Protein AF-A0A9D4HW02-F1 (afdb_monomer_lite)

InterPro domains:
  IPR055470 Domain of unknown function DUF7042 [PF23069] (453-543)

Radius of gyration: 37.13 Å; chains: 1; bounding box: 97×99×91 Å

Structure (mmCIF, N/CA/C/O backbone):
data_AF-A0A9D4HW02-F1
#
_entry.id   AF-A0A9D4HW02-F1
#
loop_
_atom_site.group_PDB
_atom_site.id
_atom_site.type_symbol
_atom_site.label_atom_id
_atom_site.label_alt_id
_atom_site.label_comp_id
_atom_site.label_asym_id
_atom_site.label_entity_id
_atom_site.label_seq_id
_atom_site.pdbx_PDB_ins_code
_atom_site.Cartn_x
_atom_site.Cartn_y
_atom_site.Cartn_z
_atom_site.occupancy
_atom_site.B_iso_or_equiv
_atom_site.auth_seq_id
_atom_site.auth_comp_id
_atom_site.auth_asym_id
_atom_site.auth_atom_id
_atom_site.pdbx_PDB_model_num
ATOM 1 N N . MET A 1 1 ? -33.813 -70.238 40.178 1.00 41.34 1 MET A N 1
ATOM 2 C CA . MET A 1 1 ? -33.198 -69.210 41.043 1.00 41.34 1 MET A CA 1
ATOM 3 C C . MET A 1 1 ? -32.127 -68.493 40.240 1.00 41.34 1 MET A C 1
ATOM 5 O O . MET A 1 1 ? -31.142 -69.131 39.903 1.00 41.34 1 MET A O 1
ATOM 9 N N . ALA A 1 2 ? -32.342 -67.224 39.900 1.00 32.94 2 ALA A N 1
ATOM 10 C CA . ALA A 1 2 ? -31.320 -66.284 39.432 1.00 32.94 2 ALA A CA 1
ATOM 11 C C . ALA A 1 2 ? -31.960 -64.887 39.460 1.00 32.94 2 ALA A C 1
ATOM 13 O O . ALA A 1 2 ? -32.784 -64.573 38.605 1.00 32.94 2 ALA A O 1
ATOM 14 N N . ASN A 1 3 ? -31.659 -64.087 40.485 1.00 38.25 3 ASN A N 1
ATOM 15 C CA . ASN A 1 3 ? -32.128 -62.704 40.548 1.00 38.25 3 ASN A CA 1
ATOM 16 C C . ASN A 1 3 ? -31.263 -61.849 39.620 1.00 38.25 3 ASN A C 1
ATOM 18 O O . ASN A 1 3 ? -30.060 -61.742 39.850 1.00 38.25 3 ASN A O 1
ATOM 22 N N . LEU A 1 4 ? -31.878 -61.189 38.639 1.00 30.89 4 LEU A N 1
ATOM 23 C CA . LEU A 1 4 ? -31.257 -60.070 37.935 1.00 30.89 4 LEU A CA 1
ATOM 24 C C . LEU A 1 4 ? -32.142 -58.836 38.120 1.00 30.89 4 LEU A C 1
ATOM 26 O O . LEU A 1 4 ? -33.119 -58.626 37.406 1.00 30.89 4 LEU A O 1
ATOM 30 N N . CYS A 1 5 ? -31.828 -58.059 39.156 1.00 32.69 5 CYS A N 1
ATOM 31 C CA . CYS A 1 5 ? -32.537 -56.828 39.474 1.00 32.69 5 CYS A CA 1
ATOM 32 C C . CYS A 1 5 ? -32.064 -55.731 38.512 1.00 32.69 5 CYS A C 1
ATOM 34 O O . CYS A 1 5 ? -30.933 -55.254 38.623 1.00 32.69 5 CYS A O 1
ATOM 36 N N . LEU A 1 6 ? -32.899 -55.365 37.536 1.00 35.00 6 LEU A N 1
ATOM 37 C CA . LEU A 1 6 ? -32.564 -54.333 36.558 1.00 35.00 6 LEU A CA 1
ATOM 38 C C . LEU A 1 6 ? -32.790 -52.947 37.182 1.00 35.00 6 LEU A C 1
ATOM 40 O O . LEU A 1 6 ? -33.890 -52.399 37.139 1.00 35.00 6 LEU A O 1
ATOM 44 N N . LEU A 1 7 ? -31.745 -52.395 37.802 1.00 34.34 7 LEU A N 1
ATOM 45 C CA . LEU A 1 7 ? -31.786 -51.064 38.405 1.00 34.34 7 LEU A CA 1
ATOM 46 C C . LEU A 1 7 ? -31.766 -49.996 37.298 1.00 34.34 7 LEU A C 1
ATOM 48 O O . LEU A 1 7 ? -30.713 -49.656 36.760 1.00 34.34 7 LEU A O 1
ATOM 52 N N . SER A 1 8 ? -32.934 -49.465 36.939 1.00 35.97 8 SER A N 1
ATOM 53 C CA . SER A 1 8 ? -33.043 -48.350 35.997 1.00 35.97 8 SER A CA 1
ATOM 54 C C . SER A 1 8 ? -32.570 -47.049 36.656 1.00 35.97 8 SER A C 1
ATOM 56 O O . SER A 1 8 ? -33.364 -46.344 37.284 1.00 35.97 8 SER A O 1
ATOM 58 N N . LEU A 1 9 ? -31.282 -46.714 36.508 1.00 34.03 9 LEU A N 1
ATOM 59 C CA . LEU A 1 9 ? -30.808 -45.359 36.791 1.00 34.03 9 LEU A CA 1
ATOM 60 C C . LEU A 1 9 ? -31.462 -44.386 35.803 1.00 34.03 9 LEU A C 1
ATOM 62 O O . LEU A 1 9 ? -31.021 -44.244 34.662 1.00 34.03 9 LEU A O 1
ATOM 66 N N . PHE A 1 10 ? -32.472 -43.660 36.274 1.00 34.66 10 PHE A N 1
ATOM 67 C CA . PHE A 1 10 ? -32.812 -42.369 35.696 1.00 34.66 10 PHE A CA 1
ATOM 68 C C . PHE A 1 10 ? -31.669 -41.404 36.012 1.00 34.66 10 PHE A C 1
ATOM 70 O O . PHE A 1 10 ? -31.658 -40.753 37.056 1.00 34.66 10 PHE A O 1
ATOM 77 N N . VAL A 1 11 ? -30.697 -41.310 35.104 1.00 35.06 11 VAL A N 1
ATOM 78 C CA . VAL A 1 11 ? -29.787 -40.164 35.076 1.00 35.06 11 VAL A CA 1
ATOM 79 C C . VAL A 1 11 ? -30.613 -38.972 34.608 1.00 35.06 11 VAL A C 1
ATOM 81 O O . VAL A 1 11 ? -30.722 -38.693 33.415 1.00 35.06 11 VAL A O 1
ATOM 84 N N . SER A 1 12 ? -31.232 -38.280 35.564 1.00 35.09 12 SER A N 1
ATOM 85 C CA . SER A 1 12 ? -31.727 -36.924 35.372 1.00 35.09 12 SER A CA 1
ATOM 86 C C . SER A 1 12 ? -30.517 -36.034 35.108 1.00 35.09 12 SER A C 1
ATOM 88 O O . SER A 1 12 ? -29.917 -35.494 36.038 1.00 35.09 12 SER A O 1
ATOM 90 N N . GLY A 1 13 ? -30.117 -35.948 33.839 1.00 34.72 13 GLY A N 1
ATOM 91 C CA . GLY A 1 13 ? -29.073 -35.047 33.387 1.00 34.72 13 GLY A CA 1
ATOM 92 C C . GLY A 1 13 ? -29.516 -33.615 33.641 1.00 34.72 13 GLY A C 1
ATOM 93 O O . GLY A 1 13 ? -30.191 -33.021 32.805 1.00 34.72 13 GLY A O 1
ATOM 94 N N . THR A 1 14 ? -29.148 -33.069 34.799 1.00 41.78 14 THR A N 1
ATOM 95 C CA . THR A 1 14 ? -29.137 -31.626 35.021 1.00 41.78 14 THR A CA 1
ATOM 96 C C . THR A 1 14 ? -28.289 -31.034 33.909 1.00 41.78 14 THR A C 1
ATOM 98 O O . THR A 1 14 ? -27.088 -31.316 33.856 1.00 41.78 14 THR A O 1
ATOM 101 N N . ALA A 1 15 ? -28.914 -30.290 32.993 1.00 48.28 15 ALA A N 1
ATOM 102 C CA . ALA A 1 15 ? -28.193 -29.607 31.931 1.00 48.28 15 ALA A CA 1
ATOM 103 C C . ALA A 1 15 ? -27.067 -28.800 32.583 1.00 48.28 15 ALA A C 1
ATOM 105 O O . ALA A 1 15 ? -27.324 -28.005 33.489 1.00 48.28 15 ALA A O 1
ATOM 106 N N . ALA A 1 16 ? -25.821 -29.086 32.199 1.00 58.19 16 ALA A N 1
ATOM 107 C CA . ALA A 1 16 ? -24.680 -28.392 32.767 1.00 58.19 16 ALA A CA 1
ATOM 108 C C . ALA A 1 16 ? -24.853 -26.895 32.489 1.00 58.19 16 ALA A C 1
ATOM 110 O O . ALA A 1 16 ? -25.124 -26.511 31.350 1.00 58.19 16 ALA A O 1
ATOM 111 N N . ALA A 1 17 ? -24.741 -26.070 33.531 1.00 72.44 17 ALA A N 1
ATOM 112 C CA . ALA A 1 17 ? -24.841 -24.627 33.378 1.00 72.44 17 ALA A CA 1
ATOM 113 C C . ALA A 1 17 ? -23.800 -24.151 32.355 1.00 72.44 17 ALA A C 1
ATOM 115 O O . ALA A 1 17 ? -22.655 -24.610 32.373 1.00 72.44 17 ALA A O 1
ATOM 116 N N . CYS A 1 18 ? -24.208 -23.251 31.461 1.00 85.38 18 CYS A N 1
ATOM 117 C CA . CYS A 1 18 ? -23.336 -22.686 30.439 1.00 85.38 18 CYS A CA 1
ATOM 118 C C . CYS A 1 18 ? -22.105 -22.055 31.103 1.00 85.38 18 CYS A C 1
ATOM 120 O O . CYS A 1 18 ? -22.219 -21.172 31.955 1.00 85.38 18 CYS A O 1
ATOM 122 N N . THR A 1 19 ? -20.917 -22.522 30.727 1.00 90.62 19 THR A N 1
ATOM 123 C CA . THR A 1 19 ? -19.647 -21.961 31.195 1.00 90.62 19 THR A CA 1
ATOM 124 C C . THR A 1 19 ? -19.082 -21.019 30.148 1.00 90.62 19 THR A C 1
ATOM 126 O O . THR A 1 19 ? -19.081 -21.350 28.959 1.00 90.62 19 THR A O 1
ATOM 129 N N . TRP A 1 20 ? -18.529 -19.884 30.574 1.00 92.56 20 TRP A N 1
ATOM 130 C CA . TRP A 1 20 ? -17.810 -18.991 29.668 1.00 92.56 20 TRP A CA 1
ATOM 131 C C . TRP A 1 20 ? -16.658 -19.716 28.954 1.00 92.56 20 TRP A C 1
ATOM 133 O O . TRP A 1 20 ? -15.994 -20.556 29.574 1.00 92.56 20 TRP A O 1
ATOM 143 N N . PRO A 1 21 ? -16.359 -19.376 27.685 1.00 93.00 21 PRO A N 1
ATOM 144 C CA . PRO A 1 21 ? -15.152 -19.855 27.025 1.00 93.00 21 PRO A CA 1
ATOM 145 C C . PRO A 1 21 ? -13.902 -19.521 27.848 1.00 93.00 21 PRO A C 1
ATOM 147 O O . PRO A 1 21 ? -13.846 -18.488 28.519 1.00 93.00 21 PRO A O 1
ATOM 150 N N . ALA A 1 22 ? -12.871 -20.365 27.765 1.00 91.94 22 ALA A N 1
ATOM 151 C CA . ALA A 1 22 ? -11.674 -20.262 28.607 1.00 91.94 22 ALA A CA 1
ATOM 152 C C . ALA A 1 22 ? -10.942 -18.904 28.524 1.00 91.94 22 ALA A C 1
ATOM 154 O O . ALA A 1 22 ? -10.262 -18.523 29.471 1.00 91.94 22 ALA A O 1
ATOM 155 N N . ALA A 1 23 ? -11.099 -18.157 27.424 1.00 91.06 23 ALA A N 1
ATOM 156 C CA . ALA A 1 23 ? -10.554 -16.806 27.278 1.00 91.06 23 ALA A CA 1
ATOM 157 C C . ALA A 1 23 ? -11.224 -15.769 28.206 1.00 91.06 23 ALA A C 1
ATOM 159 O O . ALA A 1 23 ? -10.547 -14.848 28.670 1.00 91.06 23 ALA A O 1
ATOM 160 N N . PHE A 1 24 ? -12.525 -15.934 28.474 1.00 94.81 24 PHE A N 1
ATOM 161 C CA . PHE A 1 24 ? -13.357 -15.014 29.258 1.00 94.81 24 PHE A CA 1
ATOM 162 C C . PHE A 1 24 ? -13.535 -15.465 30.711 1.00 94.81 24 PHE A C 1
ATOM 164 O O . PHE A 1 24 ? -13.625 -14.623 31.600 1.00 94.81 24 PHE A O 1
ATOM 171 N N . ASN A 1 25 ? -13.565 -16.773 30.973 1.00 94.75 25 ASN A N 1
ATOM 172 C CA . ASN A 1 25 ? -13.895 -17.327 32.285 1.00 94.75 25 ASN A CA 1
ATOM 173 C C . ASN A 1 25 ? -13.009 -16.776 33.427 1.00 94.75 25 ASN A C 1
ATOM 175 O O . ASN A 1 25 ? -11.801 -17.007 33.446 1.00 94.75 25 ASN A O 1
ATOM 179 N N . GLY A 1 26 ? -13.615 -16.077 34.393 1.00 95.19 26 GLY A N 1
ATOM 180 C CA . GLY A 1 26 ? -12.914 -15.494 35.541 1.00 95.19 26 GLY A CA 1
ATOM 181 C C . GLY A 1 26 ? -12.066 -14.262 35.205 1.00 95.19 26 GLY A C 1
ATOM 182 O O . GLY A 1 26 ? -11.027 -14.061 35.832 1.00 95.19 26 GLY A O 1
ATOM 183 N N . SER A 1 27 ? -12.459 -13.459 34.211 1.00 96.75 27 SER A N 1
ATOM 184 C CA . SER A 1 27 ? -11.683 -12.298 33.752 1.00 96.75 27 SER A CA 1
ATOM 185 C C . SER A 1 27 ? -12.536 -11.062 33.455 1.00 96.75 27 SER A C 1
ATOM 187 O O . SER A 1 27 ? -13.749 -11.155 33.261 1.00 96.75 27 SER A O 1
ATOM 189 N N . THR A 1 28 ? -11.879 -9.900 33.404 1.00 97.31 28 THR A N 1
ATOM 190 C CA . THR A 1 28 ? -12.505 -8.609 33.090 1.00 97.31 28 THR A CA 1
ATOM 191 C C . THR A 1 28 ? -12.023 -8.088 31.740 1.00 97.31 28 THR A C 1
ATOM 193 O O . THR A 1 28 ? -10.833 -8.166 31.421 1.00 97.31 28 THR A O 1
ATOM 196 N N . TRP A 1 29 ? -12.946 -7.542 30.955 1.00 97.12 29 TRP A N 1
ATOM 197 C CA . TRP A 1 29 ? -12.709 -7.002 29.619 1.00 97.12 29 TRP A CA 1
ATOM 198 C C . TRP A 1 29 ? -13.289 -5.594 29.511 1.00 97.12 29 TRP A C 1
ATOM 200 O O . TRP A 1 29 ? -14.375 -5.323 30.006 1.00 97.12 29 TRP A O 1
ATOM 210 N N . LEU A 1 30 ? -12.562 -4.697 28.861 1.00 95.94 30 LEU A N 1
ATOM 211 C CA . LEU A 1 30 ? -13.004 -3.357 28.508 1.00 95.94 30 LEU A CA 1
ATOM 212 C C . LEU A 1 30 ? -13.647 -3.429 27.120 1.00 95.94 30 LEU A C 1
ATOM 214 O O . LEU A 1 30 ? -12.969 -3.754 26.148 1.00 95.94 30 LEU A O 1
ATOM 218 N N . ASP A 1 31 ? -14.941 -3.156 27.044 1.00 95.12 31 ASP A N 1
ATOM 219 C CA . ASP A 1 31 ? -15.733 -3.096 25.820 1.00 95.12 31 ASP A CA 1
ATOM 220 C C . ASP A 1 31 ? -15.829 -1.650 25.313 1.00 95.12 31 ASP A C 1
ATOM 222 O O . ASP A 1 31 ? -15.988 -0.713 26.102 1.00 95.12 31 ASP A O 1
ATOM 226 N N . SER A 1 32 ? -15.733 -1.464 23.996 1.00 93.69 32 SER A N 1
ATOM 227 C CA . SER A 1 32 ? -15.798 -0.147 23.359 1.00 93.69 32 SER A CA 1
ATOM 228 C C . SER A 1 32 ? -17.160 0.538 23.418 1.00 93.69 32 SER A C 1
ATOM 230 O O . SER A 1 32 ? -17.205 1.744 23.214 1.00 93.69 32 SER A O 1
ATOM 232 N N . ASP A 1 33 ? -18.236 -0.198 23.684 1.00 88.38 33 ASP A N 1
ATOM 233 C CA . ASP A 1 33 ? -19.605 0.305 23.853 1.00 88.38 33 ASP A CA 1
ATOM 234 C C . ASP A 1 33 ? -20.124 0.036 25.277 1.00 88.38 33 ASP A C 1
ATOM 236 O O . ASP A 1 33 ? -20.606 0.930 25.968 1.00 88.38 33 ASP A O 1
ATOM 240 N N . LEU A 1 34 ? -19.959 -1.199 25.759 1.00 86.25 34 LEU A N 1
ATOM 241 C CA . LEU A 1 34 ? -20.608 -1.688 26.981 1.00 86.25 34 LEU A CA 1
ATOM 242 C C . LEU A 1 34 ? -19.835 -1.392 28.280 1.00 86.25 34 LEU A C 1
ATOM 244 O O . LEU A 1 34 ? -20.311 -1.727 29.366 1.00 86.25 34 LEU A O 1
ATOM 248 N N . GLY A 1 35 ? -18.650 -0.780 28.195 1.00 88.62 35 GLY A N 1
ATOM 249 C CA . GLY A 1 35 ? -17.810 -0.471 29.352 1.00 88.62 35 GLY A CA 1
ATOM 250 C C . GLY A 1 35 ? -17.085 -1.696 29.924 1.00 88.62 35 GLY A C 1
ATOM 251 O O . GLY A 1 35 ? -16.622 -2.561 29.189 1.00 88.62 35 GLY A O 1
ATOM 252 N N . SER A 1 36 ? -16.907 -1.763 31.246 1.00 92.06 36 SER A N 1
ATOM 253 C CA . SER A 1 36 ? -16.162 -2.867 31.876 1.00 92.06 36 SER A CA 1
ATOM 254 C C . SER A 1 36 ? -17.055 -4.087 32.114 1.00 92.06 36 SER A C 1
ATOM 256 O O . SER A 1 36 ? -18.014 -4.015 32.879 1.00 92.06 36 SER A O 1
ATOM 258 N N . LEU A 1 37 ? -16.717 -5.208 31.480 1.00 94.12 37 LEU A N 1
ATOM 259 C CA . LEU A 1 37 ? -17.434 -6.479 31.495 1.00 94.12 37 LEU A CA 1
ATOM 260 C C . LEU A 1 37 ? -16.693 -7.515 32.348 1.00 94.12 37 LEU A C 1
ATOM 262 O O . LEU A 1 37 ? -15.586 -7.932 32.004 1.00 94.12 37 LEU A O 1
ATOM 266 N N . VAL A 1 38 ? -17.305 -7.964 33.446 1.00 95.38 38 VAL A N 1
ATOM 267 C CA . VAL A 1 38 ? -16.717 -8.952 34.369 1.00 95.38 38 VAL A CA 1
ATOM 268 C C . VAL A 1 38 ? -17.391 -10.311 34.186 1.00 95.38 38 VAL A C 1
ATOM 270 O O . VAL A 1 38 ? -18.551 -10.494 34.555 1.00 95.38 38 VAL A O 1
ATOM 273 N N . PHE A 1 39 ? -16.648 -11.283 33.659 1.00 94.38 39 PHE A N 1
ATOM 274 C CA . PHE A 1 39 ? -17.103 -12.654 33.427 1.00 94.38 39 PHE A CA 1
ATOM 275 C C . PHE A 1 39 ? -16.723 -13.538 34.624 1.00 94.38 39 PHE A C 1
ATOM 277 O O . PHE A 1 39 ? -15.559 -13.903 34.807 1.00 94.38 39 PHE A O 1
ATOM 284 N N . SER A 1 40 ? -17.696 -13.888 35.466 1.00 93.50 40 SER A N 1
ATOM 285 C CA . SER A 1 40 ? -17.467 -14.667 36.689 1.00 93.50 40 SER A CA 1
ATOM 286 C C . SER A 1 40 ? -17.238 -16.156 36.412 1.00 93.50 40 SER A C 1
ATOM 288 O O . SER A 1 40 ? -17.730 -16.709 35.430 1.00 93.50 40 SER A O 1
ATOM 290 N N . THR A 1 41 ? -16.572 -16.858 37.331 1.00 91.50 41 THR A N 1
ATOM 291 C CA . THR A 1 41 ? -16.412 -18.322 37.246 1.00 91.50 41 THR A CA 1
ATOM 292 C C . THR A 1 41 ? -17.711 -19.109 37.446 1.00 91.50 41 THR A C 1
ATOM 294 O O . THR A 1 41 ? -17.736 -20.310 37.188 1.00 91.50 41 THR A O 1
ATOM 297 N N . SER A 1 42 ? -18.799 -18.452 37.864 1.00 88.06 42 SER A N 1
ATOM 298 C CA . SER A 1 42 ? -20.133 -19.043 38.020 1.00 88.06 42 SER A CA 1
ATOM 299 C C . SER A 1 42 ? -21.045 -18.835 36.803 1.00 88.06 42 SER A C 1
ATOM 301 O O . SER A 1 42 ? -22.254 -19.003 36.926 1.00 88.06 42 SER A O 1
ATOM 303 N N . GLY A 1 43 ? -20.502 -18.440 35.644 1.00 88.44 43 GLY A N 1
ATOM 304 C CA . GLY A 1 43 ? -21.278 -18.269 34.407 1.00 88.44 43 GLY A CA 1
ATOM 305 C C . GLY A 1 43 ? -22.114 -16.985 34.344 1.00 88.44 43 GLY A C 1
ATOM 306 O O . GLY A 1 43 ? -22.967 -16.859 33.469 1.00 88.44 43 GLY A O 1
ATOM 307 N N . THR A 1 44 ? -21.872 -16.022 35.242 1.00 91.44 44 THR A N 1
ATOM 308 C CA . THR A 1 44 ? -22.536 -14.707 35.222 1.00 91.44 44 THR A CA 1
ATOM 309 C C . THR A 1 44 ? -21.641 -13.636 34.604 1.00 91.44 44 THR A C 1
ATOM 311 O O . THR A 1 44 ? -20.414 -13.747 34.617 1.00 91.44 44 THR A O 1
ATOM 314 N N . LEU A 1 45 ? -22.266 -12.592 34.069 1.00 92.19 45 LEU A N 1
ATOM 315 C CA . LEU A 1 45 ? -21.640 -11.398 33.518 1.00 92.19 45 LEU A CA 1
ATOM 316 C C . LEU A 1 45 ? -22.245 -10.168 34.208 1.00 92.19 45 LEU A C 1
ATOM 318 O O . LEU A 1 45 ? -23.467 -10.054 34.334 1.00 92.19 45 LEU A O 1
ATOM 322 N N . THR A 1 46 ? -21.389 -9.253 34.655 1.00 90.38 46 THR A N 1
ATOM 323 C CA . THR A 1 46 ? -21.787 -7.967 35.246 1.00 90.38 46 THR A CA 1
ATOM 324 C C . THR A 1 46 ? -21.065 -6.804 34.570 1.00 90.38 46 THR A C 1
ATOM 326 O O . THR A 1 46 ? -20.043 -6.989 33.909 1.00 90.38 46 THR A O 1
ATOM 329 N N . GLY A 1 47 ? -21.623 -5.600 34.720 1.00 82.75 47 GLY A N 1
ATOM 330 C CA . GLY A 1 47 ? -21.090 -4.358 34.145 1.00 82.75 47 GLY A CA 1
ATOM 331 C C . GLY A 1 47 ? -21.746 -3.950 32.823 1.00 82.75 47 GLY A C 1
ATOM 332 O O . GLY A 1 47 ? -21.909 -2.759 32.577 1.00 82.75 47 GLY A O 1
ATOM 333 N N . PHE A 1 48 ? -22.266 -4.910 32.053 1.00 84.12 48 PHE A N 1
ATOM 334 C CA . PHE A 1 48 ? -23.201 -4.617 30.966 1.00 84.12 48 PHE A CA 1
ATOM 335 C C . PHE A 1 48 ? -24.524 -4.096 31.543 1.00 84.12 48 PHE A C 1
ATOM 337 O O . PHE A 1 48 ? -25.124 -4.746 32.404 1.00 84.12 48 PHE A O 1
ATOM 344 N N . SER A 1 49 ? -24.989 -2.940 31.064 1.00 76.44 49 SER A N 1
ATOM 345 C CA . SER A 1 49 ? -26.294 -2.390 31.427 1.00 76.44 49 SER A CA 1
ATOM 346 C C . SER A 1 49 ? -27.008 -1.757 30.238 1.00 76.44 49 SER A C 1
ATOM 348 O O . SER A 1 49 ? -26.391 -1.061 29.439 1.00 76.44 49 SER A O 1
ATOM 350 N N . ILE A 1 50 ? -28.318 -1.994 30.142 1.00 71.88 50 ILE A N 1
ATOM 351 C CA . ILE A 1 50 ? -29.182 -1.479 29.071 1.00 71.88 50 ILE A CA 1
ATOM 352 C C . ILE A 1 50 ? -30.275 -0.622 29.696 1.00 71.88 50 ILE A C 1
ATOM 354 O O . ILE A 1 50 ? -30.918 -1.053 30.658 1.00 71.88 50 ILE A O 1
ATOM 358 N N . LYS A 1 51 ? -30.497 0.566 29.124 1.00 65.38 51 LYS A N 1
ATOM 359 C CA . LYS A 1 51 ? -31.604 1.465 29.470 1.00 65.38 51 LYS A CA 1
ATOM 360 C C . LYS A 1 51 ? -32.759 1.247 28.491 1.00 65.38 51 LYS A C 1
ATOM 362 O O . LYS A 1 51 ? -32.554 1.201 27.280 1.00 65.38 51 LYS A O 1
ATOM 367 N N . THR A 1 52 ? -33.973 1.101 29.016 1.00 60.69 52 THR A N 1
ATOM 368 C CA . THR A 1 52 ? -35.200 0.936 28.210 1.00 60.69 52 THR A CA 1
ATOM 369 C C . THR A 1 52 ? -36.116 2.145 28.356 1.00 60.69 52 THR A C 1
ATOM 371 O O . THR A 1 52 ? -35.935 2.957 29.269 1.00 60.69 52 THR A O 1
ATOM 374 N N . THR A 1 53 ? -37.087 2.259 27.449 1.00 56.81 53 THR A N 1
ATOM 375 C CA . THR A 1 53 ? -37.925 3.451 27.291 1.00 56.81 53 THR A CA 1
ATOM 376 C C . THR A 1 53 ? -38.620 3.870 28.582 1.00 56.81 53 THR A C 1
ATOM 378 O O . THR A 1 53 ? -39.382 3.104 29.170 1.00 56.81 53 THR A O 1
ATOM 381 N N . GLY A 1 54 ? -38.351 5.106 29.017 1.00 56.72 54 GLY A N 1
ATOM 382 C CA . GLY A 1 54 ? -38.882 5.679 30.258 1.00 56.72 54 GLY A CA 1
ATOM 383 C C . GLY A 1 54 ? -37.937 5.610 31.464 1.00 56.72 54 GLY A C 1
ATOM 384 O O . GLY A 1 54 ? -38.369 5.891 32.580 1.00 56.72 54 GLY A O 1
ATOM 385 N N . GLY A 1 55 ? -36.666 5.234 31.276 1.00 52.31 55 GLY A N 1
ATOM 386 C CA . GLY A 1 55 ? -35.613 5.321 32.303 1.00 52.31 55 GLY A CA 1
ATOM 387 C C . GLY A 1 55 ? -35.774 4.394 33.518 1.00 52.31 55 GLY A C 1
ATOM 388 O O . GLY A 1 55 ? -35.003 4.489 34.470 1.00 52.31 55 GLY A O 1
ATOM 389 N N . ALA A 1 56 ? -36.761 3.496 33.502 1.00 48.19 56 ALA A N 1
ATOM 390 C CA . ALA A 1 56 ? -37.186 2.708 34.660 1.00 48.19 56 ALA A CA 1
ATOM 391 C C . ALA A 1 56 ? -36.392 1.405 34.893 1.00 48.19 56 ALA A C 1
ATOM 393 O O . ALA A 1 56 ? -36.723 0.646 35.804 1.00 48.19 56 ALA A O 1
ATOM 394 N N . PHE A 1 57 ? -35.382 1.100 34.070 1.00 56.78 57 PHE A N 1
ATOM 395 C CA . PHE A 1 57 ? -34.735 -0.214 34.070 1.00 56.78 57 PHE A CA 1
ATOM 396 C C . PHE A 1 57 ? -33.245 -0.172 33.724 1.00 56.78 57 PHE A C 1
ATOM 398 O O . PHE A 1 57 ? -32.831 0.529 32.801 1.00 56.78 57 PHE A O 1
ATOM 405 N N . THR A 1 58 ? -32.492 -1.015 34.435 1.00 61.19 58 THR A N 1
ATOM 406 C CA . THR A 1 58 ? -31.062 -1.278 34.253 1.00 61.19 58 THR A CA 1
ATOM 407 C C . THR A 1 58 ? -30.836 -2.784 34.429 1.00 61.19 58 THR A C 1
ATOM 409 O O . THR A 1 58 ? -30.728 -3.264 35.559 1.00 61.19 58 THR A O 1
ATOM 412 N N . ALA A 1 59 ? -30.769 -3.558 33.341 1.00 63.44 59 ALA A N 1
ATOM 413 C CA . ALA A 1 59 ? -30.362 -4.968 33.423 1.00 63.44 59 ALA A CA 1
ATOM 414 C C . ALA A 1 59 ? -28.862 -5.062 33.741 1.00 63.44 59 ALA A C 1
ATOM 416 O O . ALA A 1 59 ? -28.051 -4.968 32.830 1.00 63.44 59 ALA A O 1
ATOM 417 N N . SER A 1 60 ? -28.488 -5.235 35.013 1.00 70.31 60 SER A N 1
ATOM 418 C CA . SER A 1 60 ? -27.079 -5.323 35.445 1.00 70.31 60 SER A CA 1
ATOM 419 C C . SER A 1 60 ? -26.510 -6.745 35.499 1.00 70.31 60 SER A C 1
ATOM 421 O O . SER A 1 60 ? -25.297 -6.915 35.622 1.00 70.31 60 SER A O 1
ATOM 423 N N . ASN A 1 61 ? -27.383 -7.759 35.467 1.00 80.69 61 ASN A N 1
ATOM 424 C CA . ASN A 1 61 ? -27.037 -9.157 35.712 1.00 80.69 61 ASN A CA 1
ATOM 425 C C . ASN A 1 61 ? -27.373 -10.012 34.488 1.00 80.69 61 ASN A C 1
ATOM 427 O O . ASN A 1 61 ? -28.542 -10.162 34.115 1.00 80.69 61 ASN A O 1
ATOM 431 N N . TRP A 1 62 ? -26.336 -10.606 33.912 1.00 90.75 62 TRP A N 1
ATOM 432 C CA . TRP A 1 62 ? -26.397 -11.426 32.712 1.00 90.75 62 TRP A CA 1
ATOM 433 C C . TRP A 1 62 ? -25.810 -12.814 32.992 1.00 90.75 62 TRP A C 1
ATOM 435 O O . TRP A 1 62 ? -25.031 -12.994 33.930 1.00 90.75 62 TRP A O 1
ATOM 445 N N . GLU A 1 63 ? -26.185 -13.800 32.190 1.00 92.12 63 GLU A N 1
ATOM 446 C CA . GLU A 1 63 ? -25.744 -15.190 32.292 1.00 92.12 63 GLU A CA 1
ATOM 447 C C . GLU A 1 63 ? -25.334 -15.745 30.923 1.00 92.12 63 GLU A C 1
ATOM 449 O O . GLU A 1 63 ? -25.809 -15.304 29.872 1.00 92.12 63 GLU A O 1
ATOM 454 N N . CYS A 1 64 ? -24.423 -16.715 30.940 1.00 91.75 64 CYS A N 1
ATOM 455 C CA . CYS A 1 64 ? -24.078 -17.530 29.782 1.00 91.75 64 CYS A CA 1
ATOM 456 C C . CYS A 1 64 ? -25.329 -18.314 29.354 1.00 91.75 64 CYS A C 1
ATOM 458 O O . CYS A 1 64 ? -25.903 -19.044 30.163 1.00 91.75 64 CYS A O 1
ATOM 460 N N . ALA A 1 65 ? -25.760 -18.165 28.101 1.00 90.44 65 ALA A N 1
ATOM 461 C CA . ALA A 1 65 ? -26.912 -18.890 27.563 1.00 90.44 65 ALA A CA 1
ATOM 462 C C . ALA A 1 65 ? -26.478 -20.048 26.661 1.00 90.44 65 ALA A C 1
ATOM 464 O O . ALA A 1 65 ? -26.959 -21.168 26.821 1.00 90.44 65 ALA A O 1
ATOM 465 N N . ASP A 1 66 ? -25.532 -19.788 25.754 1.00 87.12 66 ASP A N 1
ATOM 466 C CA . ASP A 1 66 ? -24.852 -20.816 24.967 1.00 87.12 66 ASP A CA 1
ATOM 467 C C . ASP A 1 66 ? -23.422 -20.365 24.614 1.00 87.12 66 ASP A C 1
ATOM 469 O O . ASP A 1 66 ? -23.193 -19.259 24.119 1.00 87.12 66 ASP A O 1
ATOM 473 N N . SER A 1 67 ? -22.454 -21.241 24.876 1.00 82.62 67 SER A N 1
ATOM 474 C CA . SER A 1 67 ? -21.039 -21.097 24.517 1.00 82.62 67 SER A CA 1
ATOM 475 C C . SER A 1 67 ? -20.515 -22.286 23.700 1.00 82.62 67 SER A C 1
ATOM 477 O O . SER A 1 67 ? -19.342 -22.307 23.323 1.00 82.62 67 SER A O 1
ATOM 479 N N . SER A 1 68 ? -21.368 -23.271 23.390 1.00 81.44 68 SER A N 1
ATOM 480 C CA . SER A 1 68 ? -20.991 -24.505 22.689 1.00 81.44 68 SER A CA 1
ATOM 481 C C . SER A 1 68 ? -20.527 -24.255 21.251 1.00 81.44 68 SER A C 1
ATOM 483 O O . SER A 1 68 ? -19.627 -24.937 20.766 1.00 81.44 68 SER A O 1
ATOM 485 N N . THR A 1 69 ? -21.077 -23.224 20.606 1.00 78.94 69 THR A N 1
ATOM 486 C CA . THR A 1 69 ? -20.713 -22.752 19.262 1.00 78.94 69 THR A CA 1
ATOM 487 C C . THR A 1 69 ? -19.473 -21.859 19.235 1.00 78.94 69 THR A C 1
ATOM 489 O O . THR A 1 69 ? -19.021 -21.486 18.155 1.00 78.94 69 THR A O 1
ATOM 492 N N . PHE A 1 70 ? -18.899 -21.478 20.382 1.00 84.12 70 PHE A N 1
ATOM 493 C CA . PHE A 1 70 ? -17.765 -20.547 20.396 1.00 84.12 70 PHE A CA 1
ATOM 494 C C . PHE A 1 70 ? -16.517 -21.141 19.724 1.00 84.12 70 PHE A C 1
ATOM 496 O O . PHE A 1 70 ? -15.752 -20.420 19.096 1.00 84.12 70 PHE A O 1
ATOM 503 N N . SER A 1 71 ? -16.311 -22.458 19.813 1.00 81.31 71 SER A N 1
ATOM 504 C CA . SER A 1 71 ? -15.155 -23.134 19.209 1.00 81.31 71 SER A CA 1
ATOM 505 C C . SER A 1 71 ? -15.304 -23.441 17.715 1.00 81.31 71 SER A C 1
ATOM 507 O O . SER A 1 71 ? -14.288 -23.670 17.060 1.00 81.31 71 SER A O 1
ATOM 509 N N . SER A 1 72 ? -16.528 -23.465 17.175 1.00 81.44 72 SER A N 1
ATOM 510 C CA . SER A 1 72 ? -16.795 -23.726 15.751 1.00 81.44 72 SER A CA 1
ATOM 511 C C . SER A 1 72 ? -17.106 -22.454 14.961 1.00 81.44 72 SER A C 1
ATOM 513 O O . SER A 1 72 ? -16.607 -22.284 13.851 1.00 81.44 72 SER A O 1
ATOM 515 N N . ASP A 1 73 ? -17.890 -21.551 15.556 1.00 80.25 73 ASP A N 1
ATOM 516 C CA . ASP A 1 73 ? -18.530 -20.420 14.877 1.00 80.25 73 ASP A CA 1
ATOM 517 C C . ASP A 1 73 ? -18.119 -19.067 15.495 1.00 80.25 73 ASP A C 1
ATOM 519 O O . ASP A 1 73 ? -18.592 -18.026 15.054 1.00 80.25 73 ASP A O 1
ATOM 523 N N . ASN A 1 74 ? -17.282 -19.067 16.544 1.00 88.19 74 ASN A N 1
ATOM 524 C CA . ASN A 1 74 ? -16.898 -17.900 17.360 1.00 88.19 74 ASN A CA 1
ATOM 525 C C . ASN A 1 74 ? -18.068 -17.115 17.987 1.00 88.19 74 ASN A C 1
ATOM 527 O O . ASN A 1 74 ? -17.908 -15.963 18.397 1.00 88.19 74 ASN A O 1
ATOM 531 N N . ARG A 1 75 ? -19.248 -17.735 18.096 1.00 88.88 75 ARG A N 1
ATOM 532 C CA . ARG A 1 75 ? -20.451 -17.102 18.652 1.00 88.88 75 ARG A CA 1
ATOM 533 C C . ARG A 1 75 ? -20.589 -17.335 20.145 1.00 88.88 75 ARG A C 1
ATOM 535 O O . ARG A 1 75 ? -20.433 -18.464 20.613 1.00 88.88 75 ARG A O 1
ATOM 542 N N . LEU A 1 76 ? -20.931 -16.269 20.864 1.00 90.75 76 LEU A N 1
ATOM 543 C CA . LEU A 1 76 ? -21.272 -16.286 22.282 1.00 90.75 76 LEU A CA 1
ATOM 544 C C . LEU A 1 76 ? -22.681 -15.721 22.475 1.00 90.75 76 LEU A C 1
ATOM 546 O O . LEU A 1 76 ? -22.954 -14.584 22.081 1.00 90.75 76 LEU A O 1
ATOM 550 N N . LEU A 1 77 ? -23.556 -16.505 23.107 1.00 91.50 77 LEU A N 1
ATOM 551 C CA . LEU A 1 77 ? -24.914 -16.095 23.439 1.00 91.50 77 LEU A CA 1
ATOM 552 C C . LEU A 1 77 ? -25.030 -15.811 24.940 1.00 91.50 77 LEU A C 1
ATOM 554 O O . LEU A 1 77 ? -24.762 -16.668 25.786 1.00 91.50 77 LEU A O 1
ATOM 558 N N . ILE A 1 78 ? -25.458 -14.593 25.254 1.00 92.00 78 ILE A N 1
ATOM 559 C CA . ILE A 1 78 ? -25.599 -14.050 26.606 1.00 92.00 78 ILE A CA 1
ATOM 560 C C . ILE A 1 78 ? -27.080 -13.728 26.830 1.00 92.00 78 ILE A C 1
ATOM 562 O O . ILE A 1 78 ? -27.740 -13.228 25.920 1.00 92.00 78 ILE A O 1
ATOM 566 N N . ARG A 1 79 ? -27.614 -13.985 28.026 1.00 90.94 79 ARG A N 1
ATOM 567 C CA . ARG A 1 79 ? -29.022 -13.736 28.387 1.00 90.94 79 ARG A CA 1
ATOM 568 C C . ARG A 1 79 ? -29.133 -12.896 29.658 1.00 90.94 79 ARG A C 1
ATOM 570 O O . ARG A 1 79 ? -28.264 -12.969 30.520 1.00 90.94 79 ARG A O 1
ATOM 577 N N . SER A 1 80 ? -30.196 -12.109 29.805 1.00 88.69 80 SER A N 1
ATOM 578 C CA . SER A 1 80 ? -30.532 -11.460 31.075 1.00 88.69 80 SER A CA 1
ATOM 579 C C . SER A 1 80 ? -30.911 -12.508 32.133 1.00 88.69 80 SER A C 1
ATOM 581 O O . SER A 1 80 ? -31.784 -13.340 31.900 1.00 88.69 80 SER A O 1
ATOM 583 N N . ALA A 1 81 ? -30.306 -12.454 33.323 1.00 87.00 81 ALA A N 1
ATOM 584 C CA . ALA A 1 81 ? -30.603 -13.418 34.395 1.00 87.00 81 ALA A CA 1
ATOM 585 C C . ALA A 1 81 ? -32.045 -13.284 34.940 1.00 87.00 81 ALA A C 1
ATOM 587 O O . ALA A 1 81 ? -32.614 -14.225 35.494 1.00 87.00 81 ALA A O 1
ATOM 588 N N . SER A 1 82 ? -32.653 -12.110 34.754 1.00 84.62 82 SER A N 1
ATOM 589 C CA . SER A 1 82 ? -34.044 -11.813 35.104 1.00 84.62 82 SER A CA 1
ATOM 590 C C . SER A 1 82 ? -34.890 -11.582 33.855 1.00 84.62 82 SER A C 1
ATOM 592 O O . SER A 1 82 ? -34.395 -11.088 32.837 1.00 84.62 82 SER A O 1
ATOM 594 N N . SER A 1 83 ? -36.186 -11.867 33.967 1.00 83.50 83 SER A N 1
ATOM 595 C CA . SER A 1 83 ? -37.197 -11.397 33.022 1.00 83.50 83 SER A CA 1
ATOM 596 C C . SER A 1 83 ? -37.531 -9.917 33.248 1.00 83.50 83 SER A C 1
ATOM 598 O O . SER A 1 83 ? -37.509 -9.426 34.377 1.00 83.50 83 SER A O 1
ATOM 600 N N . TYR A 1 84 ? -37.898 -9.232 32.175 1.00 77.00 84 TYR A N 1
ATOM 601 C CA . TYR A 1 84 ? -38.234 -7.814 32.082 1.00 77.00 84 TYR A CA 1
ATOM 602 C C . TYR A 1 84 ? -39.681 -7.665 31.612 1.00 77.00 84 TYR A C 1
ATOM 604 O O . TYR A 1 84 ? -40.075 -8.357 30.679 1.00 77.00 84 TYR A O 1
ATOM 612 N N . SER A 1 85 ? -40.458 -6.760 32.214 1.00 75.50 85 SER A N 1
ATOM 613 C CA . SER A 1 85 ? -41.849 -6.519 31.812 1.00 75.50 85 SER A CA 1
ATOM 614 C C . SER A 1 85 ? -42.050 -5.110 31.263 1.00 75.50 85 SER A C 1
ATOM 616 O O . SER A 1 85 ? -41.744 -4.136 31.948 1.00 75.50 85 SER A O 1
ATOM 618 N N . THR A 1 86 ? -42.629 -4.996 30.067 1.00 73.56 86 THR A N 1
ATOM 619 C CA . THR A 1 86 ? -43.024 -3.723 29.443 1.00 73.56 86 THR A CA 1
ATOM 620 C C . THR A 1 86 ? -44.315 -3.886 28.656 1.00 73.56 86 THR A C 1
ATOM 622 O O . THR A 1 86 ? -44.585 -4.960 28.127 1.00 73.56 86 THR A O 1
ATOM 625 N N . LEU A 1 87 ? -45.141 -2.836 28.599 1.00 74.81 87 LEU A N 1
ATOM 626 C CA . LEU A 1 87 ? -46.431 -2.835 27.887 1.00 74.81 87 LEU A CA 1
ATOM 627 C C . LEU A 1 87 ? -47.362 -4.025 28.242 1.00 74.81 87 LEU A C 1
ATOM 629 O O . LEU A 1 87 ? -48.240 -4.387 27.467 1.00 74.81 87 LEU A O 1
ATOM 633 N N . GLY A 1 88 ? -47.185 -4.628 29.426 1.00 77.75 88 GLY A N 1
ATOM 634 C CA . GLY A 1 88 ? -47.928 -5.809 29.890 1.00 77.75 88 GLY A CA 1
ATOM 635 C C . GLY A 1 88 ? -47.351 -7.172 29.475 1.00 77.75 88 GLY A C 1
ATOM 636 O O . GLY A 1 88 ? -47.870 -8.189 29.925 1.00 77.75 88 GLY A O 1
ATOM 637 N N . LEU A 1 89 ? -46.281 -7.207 28.677 1.00 79.62 89 LEU A N 1
ATOM 638 C CA . LEU A 1 89 ? -45.586 -8.421 28.233 1.00 79.62 89 LEU A CA 1
ATOM 639 C C . LEU A 1 89 ? -44.277 -8.616 29.010 1.00 79.62 89 LEU A C 1
ATOM 641 O O . LEU A 1 89 ? -43.665 -7.638 29.439 1.00 79.62 89 LEU A O 1
ATOM 645 N N . THR A 1 90 ? -43.840 -9.866 29.184 1.00 83.56 90 THR A N 1
ATOM 646 C CA . THR A 1 90 ? -42.641 -10.230 29.958 1.00 83.56 90 THR A CA 1
ATOM 647 C C . THR A 1 90 ? -41.656 -11.012 29.095 1.00 83.56 90 THR A C 1
ATOM 649 O O . THR A 1 90 ? -42.022 -12.049 28.557 1.00 83.56 90 THR A O 1
ATOM 652 N N . PHE A 1 91 ? -40.403 -10.558 29.007 1.00 84.94 91 PHE A N 1
ATOM 653 C CA . PHE A 1 91 ? -39.365 -11.101 28.125 1.00 84.94 91 PHE A CA 1
ATOM 654 C C . PHE A 1 91 ? -38.036 -11.346 28.851 1.00 84.94 91 PHE A C 1
ATOM 656 O O . PHE A 1 91 ? -37.701 -10.655 29.809 1.00 84.94 91 PHE A O 1
ATOM 663 N N . TYR A 1 92 ? -37.222 -12.258 28.331 1.00 87.06 92 TYR A N 1
ATOM 664 C CA . TYR A 1 92 ? -35.777 -12.304 28.556 1.00 87.06 92 TYR A CA 1
ATOM 665 C C . TYR A 1 92 ? -35.059 -11.670 27.365 1.00 87.06 92 TYR A C 1
ATOM 667 O O . TYR A 1 92 ? -35.465 -11.876 26.220 1.00 87.06 92 TYR A O 1
ATOM 675 N N . LEU A 1 93 ? -33.990 -10.920 27.635 1.00 87.38 93 LEU A N 1
ATOM 676 C CA . LEU A 1 93 ? -33.163 -10.298 26.604 1.00 87.38 93 LEU A CA 1
ATOM 677 C C . LEU A 1 93 ? -31.958 -11.185 26.304 1.00 87.38 93 LEU A C 1
ATOM 679 O O . LEU A 1 93 ? -31.291 -11.654 27.224 1.00 87.38 93 LEU A O 1
ATOM 683 N N . TYR A 1 94 ? -31.666 -11.373 25.023 1.00 89.00 94 TYR A N 1
ATOM 684 C CA . TYR A 1 94 ? -30.510 -12.107 24.529 1.00 89.00 94 TYR A CA 1
ATOM 685 C C . TYR A 1 94 ? -29.601 -11.185 23.712 1.00 89.00 94 TYR A C 1
ATOM 687 O O . TYR A 1 94 ? -30.068 -10.439 22.852 1.00 89.00 94 TYR A O 1
ATOM 695 N N . LEU A 1 95 ? -28.297 -11.271 23.962 1.00 89.00 95 LEU A N 1
ATOM 696 C CA . LEU A 1 95 ? -27.240 -10.627 23.192 1.00 89.00 95 LEU A CA 1
ATOM 697 C C . LEU A 1 95 ? -26.412 -11.721 22.514 1.00 89.00 95 LEU A C 1
ATOM 699 O O . LEU A 1 95 ? -25.780 -12.532 23.192 1.00 89.00 95 LEU A O 1
ATOM 703 N N . CYS A 1 96 ? -26.417 -11.739 21.181 1.00 90.88 96 CYS A N 1
ATOM 704 C CA . CYS A 1 96 ? -25.533 -12.595 20.398 1.00 90.88 96 CYS A CA 1
ATOM 705 C C . CYS A 1 96 ? -24.329 -11.797 19.894 1.00 90.88 96 CYS A C 1
ATOM 707 O O . CYS A 1 96 ? -24.491 -10.850 19.120 1.00 90.88 96 CYS A O 1
ATOM 709 N N . MET A 1 97 ? -23.134 -12.207 20.314 1.00 91.06 97 MET A N 1
ATOM 710 C CA . MET A 1 97 ? -21.860 -11.700 19.810 1.00 91.06 97 MET A CA 1
ATOM 711 C C . MET A 1 97 ? -21.256 -12.706 18.823 1.00 91.06 97 MET A C 1
ATOM 713 O O . MET A 1 97 ? -21.159 -13.892 19.136 1.00 91.06 97 MET A O 1
ATOM 717 N N . ASP A 1 98 ? -20.807 -12.233 17.662 1.00 91.44 98 ASP A N 1
ATOM 718 C CA . ASP A 1 98 ? -19.954 -12.971 16.719 1.00 91.44 98 ASP A CA 1
ATOM 719 C C . ASP A 1 98 ? -18.543 -12.384 16.800 1.00 91.44 98 ASP A C 1
ATOM 721 O O . ASP A 1 98 ? -18.326 -11.228 16.420 1.00 91.44 98 ASP A O 1
ATOM 725 N N . LEU A 1 99 ? -17.620 -13.132 17.411 1.00 93.06 99 LEU A N 1
ATOM 726 C CA . LEU A 1 99 ? -16.312 -12.635 17.817 1.00 93.06 99 LEU A CA 1
ATOM 727 C C . LEU A 1 99 ? -15.223 -13.004 16.802 1.00 93.06 99 LEU A C 1
ATOM 729 O O . LEU A 1 99 ? -15.094 -14.134 16.353 1.00 93.06 99 LEU A O 1
ATOM 733 N N . THR A 1 100 ? -14.338 -12.062 16.500 1.00 93.75 100 THR A N 1
ATOM 734 C CA . THR A 1 100 ? -13.083 -12.313 15.789 1.00 93.75 100 THR A CA 1
ATOM 735 C C . THR A 1 100 ? -11.927 -12.055 16.744 1.00 93.75 100 THR A C 1
ATOM 737 O O . THR A 1 100 ? -11.722 -10.920 17.178 1.00 93.75 100 THR A O 1
ATOM 740 N N . LYS A 1 101 ? -11.158 -13.097 17.072 1.00 94.06 101 LYS A N 1
ATOM 741 C CA . LYS A 1 101 ? -9.929 -12.953 17.861 1.00 94.06 101 LYS A CA 1
ATOM 742 C C . LYS A 1 101 ? -8.912 -12.108 17.093 1.00 94.06 101 LYS A C 1
ATOM 744 O O . LYS A 1 101 ? -8.650 -12.390 15.926 1.00 94.06 101 LYS A O 1
ATOM 749 N N . LEU A 1 102 ? -8.341 -11.102 17.752 1.00 92.94 102 LEU A N 1
ATOM 750 C CA . LEU A 1 102 ? -7.288 -10.249 17.193 1.00 92.94 102 LEU A CA 1
ATOM 751 C C . LEU A 1 102 ? -5.937 -10.596 17.827 1.00 92.94 102 LEU A C 1
ATOM 753 O O . LEU A 1 102 ? -4.980 -10.893 17.117 1.00 92.94 102 LEU A O 1
ATOM 757 N N . THR A 1 103 ? -5.887 -10.659 19.160 1.00 93.62 103 THR A N 1
ATOM 758 C CA . THR A 1 103 ? -4.745 -11.176 19.933 1.00 93.62 103 THR A CA 1
ATOM 759 C C . THR A 1 103 ? -5.239 -12.078 21.073 1.00 93.62 103 THR A C 1
ATOM 761 O O . THR A 1 103 ? -6.430 -12.368 21.180 1.00 93.62 103 THR A O 1
ATOM 764 N N . ASP A 1 104 ? -4.356 -12.551 21.957 1.00 93.31 104 ASP A N 1
ATOM 765 C CA . ASP A 1 104 ? -4.774 -13.209 23.210 1.00 93.31 104 ASP A CA 1
ATOM 766 C C . ASP A 1 104 ? -5.439 -12.246 24.217 1.00 93.31 104 ASP A C 1
ATOM 768 O O . ASP A 1 104 ? -6.094 -12.693 25.162 1.00 93.31 104 ASP A O 1
ATOM 772 N N . ALA A 1 105 ? -5.302 -10.933 24.000 1.00 96.56 105 ALA A N 1
ATOM 773 C CA . ALA A 1 105 ? -5.847 -9.871 24.838 1.00 96.56 105 ALA A CA 1
ATOM 774 C C . ALA A 1 105 ? -6.901 -8.995 24.133 1.00 96.56 105 ALA A C 1
ATOM 776 O O . ALA A 1 105 ? -7.416 -8.078 24.769 1.00 96.56 105 ALA A O 1
ATOM 777 N N . SER A 1 106 ? -7.264 -9.258 22.869 1.00 97.44 106 SER A N 1
ATOM 778 C CA . SER A 1 106 ? -8.350 -8.530 22.195 1.00 97.44 106 SER A CA 1
ATOM 779 C C . SER A 1 106 ? -9.190 -9.347 21.214 1.00 97.44 106 SER A C 1
ATOM 781 O O . SER A 1 106 ? -8.707 -10.237 20.510 1.00 97.44 106 SER A O 1
ATOM 783 N N . TYR A 1 107 ? -10.472 -8.982 21.146 1.00 97.25 107 TYR A N 1
ATOM 784 C CA . TYR A 1 107 ? -11.451 -9.478 20.179 1.00 97.25 107 TYR A CA 1
ATOM 785 C C . TYR A 1 107 ? -12.205 -8.295 19.568 1.00 97.25 107 TYR A C 1
ATOM 787 O O . TYR A 1 107 ? -12.633 -7.398 20.288 1.00 97.25 107 TYR A O 1
ATOM 795 N N . ARG A 1 108 ? -12.448 -8.322 18.258 1.00 95.44 108 ARG A N 1
ATOM 796 C CA . ARG A 1 108 ? -13.534 -7.550 17.631 1.00 95.44 108 ARG A CA 1
ATOM 797 C C . ARG A 1 108 ? -14.816 -8.371 17.737 1.00 95.44 108 ARG A C 1
ATOM 799 O O . ARG A 1 108 ? -14.729 -9.594 17.674 1.00 95.44 108 ARG A O 1
ATOM 806 N N . TYR A 1 109 ? -15.992 -7.758 17.809 1.00 93.81 109 TYR A N 1
ATOM 807 C CA . TYR A 1 109 ? -17.241 -8.493 17.617 1.00 93.81 109 TYR A CA 1
ATOM 808 C C . TYR A 1 109 ? -18.344 -7.694 16.921 1.00 93.81 109 TYR A C 1
ATOM 810 O O . TYR A 1 109 ? -18.381 -6.462 16.948 1.00 93.81 109 TYR A O 1
ATOM 818 N N . TYR A 1 110 ? -19.265 -8.441 16.315 1.00 91.19 110 TYR A N 1
ATOM 819 C CA . TYR A 1 110 ? -20.523 -7.953 15.759 1.00 91.19 110 TYR A CA 1
ATOM 820 C C . TYR A 1 110 ? -21.691 -8.397 16.643 1.00 91.19 110 TYR A C 1
ATOM 822 O O . TYR A 1 110 ? -21.699 -9.523 17.140 1.00 91.19 110 TYR A O 1
ATOM 830 N N . ARG A 1 111 ? -22.706 -7.541 16.815 1.00 88.50 111 ARG A N 1
ATOM 831 C CA . ARG A 1 111 ? -23.975 -7.917 17.463 1.00 88.50 111 ARG A CA 1
ATOM 832 C C . ARG A 1 111 ? -24.938 -8.471 16.409 1.00 88.50 111 ARG A C 1
ATOM 834 O O . ARG A 1 111 ? -25.307 -7.742 15.491 1.00 88.50 111 ARG A O 1
ATOM 841 N N . LEU A 1 112 ? -25.332 -9.742 16.515 1.00 85.50 112 LEU A N 1
ATOM 842 C CA . LEU A 1 112 ? -26.084 -10.465 15.469 1.00 85.50 112 LEU A CA 1
ATOM 843 C C . LEU A 1 112 ? -27.598 -10.561 15.707 1.00 85.50 112 LEU A C 1
ATOM 845 O O . LEU A 1 112 ? -28.214 -11.594 15.451 1.00 85.50 112 LEU A O 1
ATOM 849 N N . ALA A 1 113 ? -28.217 -9.472 16.148 1.00 82.38 113 ALA A N 1
ATOM 850 C CA . ALA A 1 113 ? -29.671 -9.375 16.215 1.00 82.38 113 ALA A CA 1
ATOM 851 C C . ALA A 1 113 ? -30.196 -8.170 15.421 1.00 82.38 113 ALA A C 1
ATOM 853 O O . ALA A 1 113 ? -29.449 -7.243 15.065 1.00 82.38 113 ALA A O 1
ATOM 854 N N . ALA A 1 114 ? -31.494 -8.206 15.117 1.00 76.19 114 ALA A N 1
ATOM 855 C CA . ALA A 1 114 ? -32.221 -7.046 14.619 1.00 76.19 114 ALA A CA 1
ATOM 856 C C . ALA A 1 114 ? -32.189 -5.912 15.661 1.00 76.19 114 ALA A C 1
ATOM 858 O O . ALA A 1 114 ? -31.973 -6.150 16.848 1.00 76.19 114 ALA A O 1
ATOM 859 N N . LYS A 1 115 ? -32.383 -4.666 15.218 1.00 74.69 115 LYS A N 1
ATOM 860 C CA . LYS A 1 115 ? -32.547 -3.541 16.145 1.00 74.69 115 LYS A CA 1
ATOM 861 C C . LYS A 1 115 ? -33.950 -3.603 16.741 1.00 74.69 115 LYS A C 1
ATOM 863 O O . LYS A 1 115 ? -34.921 -3.431 16.008 1.00 74.69 115 LYS A O 1
ATOM 868 N N . GLU A 1 116 ? -34.047 -3.859 18.041 1.00 68.50 116 GLU A N 1
ATOM 869 C CA . GLU A 1 116 ? -35.332 -3.990 18.732 1.00 68.50 116 GLU A CA 1
ATOM 870 C C . GLU A 1 116 ? -35.868 -2.604 19.137 1.00 68.50 116 GLU A C 1
ATOM 872 O O . GLU A 1 116 ? -35.181 -1.873 19.863 1.00 68.50 116 GLU A O 1
ATOM 877 N N . PRO A 1 117 ? -37.103 -2.229 18.743 1.00 60.94 117 PRO A N 1
ATOM 878 C CA . PRO A 1 117 ? -37.685 -0.919 19.054 1.00 60.94 117 PRO A CA 1
ATOM 879 C C . PRO A 1 117 ? -38.041 -0.735 20.543 1.00 60.94 117 PRO A C 1
ATOM 881 O O . PRO A 1 117 ? -38.490 0.337 20.936 1.00 60.94 117 PRO A O 1
ATOM 884 N N . LEU A 1 118 ? -37.847 -1.764 21.377 1.00 57.31 118 LEU A N 1
ATOM 885 C CA . LEU A 1 118 ? -38.105 -1.747 22.824 1.00 57.31 118 LEU A CA 1
ATOM 886 C C . LEU A 1 118 ? -37.001 -1.050 23.651 1.00 57.31 118 LEU A C 1
ATOM 888 O O . LEU A 1 118 ? -37.159 -0.860 24.859 1.00 57.31 118 LEU A O 1
ATOM 892 N N . THR A 1 119 ? -35.878 -0.680 23.029 1.00 55.41 119 THR A N 1
ATOM 893 C CA . THR A 1 119 ? -34.775 0.057 23.674 1.00 55.41 119 THR A CA 1
ATOM 894 C C . THR A 1 119 ? -34.694 1.486 23.135 1.00 55.41 119 THR A C 1
ATOM 896 O O . THR A 1 119 ? -34.880 1.702 21.939 1.00 55.41 119 THR A O 1
ATOM 899 N N . GLU A 1 120 ? -34.366 2.472 23.982 1.00 48.56 120 GLU A N 1
ATOM 900 C CA . GLU A 1 120 ? -34.267 3.891 23.560 1.00 48.56 120 GLU A CA 1
ATOM 901 C C . GLU A 1 120 ? -33.171 4.138 22.507 1.00 48.56 120 GLU A C 1
ATOM 903 O O . GLU A 1 120 ? -33.172 5.173 21.846 1.00 48.56 120 GLU A O 1
ATOM 908 N N . LEU A 1 121 ? -32.243 3.189 22.350 1.00 48.56 121 LEU A N 1
ATOM 909 C CA . LEU A 1 121 ? -31.053 3.297 21.504 1.00 48.56 121 LEU A CA 1
ATOM 910 C C . LEU A 1 121 ? -31.145 2.475 20.205 1.00 48.56 121 LEU A C 1
ATOM 912 O O . LEU A 1 121 ? -30.268 2.584 19.346 1.00 48.56 121 LEU A O 1
ATOM 916 N N . GLY A 1 122 ? -32.194 1.659 20.032 1.00 60.56 122 GLY A N 1
ATOM 917 C CA . GLY A 1 122 ? -32.287 0.714 18.914 1.00 60.56 122 GLY A CA 1
ATOM 918 C C . GLY A 1 122 ? -31.155 -0.317 18.945 1.00 60.56 122 GLY A C 1
ATOM 919 O O . GLY A 1 122 ? -30.482 -0.543 17.934 1.00 60.56 122 GLY A O 1
ATOM 920 N N . ASP A 1 123 ? -30.912 -0.890 20.123 1.00 71.62 123 ASP A N 1
ATOM 921 C CA . ASP A 1 123 ? -29.887 -1.902 20.353 1.00 71.62 123 ASP A CA 1
ATOM 922 C C . ASP A 1 123 ? -30.182 -3.215 19.618 1.00 71.62 123 ASP A C 1
ATOM 924 O O . ASP A 1 123 ? -31.330 -3.594 19.370 1.00 71.62 123 ASP A O 1
ATOM 928 N N . ARG A 1 124 ? -29.107 -3.939 19.295 1.00 81.31 124 ARG A N 1
ATOM 929 C CA . ARG A 1 124 ? -29.161 -5.258 18.652 1.00 81.31 124 ARG A CA 1
ATOM 930 C C . ARG A 1 124 ? -29.277 -6.356 19.703 1.00 81.31 124 ARG A C 1
ATOM 932 O O . ARG A 1 124 ? -28.274 -6.934 20.122 1.00 81.31 124 ARG A O 1
ATOM 939 N N . LEU A 1 125 ? -30.510 -6.630 20.109 1.00 84.94 125 LEU A N 1
ATOM 940 C CA . LEU A 1 125 ? -30.887 -7.657 21.082 1.00 84.94 125 LEU A CA 1
ATOM 941 C C . LEU A 1 125 ? -31.971 -8.556 20.489 1.00 84.94 125 LEU A C 1
ATOM 943 O O . LEU A 1 125 ? -32.577 -8.221 19.480 1.00 84.94 125 LEU A O 1
ATOM 947 N N . HIS A 1 126 ? -32.254 -9.675 21.145 1.00 86.12 126 HIS A N 1
ATOM 948 C CA . HIS A 1 126 ? -33.422 -10.497 20.853 1.00 86.12 126 HIS A CA 1
ATOM 949 C C . HIS A 1 126 ? -34.269 -10.675 22.119 1.00 86.12 126 HIS A C 1
ATOM 951 O O . HIS A 1 126 ? -33.764 -11.131 23.147 1.00 86.12 126 HIS A O 1
ATOM 957 N N . GLY A 1 127 ? -35.550 -10.304 22.056 1.00 85.19 127 GLY A N 1
ATOM 958 C CA . GLY A 1 127 ? -36.517 -10.529 23.135 1.00 85.19 127 GLY A CA 1
ATOM 959 C C . GLY A 1 127 ? -37.234 -11.875 23.000 1.00 85.19 127 GLY A C 1
ATOM 960 O O . GLY A 1 127 ? -37.676 -12.237 21.914 1.00 85.19 127 GLY A O 1
ATOM 961 N N . SER A 1 128 ? -37.394 -12.609 24.105 1.00 85.94 128 SER A N 1
ATOM 962 C CA . SER A 1 128 ? -38.159 -13.867 24.142 1.00 85.94 128 SER A CA 1
ATOM 963 C C . SER A 1 128 ? -39.067 -13.941 25.362 1.00 85.94 128 SER A C 1
ATOM 965 O O . SER A 1 128 ? -38.599 -13.827 26.491 1.00 85.94 128 SER A O 1
ATOM 967 N N . GLU A 1 129 ? -40.362 -14.180 25.147 1.00 83.81 129 GLU A N 1
ATOM 968 C CA . GLU A 1 129 ? -41.368 -14.292 26.219 1.00 83.81 129 GLU A CA 1
ATOM 969 C C . GLU A 1 129 ? -41.212 -15.553 27.084 1.00 83.81 129 GLU A C 1
ATOM 971 O O . GLU A 1 129 ? -41.809 -15.678 28.153 1.00 83.81 129 GLU A O 1
ATOM 976 N N . THR A 1 130 ? -40.408 -16.521 26.637 1.00 77.62 130 THR A N 1
ATOM 977 C CA . THR A 1 130 ? -40.265 -17.805 27.328 1.00 77.62 130 THR A CA 1
ATOM 978 C C . THR A 1 130 ? -39.059 -17.821 28.264 1.00 77.62 130 THR A C 1
ATOM 980 O O . THR A 1 130 ? -37.977 -17.344 27.930 1.00 77.62 130 THR A O 1
ATOM 983 N N . ALA A 1 131 ? -39.215 -18.463 29.425 1.00 71.75 131 ALA A N 1
ATOM 984 C CA . ALA A 1 131 ? -38.102 -18.736 30.338 1.00 71.75 131 ALA A CA 1
ATOM 985 C C . ALA A 1 131 ? -37.131 -19.823 29.828 1.00 71.75 131 ALA A C 1
ATOM 987 O O . ALA A 1 131 ? -36.088 -20.045 30.446 1.00 71.75 131 ALA A O 1
ATOM 988 N N . ASN A 1 132 ? -37.461 -20.480 28.713 1.00 78.06 132 ASN A N 1
ATOM 989 C CA . ASN A 1 132 ? -36.619 -21.474 28.059 1.00 78.06 132 ASN A CA 1
ATOM 990 C C . ASN A 1 132 ? -35.445 -20.803 27.328 1.00 78.06 132 ASN A C 1
ATOM 992 O O . ASN A 1 132 ? -35.550 -19.665 26.868 1.00 78.06 132 ASN A O 1
ATOM 996 N N . LEU A 1 133 ? -34.337 -21.534 27.188 1.00 78.44 133 LEU A N 1
ATOM 997 C CA . LEU A 1 133 ? -33.199 -21.086 26.387 1.00 78.44 133 LEU A CA 1
ATOM 998 C C . LEU A 1 133 ? -33.587 -21.010 24.905 1.00 78.44 133 LEU A C 1
ATOM 1000 O O . LEU A 1 133 ? -34.096 -21.975 24.332 1.00 78.44 133 LEU A O 1
ATOM 1004 N N . VAL A 1 134 ? -33.325 -19.857 24.292 1.00 83.94 134 VAL A N 1
ATOM 1005 C CA . VAL A 1 134 ? -33.469 -19.643 22.848 1.00 83.94 134 VAL A CA 1
ATOM 1006 C C . VAL A 1 134 ? -32.250 -20.226 22.131 1.00 83.94 134 VAL A C 1
ATOM 1008 O O . VAL A 1 134 ? -31.122 -20.075 22.597 1.00 83.94 134 VAL A O 1
ATOM 1011 N N . SER A 1 135 ? -32.457 -20.891 20.991 1.00 84.00 135 SER A N 1
ATOM 1012 C CA . SER A 1 135 ? -31.351 -21.434 20.199 1.00 84.00 135 SER A CA 1
ATOM 1013 C C . SER A 1 135 ? -30.492 -20.324 19.594 1.00 84.00 135 SER A C 1
ATOM 1015 O O . SER A 1 135 ? -31.004 -19.292 19.157 1.00 84.00 135 SER A O 1
ATOM 1017 N N . ASN A 1 136 ? -29.190 -20.587 19.459 1.00 82.88 136 ASN A N 1
ATOM 1018 C CA . ASN A 1 136 ? -28.240 -19.700 18.784 1.00 82.88 136 ASN A CA 1
ATOM 1019 C C . ASN A 1 136 ? -28.770 -19.183 17.429 1.00 82.88 136 ASN A C 1
ATOM 1021 O O . ASN A 1 136 ? -28.760 -17.987 17.176 1.00 82.88 136 ASN A O 1
ATOM 1025 N N . SER A 1 137 ? -29.341 -20.048 16.585 1.00 82.31 137 SER A N 1
ATOM 1026 C CA . SER A 1 137 ? -29.919 -19.660 15.285 1.00 82.31 137 SER A CA 1
ATOM 1027 C C . SER A 1 137 ? -31.125 -18.709 15.347 1.00 82.31 137 SER A C 1
ATOM 1029 O O . SER A 1 137 ? -31.403 -18.036 14.359 1.00 82.31 137 SER A O 1
ATOM 1031 N N . ALA A 1 138 ? -31.851 -18.660 16.466 1.00 85.25 138 ALA A N 1
ATOM 1032 C CA . ALA A 1 138 ? -33.023 -17.803 16.637 1.00 85.25 138 ALA A CA 1
ATOM 1033 C C . ALA A 1 138 ? -32.660 -16.436 17.241 1.00 85.25 138 ALA A C 1
ATOM 1035 O O . ALA A 1 138 ? -33.235 -15.427 16.835 1.00 85.25 138 ALA A O 1
ATOM 1036 N N . ALA A 1 139 ? -31.680 -16.394 18.151 1.00 85.56 139 ALA A N 1
ATOM 1037 C CA . ALA A 1 139 ? -31.178 -15.152 18.743 1.00 85.56 139 ALA A CA 1
ATOM 1038 C C . ALA A 1 139 ? -30.099 -14.455 17.886 1.00 85.56 139 ALA A C 1
ATOM 1040 O O . ALA A 1 139 ? -30.039 -13.229 17.860 1.00 85.56 139 ALA A O 1
ATOM 1041 N N . CYS A 1 140 ? -29.274 -15.216 17.158 1.00 87.19 140 CYS A N 1
ATOM 1042 C CA . CYS A 1 140 ? -28.262 -14.724 16.213 1.00 87.19 140 CYS A CA 1
ATOM 1043 C C . CYS A 1 140 ? -28.830 -14.641 14.781 1.00 87.19 140 CYS A C 1
ATOM 1045 O O . CYS A 1 140 ? -28.270 -15.219 13.844 1.00 87.19 140 CYS A O 1
ATOM 1047 N N . ASN A 1 141 ? -30.001 -14.021 14.624 1.00 80.56 141 ASN A N 1
ATOM 1048 C CA . ASN A 1 141 ? -30.803 -14.087 13.397 1.00 80.56 141 ASN A CA 1
ATOM 1049 C C . ASN A 1 141 ? -30.499 -12.991 12.360 1.00 80.56 141 ASN A C 1
ATOM 1051 O O . ASN A 1 141 ? -31.003 -13.066 11.238 1.00 80.56 141 ASN A O 1
ATOM 1055 N N . ALA A 1 142 ? -29.676 -11.997 12.701 1.00 77.44 142 ALA A N 1
ATOM 1056 C CA . ALA A 1 142 ? -29.272 -10.943 11.779 1.00 77.44 142 ALA A CA 1
ATOM 1057 C C . ALA A 1 142 ? -27.867 -11.188 11.219 1.00 77.44 142 ALA A C 1
ATOM 1059 O O . ALA A 1 142 ? -26.971 -11.681 11.905 1.00 77.44 142 ALA A O 1
ATOM 1060 N N . THR A 1 143 ? -27.641 -10.758 9.978 1.00 69.06 143 THR A N 1
ATOM 1061 C CA . THR A 1 143 ? -26.283 -10.486 9.493 1.00 69.06 143 THR A CA 1
ATOM 1062 C C . THR A 1 143 ? -25.647 -9.363 10.312 1.00 69.06 143 THR A C 1
ATOM 1064 O O . THR A 1 143 ? -26.353 -8.488 10.821 1.00 69.06 143 THR A O 1
ATOM 1067 N N . ALA A 1 144 ? -24.312 -9.367 10.391 1.00 63.44 144 ALA A N 1
ATOM 1068 C CA . ALA A 1 144 ? -23.531 -8.288 10.992 1.00 63.44 144 ALA A CA 1
ATOM 1069 C C . ALA A 1 144 ? -24.007 -6.906 10.506 1.00 63.44 144 ALA A C 1
ATOM 1071 O O . ALA A 1 144 ? -24.467 -6.761 9.368 1.00 63.44 144 ALA A O 1
ATOM 1072 N N . GLY A 1 145 ? -23.924 -5.908 11.392 1.00 58.44 145 GLY A N 1
ATOM 1073 C CA . GLY A 1 145 ? -24.457 -4.569 11.147 1.00 58.44 145 GLY A CA 1
ATOM 1074 C C . GLY A 1 145 ? -23.936 -3.943 9.852 1.00 58.44 145 GLY A C 1
ATOM 1075 O O . GLY A 1 145 ? -22.862 -4.312 9.379 1.00 58.44 145 GLY A O 1
ATOM 1076 N N . ALA A 1 146 ? -24.741 -3.061 9.248 1.00 52.09 146 ALA A N 1
ATOM 1077 C CA . ALA A 1 146 ? -24.732 -2.802 7.805 1.00 52.09 146 ALA A CA 1
ATOM 1078 C C . ALA A 1 146 ? -23.314 -2.728 7.202 1.00 52.09 146 ALA A C 1
ATOM 1080 O O . ALA A 1 146 ? -22.511 -1.862 7.547 1.00 52.09 146 ALA A O 1
ATOM 1081 N N . ASN A 1 147 ? -23.031 -3.668 6.296 1.00 63.38 147 ASN A N 1
ATOM 1082 C CA . ASN A 1 147 ? -21.783 -3.807 5.537 1.00 63.38 147 ASN A CA 1
ATOM 1083 C C . ASN A 1 147 ? -20.506 -4.113 6.354 1.00 63.38 147 ASN A C 1
ATOM 1085 O O . ASN A 1 147 ? -19.416 -4.076 5.796 1.00 63.38 147 ASN A O 1
ATOM 1089 N N . GLY A 1 148 ? -20.609 -4.453 7.643 1.00 76.00 148 GLY A N 1
ATOM 1090 C CA . GLY A 1 148 ? -19.464 -4.818 8.492 1.00 76.00 148 GLY A CA 1
ATOM 1091 C C . GLY A 1 148 ? -18.727 -3.638 9.140 1.00 76.00 148 GLY A C 1
ATOM 1092 O O . GLY A 1 148 ? -17.735 -3.863 9.835 1.00 76.00 148 GLY A O 1
ATOM 1093 N N . ALA A 1 149 ? -19.222 -2.409 8.956 1.00 83.75 149 ALA A N 1
ATOM 1094 C CA . ALA A 1 149 ? -18.685 -1.185 9.564 1.00 83.75 149 ALA A CA 1
ATOM 1095 C C . ALA A 1 149 ? -19.119 -0.981 11.034 1.00 83.75 149 ALA A C 1
ATOM 1097 O O . ALA A 1 149 ? -18.444 -0.299 11.799 1.00 83.75 149 ALA A O 1
ATOM 1098 N N . GLU A 1 150 ? -20.246 -1.574 11.442 1.00 89.31 150 GLU A N 1
ATOM 1099 C CA . GLU A 1 150 ? -20.793 -1.483 12.804 1.00 89.31 150 GLU A CA 1
ATOM 1100 C C . GLU A 1 150 ? -20.227 -2.606 13.686 1.00 89.31 150 GLU A C 1
ATOM 1102 O O . GLU A 1 150 ? -20.744 -3.723 13.663 1.00 89.31 150 GLU A O 1
ATOM 1107 N N . PHE A 1 151 ? -19.165 -2.328 14.446 1.00 92.69 151 PHE A N 1
ATOM 1108 C CA . PHE A 1 151 ? -18.509 -3.304 15.324 1.00 92.69 151 PHE A CA 1
ATOM 1109 C C . PHE A 1 151 ? -18.041 -2.688 16.644 1.00 92.69 151 PHE A C 1
ATOM 1111 O O . PHE A 1 151 ? -17.775 -1.488 16.724 1.00 92.69 151 PHE A O 1
ATOM 1118 N N . SER A 1 152 ? -17.884 -3.551 17.648 1.00 94.06 152 SER A N 1
ATOM 1119 C CA . SER A 1 152 ? -17.295 -3.236 18.953 1.00 94.06 152 SER A CA 1
ATOM 1120 C C . SER A 1 152 ? -16.012 -4.039 19.179 1.00 94.06 152 SER A C 1
ATOM 1122 O O . SER A 1 152 ? -15.738 -5.020 18.482 1.00 94.06 152 SER A O 1
ATOM 1124 N N . THR A 1 153 ? -15.212 -3.625 20.159 1.00 96.94 153 THR A N 1
ATOM 1125 C CA . THR A 1 153 ? -13.932 -4.250 20.507 1.00 96.94 153 THR A CA 1
ATOM 1126 C C . THR A 1 153 ? -13.851 -4.511 22.007 1.00 96.94 153 THR A C 1
ATOM 1128 O O . THR A 1 153 ? -14.179 -3.645 22.811 1.00 96.94 153 THR A O 1
ATOM 1131 N N . LEU A 1 154 ? -13.376 -5.700 22.368 1.00 97.56 154 LEU A N 1
ATOM 1132 C CA . LEU A 1 154 ? -13.053 -6.132 23.723 1.00 97.56 154 LEU A CA 1
ATOM 1133 C C . LEU A 1 154 ? -11.531 -6.120 23.900 1.00 97.56 154 LEU A C 1
ATOM 1135 O O . LEU A 1 154 ? -10.817 -6.735 23.107 1.00 97.56 154 LEU A O 1
ATOM 1139 N N . VAL A 1 155 ? -11.042 -5.480 24.962 1.00 98.00 155 VAL A N 1
ATOM 1140 C CA . VAL A 1 155 ? -9.630 -5.466 25.382 1.00 98.00 155 VAL A CA 1
ATOM 1141 C C . VAL A 1 155 ? -9.524 -6.017 26.803 1.00 98.00 155 VAL A C 1
ATOM 1143 O O . VAL A 1 155 ? -10.219 -5.556 27.702 1.00 98.00 155 VAL A O 1
ATOM 1146 N N . LYS A 1 156 ? -8.669 -7.011 27.037 1.00 97.56 156 LYS A N 1
ATOM 1147 C CA . LYS A 1 156 ? -8.542 -7.668 28.343 1.00 97.56 156 LYS A CA 1
ATOM 1148 C C . LYS A 1 156 ? -7.906 -6.727 29.366 1.00 97.56 156 LYS A C 1
ATOM 1150 O O . LYS A 1 156 ? -6.797 -6.236 29.150 1.00 97.56 156 LYS A O 1
ATOM 1155 N N . GLN A 1 157 ? -8.589 -6.505 30.489 1.00 96.25 157 GLN A N 1
ATOM 1156 C CA . GLN A 1 157 ? -8.116 -5.577 31.512 1.00 96.25 157 GLN A CA 1
ATOM 1157 C C . GLN A 1 157 ? -6.851 -6.121 32.199 1.00 96.25 157 GLN A C 1
ATOM 1159 O O . GLN A 1 157 ? -6.792 -7.296 32.567 1.00 96.25 157 GLN A O 1
ATOM 1164 N N . GLY A 1 158 ? -5.835 -5.273 32.370 1.00 95.56 158 GLY A N 1
ATOM 1165 C CA . GLY A 1 158 ? -4.505 -5.662 32.849 1.00 95.56 158 GLY A CA 1
ATOM 1166 C C . GLY A 1 158 ? -3.638 -6.366 31.796 1.00 95.56 158 GLY A C 1
ATOM 1167 O O . GLY A 1 158 ? -2.628 -6.982 32.135 1.00 95.56 158 GLY A O 1
ATOM 1168 N N . SER A 1 159 ? -4.031 -6.342 30.522 1.00 96.75 159 SER A N 1
ATOM 1169 C CA . SER A 1 159 ? -3.252 -6.854 29.382 1.00 96.75 159 SER A CA 1
ATOM 1170 C C . SER A 1 159 ? -3.401 -5.963 28.141 1.00 96.75 159 SER A C 1
ATOM 1172 O O . SER A 1 159 ? -3.191 -6.411 27.015 1.00 96.75 159 SER A O 1
ATOM 1174 N N . GLU A 1 160 ? -3.736 -4.687 28.346 1.00 96.00 160 GLU A N 1
ATOM 1175 C CA . GLU A 1 160 ? -4.072 -3.704 27.313 1.00 96.00 160 GLU A CA 1
ATOM 1176 C C . GLU A 1 160 ? -2.957 -3.564 26.269 1.00 96.00 160 GLU A C 1
ATOM 1178 O O . GLU A 1 160 ? -3.224 -3.568 25.072 1.00 96.00 160 GLU A O 1
ATOM 1183 N N . SER A 1 161 ? -1.690 -3.542 26.695 1.00 95.81 161 SER A N 1
ATOM 1184 C CA . SER A 1 161 ? -0.541 -3.448 25.782 1.00 95.81 161 SER A CA 1
ATOM 1185 C C . SER A 1 161 ? -0.371 -4.650 24.850 1.00 95.81 161 SER A C 1
ATOM 1187 O O . SER A 1 161 ? 0.282 -4.532 23.819 1.00 95.81 161 SER A O 1
ATOM 1189 N N . SER A 1 162 ? -0.974 -5.795 25.182 1.00 96.25 162 SER A N 1
ATOM 1190 C CA . SER A 1 162 ? -1.000 -6.991 24.327 1.00 96.25 162 SER A CA 1
ATOM 1191 C C . SER A 1 162 ? -2.185 -7.000 23.350 1.00 96.25 162 SER A C 1
ATOM 1193 O O . SER A 1 162 ? -2.310 -7.926 22.550 1.00 96.25 162 SER A O 1
ATOM 1195 N N . ALA A 1 163 ? -3.069 -6.000 23.413 1.00 96.31 163 ALA A N 1
ATOM 1196 C CA . ALA A 1 163 ? -4.156 -5.782 22.458 1.00 96.31 163 ALA A CA 1
ATOM 1197 C C . ALA A 1 163 ? -3.789 -4.802 21.332 1.00 96.31 163 ALA A C 1
ATOM 1199 O O . ALA A 1 163 ? -4.531 -4.708 20.354 1.00 96.31 163 ALA A O 1
ATOM 1200 N N . TYR A 1 164 ? -2.686 -4.060 21.475 1.00 96.56 164 TYR A N 1
ATOM 1201 C CA . TYR A 1 164 ? -2.258 -3.062 20.497 1.00 96.56 164 TYR A CA 1
ATOM 1202 C C . TYR A 1 164 ? -1.805 -3.737 19.197 1.00 96.56 164 TYR A C 1
ATOM 1204 O O . TYR A 1 164 ? -1.098 -4.745 19.213 1.00 96.56 164 TYR A O 1
ATOM 1212 N N . THR A 1 165 ? -2.193 -3.154 18.068 1.00 92.69 165 THR A N 1
ATOM 1213 C CA . THR A 1 165 ? -1.803 -3.581 16.724 1.00 92.69 165 THR A CA 1
ATOM 1214 C C . THR A 1 165 ? -1.226 -2.405 15.940 1.00 92.69 165 THR A C 1
ATOM 1216 O O . THR A 1 165 ? -1.375 -1.247 16.327 1.00 92.69 165 THR A O 1
ATOM 1219 N N . THR A 1 166 ? -0.545 -2.688 14.832 1.00 90.31 166 THR A N 1
ATOM 1220 C CA . THR A 1 166 ? -0.102 -1.650 13.898 1.00 90.31 166 THR A CA 1
ATOM 1221 C C . THR A 1 166 ? -1.324 -0.956 13.297 1.00 90.31 166 THR A C 1
ATOM 1223 O O . THR A 1 166 ? -2.236 -1.622 12.810 1.00 90.31 166 THR A O 1
ATOM 1226 N N . CYS A 1 167 ? -1.341 0.372 13.343 1.00 90.44 167 CYS A N 1
ATOM 1227 C CA . CYS A 1 167 ? -2.332 1.215 12.691 1.00 90.44 167 CYS A CA 1
ATOM 1228 C C . CYS A 1 167 ? -2.328 0.996 11.162 1.00 90.44 167 CYS A C 1
ATOM 1230 O O . CYS A 1 167 ? -1.352 0.487 10.600 1.00 90.44 167 CYS A O 1
ATOM 1232 N N . PRO A 1 168 ? -3.421 1.332 10.455 1.00 85.06 168 PRO A N 1
ATOM 1233 C CA . PRO A 1 168 ? -3.457 1.182 9.007 1.00 85.06 168 PRO A CA 1
ATOM 1234 C C . PRO A 1 168 ? -2.549 2.217 8.308 1.00 85.06 168 PRO A C 1
ATOM 1236 O O . PRO A 1 168 ? -2.286 3.281 8.877 1.00 85.06 168 PRO A O 1
ATOM 1239 N N . PRO A 1 169 ? -2.083 1.952 7.070 1.00 7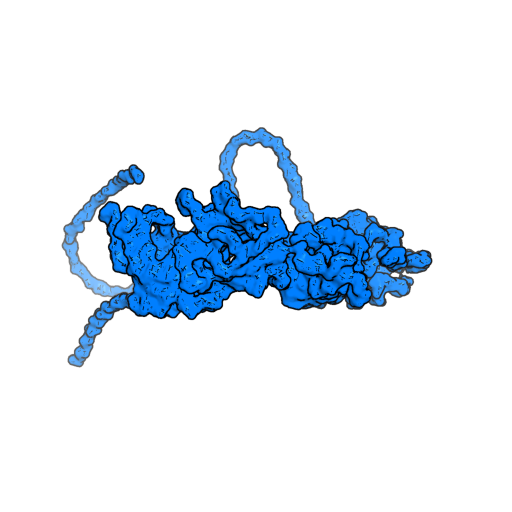6.12 169 PRO A N 1
ATOM 1240 C CA . PRO A 1 169 ? -1.152 2.828 6.352 1.00 76.12 169 PRO A CA 1
ATOM 1241 C C . PRO A 1 169 ? -1.620 4.275 6.175 1.00 76.12 169 PRO A C 1
ATOM 1243 O O . PRO A 1 169 ? -0.789 5.179 6.159 1.00 76.12 169 PRO A O 1
ATOM 1246 N N . GLU A 1 170 ? -2.931 4.511 6.097 1.00 81.44 170 GLU A N 1
ATOM 1247 C CA . GLU A 1 170 ? -3.542 5.843 6.010 1.00 81.44 170 GLU A CA 1
ATOM 1248 C C . GLU A 1 170 ? -3.258 6.716 7.241 1.00 81.44 170 GLU A C 1
ATOM 1250 O O . GLU A 1 170 ? -3.374 7.934 7.156 1.00 81.44 170 GLU A O 1
ATOM 1255 N N . LEU A 1 171 ? -2.880 6.101 8.368 1.00 85.75 171 LEU A N 1
ATOM 1256 C CA . LEU A 1 171 ? -2.493 6.756 9.616 1.00 85.75 171 LEU A CA 1
ATOM 1257 C C . LEU A 1 171 ? -0.974 6.783 9.848 1.00 85.75 171 LEU A C 1
ATOM 1259 O O . LEU A 1 171 ? -0.522 7.354 10.838 1.00 85.75 171 LEU A O 1
ATOM 1263 N N . HIS A 1 172 ? -0.168 6.239 8.932 1.00 82.12 172 HIS A N 1
ATOM 1264 C CA . HIS A 1 172 ? 1.287 6.400 8.952 1.00 82.12 172 HIS A CA 1
ATOM 1265 C C . HIS A 1 172 ? 1.683 7.748 8.331 1.00 82.12 172 HIS A C 1
ATOM 1267 O O . HIS A 1 172 ? 2.278 7.828 7.251 1.00 82.12 172 HIS A O 1
ATOM 1273 N N . GLY A 1 173 ? 1.388 8.819 9.069 1.00 77.00 173 GLY A N 1
ATOM 1274 C CA . GLY A 1 173 ? 1.859 10.166 8.779 1.00 77.00 173 GLY A CA 1
ATOM 1275 C C . GLY A 1 173 ? 2.000 11.037 10.027 1.00 77.00 173 GLY A C 1
ATOM 1276 O O . GLY A 1 173 ? 1.488 10.719 11.104 1.00 77.00 173 GLY A O 1
ATOM 1277 N N . HIS A 1 174 ? 2.686 12.162 9.851 1.00 79.00 174 HIS A N 1
ATOM 1278 C CA . HIS A 1 174 ? 2.442 13.366 10.628 1.00 79.00 174 HIS A CA 1
ATOM 1279 C C . HIS A 1 174 ? 1.355 14.164 9.898 1.00 79.00 174 HIS A C 1
ATOM 1281 O O . HIS A 1 174 ? 1.489 14.444 8.702 1.00 79.00 174 HIS A O 1
ATOM 1287 N N . PHE A 1 175 ? 0.287 14.521 10.605 1.00 80.69 175 PHE A N 1
ATOM 1288 C CA . PHE A 1 175 ? -0.855 15.254 10.065 1.00 80.69 175 PHE A CA 1
ATOM 1289 C C . PHE A 1 175 ? -1.097 16.527 10.871 1.00 80.69 175 PHE A C 1
ATOM 1291 O O . PHE A 1 175 ? -1.288 16.466 12.085 1.00 80.69 175 PHE A O 1
ATOM 1298 N N . GLU A 1 176 ? -1.177 17.659 10.182 1.00 81.88 176 GLU A N 1
ATOM 1299 C CA . GLU A 1 176 ? -1.990 18.791 10.631 1.00 81.88 176 GLU A CA 1
ATOM 1300 C C . GLU A 1 176 ? -3.462 18.402 10.444 1.00 81.88 176 GLU A C 1
ATOM 1302 O O . GLU A 1 176 ? -3.812 17.686 9.498 1.00 81.88 176 GLU A O 1
ATOM 1307 N N . TYR A 1 177 ? -4.350 18.868 11.319 1.00 81.38 177 TYR A N 1
ATOM 1308 C CA . TYR A 1 177 ? -5.779 18.588 11.191 1.00 81.38 177 TYR A CA 1
ATOM 1309 C C . TYR A 1 177 ? -6.631 19.840 11.396 1.00 81.38 177 TYR A C 1
ATOM 1311 O O . TYR A 1 177 ? -6.379 20.657 12.276 1.00 81.38 177 TYR A O 1
ATOM 1319 N N . ALA A 1 178 ? -7.695 19.956 10.604 1.00 81.69 178 ALA A N 1
ATOM 1320 C CA . ALA A 1 178 ? -8.820 20.832 10.915 1.00 81.69 178 ALA A CA 1
ATOM 1321 C C . ALA A 1 178 ? -9.992 19.985 11.425 1.00 81.69 178 ALA A C 1
ATOM 1323 O O . ALA A 1 178 ? -10.216 18.876 10.937 1.00 81.69 178 ALA A O 1
ATOM 1324 N N . MET A 1 179 ? -10.736 20.500 12.404 1.00 84.69 179 MET A N 1
ATOM 1325 C CA . MET A 1 179 ? -11.847 19.788 13.041 1.00 84.69 179 MET A CA 1
ATOM 1326 C C . MET A 1 179 ? -13.180 20.471 12.732 1.00 84.69 179 MET A C 1
ATOM 1328 O O . MET A 1 179 ? -13.444 21.600 13.154 1.00 84.69 179 MET A O 1
ATOM 1332 N N . GLU A 1 180 ? -14.023 19.748 12.004 1.00 84.38 180 GLU A N 1
ATOM 1333 C CA . GLU A 1 180 ? -15.341 20.160 11.540 1.00 84.38 180 GLU A CA 1
ATOM 1334 C C . GLU A 1 180 ? -16.429 19.467 12.373 1.00 84.38 180 GLU A C 1
ATOM 1336 O O . GLU A 1 180 ? -16.674 18.260 12.264 1.00 84.38 180 GLU A O 1
ATOM 1341 N N . LYS A 1 181 ? -17.120 20.254 13.198 1.00 78.81 181 LYS A N 1
ATOM 1342 C CA . LYS A 1 181 ? -18.425 19.903 13.762 1.00 78.81 181 LYS A CA 1
ATOM 1343 C C . LYS A 1 181 ? -19.524 20.231 12.732 1.00 78.81 181 LYS A C 1
ATOM 1345 O O . LYS A 1 181 ? -19.286 20.974 11.777 1.00 78.81 181 LYS A O 1
ATOM 1350 N N . PRO A 1 182 ? -20.751 19.702 12.888 1.00 72.56 182 PRO A N 1
ATOM 1351 C CA . PRO A 1 182 ? -21.862 20.015 11.991 1.00 72.56 182 PRO A CA 1
ATOM 1352 C C . PRO A 1 182 ? -22.091 21.525 11.858 1.00 72.56 182 PRO A C 1
ATOM 1354 O O . PRO A 1 182 ? -22.555 22.181 12.789 1.00 72.56 182 PRO A O 1
ATOM 1357 N N . ASN A 1 183 ? -21.805 22.058 10.669 1.00 67.94 183 ASN A N 1
ATOM 1358 C CA . ASN A 1 183 ? -21.927 23.476 10.311 1.00 67.94 183 ASN A CA 1
ATOM 1359 C C . ASN A 1 183 ? -20.974 24.444 11.052 1.00 67.94 183 ASN A C 1
ATOM 1361 O O . ASN A 1 183 ? -21.157 25.656 10.942 1.00 67.94 183 ASN A O 1
ATOM 1365 N N . THR A 1 184 ? -19.956 23.957 11.772 1.00 70.94 184 THR A N 1
ATOM 1366 C CA . THR A 1 184 ? -18.957 24.800 12.455 1.00 70.94 184 THR A CA 1
ATOM 1367 C C . THR A 1 184 ? -17.558 24.189 12.401 1.00 70.94 184 THR A C 1
ATOM 1369 O O . THR A 1 184 ? -17.360 23.021 12.720 1.00 70.94 184 THR A O 1
ATOM 1372 N N . ILE A 1 185 ? -16.554 24.994 12.046 1.00 70.38 185 ILE A N 1
ATOM 1373 C CA . ILE A 1 185 ? -15.148 24.602 12.193 1.00 70.38 185 ILE A CA 1
ATOM 1374 C C . ILE A 1 185 ? -14.703 25.042 13.590 1.00 70.38 185 ILE A C 1
ATOM 1376 O O . ILE A 1 185 ? -14.766 26.227 13.909 1.00 70.38 185 ILE A O 1
ATOM 1380 N N . GLU A 1 186 ? -14.313 24.091 14.436 1.00 71.44 186 GLU A N 1
ATOM 1381 C CA . GLU A 1 186 ? -13.904 24.358 15.824 1.00 71.44 186 GLU A CA 1
ATOM 1382 C C . GLU A 1 186 ? -12.401 24.616 15.933 1.00 71.44 186 GLU A C 1
ATOM 1384 O O . GLU A 1 186 ? -11.975 25.471 16.705 1.00 71.44 186 GLU A O 1
ATOM 1389 N N . CYS A 1 187 ? -11.615 23.923 15.107 1.00 71.31 187 CYS A N 1
ATOM 1390 C CA . CYS A 1 187 ? -10.201 24.198 14.898 1.00 71.31 187 CYS A CA 1
ATOM 1391 C C . CYS A 1 187 ? -9.946 24.309 13.403 1.00 71.31 187 CYS A C 1
ATOM 1393 O O . CYS A 1 187 ? -10.071 23.320 12.679 1.00 71.31 187 CYS A O 1
ATOM 1395 N N . ASN A 1 188 ? -9.623 25.517 12.946 1.00 64.12 188 ASN A N 1
ATOM 1396 C CA . ASN A 1 188 ? -9.271 25.780 11.561 1.00 64.12 188 ASN A CA 1
ATOM 1397 C C . ASN A 1 188 ? -7.808 26.198 11.488 1.00 64.12 188 ASN A C 1
ATOM 1399 O O . ASN A 1 188 ? -7.497 27.379 11.644 1.00 64.12 188 ASN A O 1
ATOM 1403 N N . ASP A 1 189 ? -6.921 25.238 11.251 1.00 57.03 189 ASP A N 1
ATOM 1404 C CA . ASP A 1 189 ? -5.525 25.564 11.012 1.00 57.03 189 ASP A CA 1
ATOM 1405 C C . ASP A 1 189 ? -5.327 26.012 9.555 1.00 57.03 189 ASP A C 1
ATOM 1407 O O . ASP A 1 189 ? -5.100 25.208 8.644 1.00 57.03 189 ASP A O 1
ATOM 1411 N N . THR A 1 190 ? -5.527 27.308 9.307 1.00 51.03 190 THR A N 1
ATOM 1412 C CA . THR A 1 190 ? -5.211 27.978 8.032 1.00 51.03 190 THR A CA 1
ATOM 1413 C C . THR A 1 190 ? -3.880 28.726 8.050 1.00 51.03 190 THR A C 1
ATOM 1415 O O . THR A 1 190 ? -3.432 29.143 6.984 1.00 51.03 190 THR A O 1
ATOM 1418 N N . ASP A 1 191 ? -3.246 28.881 9.214 1.00 44.53 191 ASP A N 1
ATOM 1419 C CA . ASP A 1 191 ? -1.957 29.556 9.369 1.00 44.53 191 ASP A CA 1
ATOM 1420 C C . ASP A 1 191 ? -0.861 28.510 9.587 1.00 44.53 191 ASP A C 1
ATOM 1422 O O . ASP A 1 191 ? -0.834 27.850 10.611 1.00 44.53 191 ASP A O 1
ATOM 1426 N N . LEU A 1 192 ? 0.075 28.395 8.641 1.00 42.00 192 LEU A N 1
ATOM 1427 C CA . LEU A 1 192 ? 1.118 27.351 8.541 1.00 42.00 192 LEU A CA 1
ATOM 1428 C C . LEU A 1 192 ? 2.204 27.395 9.655 1.00 42.00 192 LEU A C 1
ATOM 1430 O O . LEU A 1 192 ? 3.397 27.346 9.360 1.00 42.00 192 LEU A O 1
ATOM 1434 N N . ASN A 1 193 ? 1.815 27.577 10.920 1.00 44.41 193 ASN A N 1
ATOM 1435 C CA . ASN A 1 193 ? 2.669 27.838 12.085 1.00 44.41 193 ASN A CA 1
ATOM 1436 C C . ASN A 1 193 ? 2.084 27.295 13.417 1.00 44.41 193 ASN A C 1
ATOM 1438 O O . ASN A 1 193 ? 2.519 27.736 14.484 1.00 44.41 193 ASN A O 1
ATOM 1442 N N . VAL A 1 194 ? 1.093 26.392 13.401 1.00 51.28 194 VAL A N 1
ATOM 1443 C CA . VAL A 1 194 ? 0.409 25.921 14.624 1.00 51.28 194 VAL A CA 1
ATOM 1444 C C . VAL A 1 194 ? 0.891 24.533 15.071 1.00 51.28 194 VAL A C 1
ATOM 1446 O O . VAL A 1 194 ? 1.329 23.701 14.286 1.00 51.28 194 VAL A O 1
ATOM 1449 N N . THR A 1 195 ? 0.845 24.315 16.384 1.00 57.78 195 THR A N 1
ATOM 1450 C CA . THR A 1 195 ? 1.387 23.174 17.142 1.00 57.78 195 THR A CA 1
ATOM 1451 C C . THR A 1 195 ? 0.567 21.881 17.085 1.00 57.78 195 THR A C 1
ATOM 1453 O O . THR A 1 195 ? 0.882 20.928 17.803 1.00 57.78 195 THR A O 1
ATOM 1456 N N . ASP A 1 196 ? -0.526 21.860 16.326 1.00 65.00 196 ASP A N 1
ATOM 1457 C CA . ASP A 1 196 ? -1.578 20.855 16.462 1.00 65.00 196 ASP A CA 1
ATOM 1458 C C . ASP A 1 196 ? -1.374 19.729 15.441 1.00 65.00 196 ASP A C 1
ATOM 1460 O O . ASP A 1 196 ? -1.550 19.892 14.232 1.00 65.00 196 ASP A O 1
ATOM 1464 N N . HIS A 1 197 ? -0.946 18.569 15.942 1.00 80.31 197 HIS A N 1
ATOM 1465 C CA . HIS A 1 197 ? -0.432 17.475 15.127 1.00 80.31 197 HIS A CA 1
ATOM 1466 C C . HIS A 1 197 ? -0.921 16.111 15.623 1.00 80.31 197 HIS A C 1
ATOM 1468 O O . HIS A 1 197 ? -0.892 15.818 16.821 1.00 80.31 197 HIS A O 1
ATOM 1474 N N . LEU A 1 198 ? -1.279 15.242 14.679 1.00 86.19 198 LEU A N 1
ATOM 1475 C CA . LEU A 1 198 ? -1.396 13.800 14.885 1.00 86.19 198 LEU A CA 1
ATOM 1476 C C . LEU A 1 198 ? -0.145 13.122 14.314 1.00 86.19 198 LEU A C 1
ATOM 1478 O O . LEU A 1 198 ? 0.154 13.267 13.133 1.00 86.19 198 LEU A O 1
ATOM 1482 N N . ASP A 1 199 ? 0.586 12.387 15.145 1.00 85.69 199 ASP A N 1
ATOM 1483 C CA . ASP A 1 199 ? 1.788 11.632 14.775 1.00 85.69 199 ASP A CA 1
ATOM 1484 C C . ASP A 1 199 ? 1.528 10.125 14.903 1.00 85.69 199 ASP A C 1
ATOM 1486 O O . ASP A 1 199 ? 1.463 9.596 16.016 1.00 85.69 199 ASP A O 1
ATOM 1490 N N . GLY A 1 200 ? 1.391 9.450 13.759 1.00 87.00 200 GLY A N 1
ATOM 1491 C CA . GLY A 1 200 ? 1.415 7.988 13.630 1.00 87.00 200 GLY A CA 1
ATOM 1492 C C . GLY A 1 200 ? 2.731 7.439 13.057 1.00 87.00 200 GLY A C 1
ATOM 1493 O O . GLY A 1 200 ? 2.788 6.287 12.624 1.00 87.00 200 GLY A O 1
ATOM 1494 N N . CYS A 1 201 ? 3.787 8.259 13.022 1.00 77.12 201 CYS A N 1
ATOM 1495 C CA . CYS A 1 201 ? 5.113 7.906 12.517 1.00 77.12 201 CYS A CA 1
ATOM 1496 C C . CYS A 1 201 ? 6.068 7.409 13.587 1.00 77.12 201 CYS A C 1
ATOM 1498 O O . CYS A 1 201 ? 6.743 6.401 13.370 1.00 77.12 201 CYS A O 1
ATOM 1500 N N . THR A 1 202 ? 6.144 8.104 14.723 1.00 80.00 202 THR A N 1
ATOM 1501 C CA . THR A 1 202 ? 7.117 7.784 15.781 1.00 80.00 202 THR A CA 1
ATOM 1502 C C . THR A 1 202 ? 6.912 6.372 16.340 1.00 80.00 202 THR A C 1
ATOM 1504 O O . THR A 1 202 ? 7.864 5.712 16.752 1.00 80.00 202 THR A O 1
ATOM 1507 N N . ASP A 1 203 ? 5.669 5.887 16.337 1.00 83.94 203 ASP A N 1
ATOM 1508 C CA . ASP A 1 203 ? 5.297 4.535 16.745 1.00 83.94 203 ASP A CA 1
ATOM 1509 C C . ASP A 1 203 ? 4.035 4.113 15.990 1.00 83.94 203 ASP A C 1
ATOM 1511 O O . ASP A 1 203 ? 2.939 4.583 16.284 1.00 83.94 203 ASP A O 1
ATOM 1515 N N . ARG A 1 204 ? 4.185 3.193 15.032 1.00 85.44 204 ARG A N 1
ATOM 1516 C CA . ARG A 1 204 ? 3.093 2.740 14.156 1.00 85.44 204 ARG A CA 1
ATOM 1517 C C . ARG A 1 204 ? 1.964 1.986 14.876 1.00 85.44 204 ARG A C 1
ATOM 1519 O O . ARG A 1 204 ? 1.032 1.548 14.215 1.00 85.44 204 ARG A O 1
ATOM 1526 N N . THR A 1 205 ? 2.024 1.778 16.193 1.00 90.62 205 THR A N 1
ATOM 1527 C CA . THR A 1 205 ? 0.912 1.193 16.970 1.00 90.62 205 THR A CA 1
ATOM 1528 C C . THR A 1 205 ? -0.028 2.237 17.576 1.00 90.62 205 THR A C 1
ATOM 1530 O O . THR A 1 205 ? -1.071 1.874 18.129 1.00 90.62 205 THR A O 1
ATOM 1533 N N . LYS A 1 206 ? 0.311 3.532 17.483 1.00 93.56 206 LYS A N 1
ATOM 1534 C CA . LYS A 1 206 ? -0.439 4.612 18.131 1.00 93.56 206 LYS A CA 1
ATOM 1535 C C . LYS A 1 206 ? -0.466 5.905 17.323 1.00 93.56 206 LYS A C 1
ATOM 1537 O O . LYS A 1 206 ? 0.423 6.178 16.528 1.00 93.56 206 LYS A O 1
ATOM 1542 N N . LEU A 1 207 ? -1.453 6.740 17.619 1.00 93.19 207 LEU A N 1
ATOM 1543 C CA . LEU A 1 207 ? -1.463 8.155 17.269 1.00 93.19 207 LEU A CA 1
ATOM 1544 C C . LEU A 1 207 ? -1.072 8.964 18.501 1.00 93.19 207 LEU A C 1
ATOM 1546 O O . LEU A 1 207 ? -1.698 8.825 19.553 1.00 93.19 207 LEU A O 1
ATOM 1550 N N . THR A 1 208 ? -0.062 9.819 18.378 1.00 92.19 208 THR A N 1
ATOM 1551 C CA . THR A 1 208 ? 0.283 10.825 19.389 1.00 92.19 208 THR A CA 1
ATOM 1552 C C . THR A 1 208 ? -0.336 12.161 18.999 1.00 92.19 208 THR A C 1
ATOM 1554 O O . THR A 1 208 ? -0.218 12.595 17.860 1.00 92.19 208 THR A O 1
ATOM 1557 N N . ILE A 1 209 ? -1.035 12.778 19.944 1.00 89.94 209 ILE A N 1
ATOM 1558 C CA . ILE A 1 209 ? -1.915 13.926 19.753 1.00 89.94 209 ILE A CA 1
ATOM 1559 C C . ILE A 1 209 ? -1.286 15.123 20.462 1.00 89.94 209 ILE A C 1
ATOM 1561 O O . ILE A 1 209 ? -1.281 15.191 21.696 1.00 89.94 209 ILE A O 1
ATOM 1565 N N . THR A 1 210 ? -0.807 16.085 19.682 1.00 85.62 210 THR A N 1
ATOM 1566 C CA . THR A 1 210 ? -0.501 17.435 20.161 1.00 85.62 210 THR A CA 1
ATOM 1567 C C . THR A 1 210 ? -1.659 18.328 19.738 1.00 85.62 210 THR A C 1
ATOM 1569 O O . THR A 1 210 ? -2.049 18.308 18.577 1.00 85.62 210 THR A O 1
ATOM 1572 N N . SER A 1 211 ? -2.266 19.045 20.683 1.00 80.81 211 SER A N 1
ATOM 1573 C CA . SER A 1 211 ? -3.520 19.768 20.457 1.00 80.81 211 SER A CA 1
ATOM 1574 C C . SER A 1 211 ? -3.636 20.954 21.410 1.00 80.81 211 SER A C 1
ATOM 1576 O O . SER A 1 211 ? -3.599 20.773 22.628 1.00 80.81 211 SER A O 1
ATOM 1578 N N . THR A 1 212 ? -3.850 22.143 20.859 1.00 77.12 212 THR A N 1
ATOM 1579 C CA . THR A 1 212 ? -4.307 23.353 21.552 1.00 77.12 212 THR A CA 1
ATOM 1580 C C . THR A 1 212 ? -5.820 23.559 21.409 1.00 77.12 212 THR A C 1
ATOM 1582 O O . THR A 1 212 ? -6.398 24.351 22.156 1.00 77.12 212 THR A O 1
ATOM 1585 N N . CYS A 1 213 ? -6.485 22.792 20.533 1.00 76.31 213 CYS A N 1
ATOM 1586 C CA . CYS A 1 213 ? -7.946 22.701 20.460 1.00 76.31 213 CYS A CA 1
ATOM 1587 C C . CYS A 1 213 ? -8.624 22.467 21.831 1.00 76.31 213 CYS A C 1
ATOM 1589 O O . CYS A 1 213 ? -8.184 21.594 22.586 1.00 76.31 213 CYS A O 1
ATOM 1591 N N . PRO A 1 214 ? -9.760 23.139 22.126 1.00 77.31 214 PRO A N 1
ATOM 1592 C CA . PRO A 1 214 ? -10.566 22.874 23.326 1.00 77.31 214 PRO A CA 1
ATOM 1593 C C . PRO A 1 214 ? -11.171 21.462 23.371 1.00 77.31 214 PRO A C 1
ATOM 1595 O O . PRO A 1 214 ? -11.346 20.892 24.447 1.00 77.31 214 PRO A O 1
ATOM 1598 N N . THR A 1 215 ? -11.493 20.905 22.201 1.00 80.44 215 THR A N 1
ATOM 1599 C CA . THR A 1 215 ? -11.978 19.532 22.020 1.00 80.44 215 THR A CA 1
ATOM 1600 C C . THR A 1 215 ? -10.840 18.682 21.442 1.00 80.44 215 THR A C 1
ATOM 1602 O O . THR A 1 215 ? -10.155 19.114 20.519 1.00 80.44 215 THR A O 1
ATOM 1605 N N . SER A 1 216 ? -10.619 17.475 21.971 1.00 85.94 216 SER A N 1
ATOM 1606 C CA . SER A 1 216 ? -9.621 16.543 21.419 1.00 85.94 216 SER A CA 1
ATOM 1607 C C . SER A 1 216 ? -10.076 15.988 20.064 1.00 85.94 216 SER A C 1
ATOM 1609 O O . SER A 1 216 ? -11.222 15.558 19.983 1.00 85.94 216 SER A O 1
ATOM 1611 N N . PRO A 1 217 ? -9.200 15.855 19.048 1.00 86.69 217 PRO A N 1
ATOM 1612 C CA . PRO A 1 217 ? -9.572 15.291 17.748 1.00 86.69 217 PRO A CA 1
ATOM 1613 C C . PRO A 1 217 ? -10.033 13.826 17.806 1.00 86.69 217 PRO A C 1
ATOM 1615 O O . PRO A 1 217 ? -10.752 13.383 16.913 1.00 86.69 217 PRO A O 1
ATOM 1618 N N . VAL A 1 218 ? -9.643 13.060 18.834 1.00 90.44 218 VAL A N 1
ATOM 1619 C CA . VAL A 1 218 ? -9.944 11.615 18.944 1.00 90.44 218 VAL A CA 1
ATOM 1620 C C . VAL A 1 218 ? -10.453 11.183 20.323 1.00 90.44 218 VAL A C 1
ATOM 1622 O O . VAL A 1 218 ? -10.327 10.015 20.693 1.00 90.44 218 VAL A O 1
ATOM 1625 N N . TYR A 1 219 ? -11.051 12.109 21.081 1.00 89.94 219 TYR A N 1
ATOM 1626 C CA . TYR A 1 219 ? -11.596 11.863 22.428 1.00 89.94 219 TYR A CA 1
ATOM 1627 C C . TYR A 1 219 ? -10.546 11.388 23.461 1.00 89.94 219 TYR A C 1
ATOM 1629 O O . TYR A 1 219 ? -10.845 10.615 24.373 1.00 89.94 219 TYR A O 1
ATOM 1637 N N . ALA A 1 220 ? -9.298 11.846 23.331 1.00 89.81 220 ALA A N 1
ATOM 1638 C CA . ALA A 1 220 ? -8.178 11.496 24.211 1.00 89.81 220 ALA A CA 1
ATOM 1639 C C . ALA A 1 220 ? -7.067 12.564 24.201 1.00 89.81 220 ALA A C 1
ATOM 1641 O O . ALA A 1 220 ? -6.990 13.380 23.286 1.00 89.81 220 ALA A O 1
ATOM 1642 N N . SER A 1 221 ? -6.162 12.551 25.177 1.00 85.81 221 SER A N 1
ATOM 1643 C CA . SER A 1 221 ? -4.944 13.378 25.142 1.00 85.81 221 SER A CA 1
ATOM 1644 C C . SER A 1 221 ? -3.686 12.528 25.326 1.00 85.81 221 SER A C 1
ATOM 1646 O O . SER A 1 221 ? -3.729 11.458 25.933 1.00 85.81 221 SER A O 1
ATOM 1648 N N . GLY A 1 222 ? -2.552 12.976 24.781 1.00 89.31 222 GLY A N 1
ATOM 1649 C CA . GLY A 1 222 ? -1.336 12.162 24.735 1.00 89.31 222 GLY A CA 1
ATOM 1650 C C . GLY A 1 222 ? -1.378 11.175 23.571 1.00 89.31 222 GLY A C 1
ATOM 1651 O O . GLY A 1 222 ? -1.343 11.608 22.427 1.00 89.31 222 GLY A O 1
ATOM 1652 N N . SER A 1 223 ? -1.445 9.867 23.829 1.00 94.06 223 SER A N 1
ATOM 1653 C CA . SER A 1 223 ? -1.433 8.846 22.767 1.00 94.06 223 SER A CA 1
ATOM 1654 C C . SER A 1 223 ? -2.618 7.885 22.855 1.00 94.06 223 SER A C 1
ATOM 1656 O O . SER A 1 223 ? -2.968 7.443 23.948 1.00 94.06 223 SER A O 1
ATOM 1658 N N . VAL A 1 224 ? -3.166 7.497 21.701 1.00 96.06 224 VAL A N 1
ATOM 1659 C CA . VAL A 1 224 ? -4.175 6.431 21.554 1.00 96.06 224 VAL A CA 1
ATOM 1660 C C . VAL A 1 224 ? -3.652 5.306 20.674 1.00 96.06 224 VAL A C 1
ATOM 1662 O O . VAL A 1 224 ? -2.989 5.568 19.678 1.00 96.06 224 VAL A O 1
ATOM 1665 N N . TYR A 1 225 ? -3.955 4.060 21.023 1.00 97.56 225 TYR A N 1
ATOM 1666 C CA . TYR A 1 225 ? -3.413 2.871 20.361 1.00 97.56 225 TYR A CA 1
ATOM 1667 C C . TYR A 1 225 ? -4.444 2.228 19.437 1.00 97.56 225 TYR A C 1
ATOM 1669 O O . TYR A 1 225 ? -5.615 2.121 19.798 1.00 97.56 225 TYR A O 1
ATOM 1677 N N . CYS A 1 226 ? -4.020 1.763 18.265 1.00 97.31 226 CYS A N 1
ATOM 1678 C CA . CYS A 1 226 ? -4.884 0.991 17.376 1.00 97.31 226 CYS A CA 1
ATOM 1679 C C . CYS A 1 226 ? -5.101 -0.412 17.969 1.00 97.31 226 CYS A C 1
ATOM 1681 O O . CYS A 1 226 ? -4.135 -1.091 18.311 1.00 97.31 226 CYS A O 1
ATOM 1683 N N . VAL A 1 227 ? -6.359 -0.851 18.115 1.00 97.69 227 VAL A N 1
ATOM 1684 C CA . VAL A 1 227 ? -6.704 -2.163 18.719 1.00 97.69 227 VAL A CA 1
ATOM 1685 C C . VAL A 1 227 ? -7.580 -3.055 17.839 1.00 97.69 227 VAL A C 1
ATOM 1687 O O . VAL A 1 227 ? -7.564 -4.269 18.014 1.00 97.69 227 VAL A O 1
ATOM 1690 N N . ALA A 1 228 ? -8.307 -2.492 16.870 1.00 96.50 228 ALA A N 1
ATOM 1691 C CA . ALA A 1 228 ? -9.025 -3.250 15.843 1.00 96.50 228 ALA A CA 1
ATOM 1692 C C . ALA A 1 228 ? -9.108 -2.446 14.540 1.00 96.50 228 ALA A C 1
ATOM 1694 O O . ALA A 1 228 ? -9.226 -1.222 14.579 1.00 96.50 228 ALA A O 1
ATOM 1695 N N . ILE A 1 229 ? -9.051 -3.132 13.395 1.00 93.94 229 ILE A N 1
ATOM 1696 C CA . ILE A 1 229 ? -9.098 -2.522 12.058 1.00 93.94 229 ILE A CA 1
ATOM 1697 C C . ILE A 1 229 ? -10.056 -3.329 11.170 1.00 93.94 229 ILE A C 1
ATOM 1699 O O . ILE A 1 229 ? -10.042 -4.564 11.195 1.00 93.94 229 ILE A O 1
ATOM 1703 N N . VAL A 1 230 ? -10.893 -2.638 10.393 1.00 91.12 230 VAL A N 1
ATOM 1704 C CA . VAL A 1 230 ? -11.796 -3.217 9.382 1.00 91.12 230 VAL A CA 1
ATOM 1705 C C . VAL A 1 230 ? -11.843 -2.296 8.169 1.00 91.12 230 VAL A C 1
ATOM 1707 O O . VAL A 1 230 ? -12.165 -1.126 8.320 1.00 91.12 230 VAL A O 1
ATOM 1710 N N . THR A 1 231 ? -11.590 -2.801 6.965 1.00 88.50 231 THR A N 1
ATOM 1711 C CA . THR A 1 231 ? -11.763 -2.021 5.727 1.00 88.50 231 THR A CA 1
ATOM 1712 C C . THR A 1 231 ? -13.052 -2.442 5.028 1.00 88.50 231 THR A C 1
ATOM 1714 O O . THR A 1 231 ? -13.277 -3.632 4.807 1.00 88.50 231 THR A O 1
ATOM 1717 N N . VAL A 1 232 ? -13.902 -1.471 4.684 1.00 83.81 232 VAL A N 1
ATOM 1718 C CA . VAL A 1 232 ? -15.180 -1.677 3.988 1.00 83.81 232 VAL A CA 1
ATOM 1719 C C . VAL A 1 232 ? -15.269 -0.683 2.831 1.00 83.81 232 VAL A C 1
ATOM 1721 O O . VAL A 1 232 ? -15.424 0.520 3.033 1.00 83.81 232 VAL A O 1
ATOM 1724 N N . GLY A 1 233 ? -15.174 -1.182 1.597 1.00 84.62 233 GLY A N 1
ATOM 1725 C CA . GLY A 1 233 ? -15.120 -0.322 0.413 1.00 84.62 233 GLY A CA 1
ATOM 1726 C C . GLY A 1 233 ? -13.844 0.525 0.396 1.00 84.62 233 GLY A C 1
ATOM 1727 O O . GLY A 1 233 ? -12.749 -0.026 0.393 1.00 84.62 233 GLY A O 1
ATOM 1728 N N . THR A 1 234 ? -13.995 1.850 0.370 1.00 80.69 234 THR A N 1
ATOM 1729 C CA . THR A 1 234 ? -12.893 2.833 0.345 1.00 80.69 234 THR A CA 1
ATOM 1730 C C . THR A 1 234 ? -12.474 3.341 1.726 1.00 80.69 234 THR A C 1
ATOM 1732 O O . THR A 1 234 ? -11.535 4.139 1.814 1.00 80.69 234 THR A O 1
ATOM 1735 N N . ASP A 1 235 ? -13.175 2.922 2.782 1.00 86.69 235 ASP A N 1
ATOM 1736 C CA . ASP A 1 235 ? -12.987 3.414 4.144 1.00 86.69 235 ASP A CA 1
ATOM 1737 C C . ASP A 1 235 ? -12.381 2.333 5.043 1.00 86.69 235 ASP A C 1
ATOM 1739 O O . ASP A 1 235 ? -12.835 1.184 5.069 1.00 86.69 235 ASP A O 1
ATOM 1743 N N . THR A 1 236 ? -11.385 2.727 5.833 1.00 90.31 236 THR A N 1
ATOM 1744 C CA . THR A 1 236 ? -10.803 1.902 6.893 1.00 90.31 236 THR A CA 1
ATOM 1745 C C . THR A 1 236 ? -11.290 2.404 8.249 1.00 90.31 236 THR A C 1
ATOM 1747 O O . THR A 1 236 ? -11.102 3.561 8.611 1.00 90.31 236 THR A O 1
ATOM 1750 N N . PHE A 1 237 ? -11.925 1.520 9.008 1.00 93.88 237 PHE A N 1
ATOM 1751 C CA . PHE A 1 237 ? -12.458 1.750 10.343 1.00 93.88 237 PHE A CA 1
ATOM 1752 C C . PHE A 1 237 ? -11.447 1.251 11.373 1.00 93.88 237 PHE A C 1
ATOM 1754 O O . PHE A 1 237 ? -11.030 0.092 11.336 1.00 93.88 237 PHE A O 1
ATOM 1761 N N . VAL A 1 238 ? -11.056 2.125 12.292 1.00 96.06 238 VAL A N 1
ATOM 1762 C CA . VAL A 1 238 ? -10.014 1.902 13.292 1.00 96.06 238 VAL A CA 1
ATOM 1763 C C . VAL A 1 238 ? -10.607 2.132 14.670 1.00 96.06 238 VAL A C 1
ATOM 1765 O O . VAL A 1 238 ? -11.004 3.248 15.004 1.00 96.06 238 VAL A O 1
ATOM 1768 N N . GLN A 1 239 ? -10.631 1.089 15.494 1.00 97.44 239 GLN A N 1
ATOM 1769 C CA . GLN A 1 239 ? -10.879 1.250 16.917 1.00 97.44 239 GLN A CA 1
ATOM 1770 C C . GLN A 1 239 ? -9.587 1.715 17.593 1.00 97.44 239 GLN A C 1
ATOM 1772 O O . GLN A 1 239 ? -8.562 1.026 17.549 1.00 97.44 239 GLN A O 1
ATOM 1777 N N . LEU A 1 240 ? -9.671 2.870 18.244 1.00 97.50 240 LEU A N 1
ATOM 1778 C CA . LEU A 1 240 ? -8.617 3.486 19.033 1.00 97.50 240 LEU A CA 1
ATOM 1779 C C . LEU A 1 240 ? -8.888 3.259 20.525 1.00 97.50 240 LEU A C 1
ATOM 1781 O O . LEU A 1 240 ? -10.025 3.371 20.990 1.00 97.50 240 LEU A O 1
ATOM 1785 N N . PHE A 1 241 ? -7.833 2.954 21.276 1.00 97.50 241 PHE A N 1
ATOM 1786 C CA . PHE A 1 241 ? -7.850 2.747 22.720 1.00 97.50 241 PHE A CA 1
ATOM 1787 C C . PHE A 1 241 ? -7.068 3.850 23.432 1.00 97.50 241 PHE A C 1
ATOM 1789 O O . PHE A 1 241 ? -5.884 4.067 23.162 1.00 97.50 241 PHE A O 1
ATOM 1796 N N . ASN A 1 242 ? -7.717 4.519 24.380 1.00 96.44 242 ASN A N 1
ATOM 1797 C CA . ASN A 1 242 ? -7.082 5.484 25.263 1.00 96.44 242 ASN A CA 1
ATOM 1798 C C . ASN A 1 242 ? -6.535 4.760 26.512 1.00 96.44 242 ASN A C 1
ATOM 1800 O O . ASN A 1 242 ? -7.325 4.205 27.280 1.00 96.44 242 ASN A O 1
ATOM 1804 N N . PRO A 1 243 ? -5.215 4.773 26.774 1.00 94.19 243 PRO A N 1
ATOM 1805 C CA . PRO A 1 243 ? -4.603 4.094 27.917 1.00 94.19 243 PRO A CA 1
ATOM 1806 C C . PRO A 1 243 ? -4.687 4.889 29.232 1.00 94.19 243 PRO A C 1
ATOM 1808 O O . PRO A 1 243 ? -4.266 4.379 30.269 1.00 94.19 243 PRO A O 1
ATOM 1811 N N . GLN A 1 244 ? -5.177 6.136 29.224 1.00 91.25 244 GLN A N 1
ATOM 1812 C CA . GLN A 1 244 ? -5.184 7.009 30.406 1.00 91.25 244 GLN A CA 1
ATOM 1813 C C . GLN A 1 244 ? -5.912 6.354 31.588 1.00 91.25 244 GLN A C 1
ATOM 1815 O O . GLN A 1 244 ? -7.005 5.813 31.433 1.00 91.25 244 GLN A O 1
ATOM 1820 N N . THR A 1 245 ? -5.338 6.391 32.792 1.00 84.56 245 THR A N 1
ATOM 1821 C CA . THR A 1 245 ? -5.930 5.720 33.967 1.00 84.56 245 THR A CA 1
ATOM 1822 C C . THR A 1 245 ? -7.315 6.262 34.322 1.00 84.56 245 THR A C 1
ATOM 1824 O O . THR A 1 245 ? -8.159 5.509 34.802 1.00 84.56 245 THR A O 1
ATOM 1827 N N . THR A 1 246 ? -7.583 7.531 34.012 1.00 86.94 246 THR A N 1
ATOM 1828 C CA . THR A 1 246 ? -8.892 8.174 34.134 1.00 86.94 246 THR A CA 1
ATOM 1829 C C . THR A 1 246 ? -9.390 8.683 32.781 1.00 86.94 246 THR A C 1
ATOM 1831 O O . THR A 1 246 ? -8.639 9.238 31.982 1.00 86.94 246 THR A O 1
ATOM 1834 N N . VAL A 1 247 ? -10.688 8.502 32.550 1.00 90.00 247 VAL A N 1
ATOM 1835 C CA . VAL A 1 247 ? -11.479 9.106 31.467 1.00 90.00 247 VAL A CA 1
ATOM 1836 C C . VAL A 1 247 ? -12.722 9.730 32.108 1.00 90.00 247 VAL A C 1
ATOM 1838 O O . VAL A 1 247 ? -13.031 9.403 33.257 1.00 90.00 247 VAL A O 1
ATOM 1841 N N . ASN A 1 248 ? -13.383 10.672 31.435 1.00 87.19 248 ASN A N 1
ATOM 1842 C CA . ASN A 1 248 ? -14.514 11.415 32.013 1.00 87.19 248 ASN A CA 1
ATOM 1843 C C . ASN A 1 248 ? -15.839 11.239 31.254 1.00 87.19 248 ASN A C 1
ATOM 1845 O O . ASN A 1 248 ? -16.828 11.860 31.637 1.00 87.19 248 ASN A O 1
ATOM 1849 N N . ASP A 1 249 ? -15.829 10.440 30.183 1.00 84.00 249 ASP A N 1
ATOM 1850 C CA . ASP A 1 249 ? -16.965 10.086 29.326 1.00 84.00 249 ASP A CA 1
ATOM 1851 C C . ASP A 1 249 ? -17.762 11.305 28.813 1.00 84.00 249 ASP A C 1
ATOM 1853 O O . ASP A 1 249 ? -18.970 11.250 28.582 1.00 84.00 249 ASP A O 1
ATOM 1857 N N . ASN A 1 250 ? -17.058 12.430 28.634 1.00 83.38 250 ASN A N 1
ATOM 1858 C CA . ASN A 1 250 ? -17.593 13.704 28.148 1.00 83.38 250 ASN A CA 1
ATOM 1859 C C . ASN A 1 250 ? -16.636 14.380 27.149 1.00 83.38 250 ASN A C 1
ATOM 1861 O O . ASN A 1 250 ? -17.036 14.761 26.053 1.00 83.38 250 ASN A O 1
ATOM 1865 N N . THR A 1 251 ? -15.350 14.492 27.500 1.00 83.12 251 THR A N 1
ATOM 1866 C CA . THR A 1 251 ? -14.280 15.008 26.622 1.00 83.12 251 THR A CA 1
ATOM 1867 C C . THR A 1 251 ? -13.157 14.000 26.384 1.00 83.12 251 THR A C 1
ATOM 1869 O O . THR A 1 251 ? -12.498 14.067 25.347 1.00 83.12 251 THR A O 1
ATOM 1872 N N . THR A 1 252 ? -12.956 13.045 27.298 1.00 90.12 252 THR A N 1
ATOM 1873 C CA . THR A 1 252 ? -12.077 11.889 27.100 1.00 90.12 252 THR A CA 1
ATOM 1874 C C . THR A 1 252 ? -12.824 10.588 27.350 1.00 90.12 252 THR A C 1
ATOM 1876 O O . THR A 1 252 ? -13.543 10.456 28.338 1.00 90.12 252 THR A O 1
ATOM 1879 N N . PHE A 1 253 ? -12.631 9.623 26.454 1.00 92.94 253 PHE A N 1
ATOM 1880 C CA . PHE A 1 253 ? -13.295 8.320 26.466 1.00 92.94 253 PHE A CA 1
ATOM 1881 C C . PHE A 1 253 ? -12.255 7.198 26.436 1.00 92.94 253 PHE A C 1
ATOM 1883 O O . PHE A 1 253 ? -11.119 7.401 26.001 1.00 92.94 253 PHE A O 1
ATOM 1890 N N . ARG A 1 254 ? -12.635 6.001 26.905 1.00 94.94 254 ARG A N 1
ATOM 1891 C CA . ARG A 1 254 ? -11.770 4.803 26.878 1.00 94.94 254 ARG A CA 1
ATOM 1892 C C . ARG A 1 254 ? -11.497 4.314 25.454 1.00 94.94 254 ARG A C 1
ATOM 1894 O O . ARG A 1 254 ? -10.399 3.841 25.171 1.00 94.94 254 ARG A O 1
ATOM 1901 N N . PHE A 1 255 ? -12.493 4.447 24.586 1.00 96.19 255 PHE A N 1
ATOM 1902 C CA . PHE A 1 255 ? -12.445 4.061 23.185 1.00 96.19 255 PHE A CA 1
ATOM 1903 C C . PHE A 1 255 ? -13.030 5.168 22.307 1.00 96.19 255 PHE A C 1
ATOM 1905 O O . PHE A 1 255 ? -13.971 5.863 22.701 1.00 96.19 255 PHE A O 1
ATOM 1912 N N . SER A 1 256 ? -12.493 5.278 21.100 1.00 95.62 256 SER A N 1
ATOM 1913 C CA . SER A 1 256 ? -13.087 6.017 19.987 1.00 95.62 256 SER A CA 1
ATOM 1914 C C . SER A 1 256 ? -12.943 5.196 18.708 1.00 95.62 256 SER A C 1
ATOM 1916 O O . SER A 1 256 ? -12.064 4.332 18.613 1.00 95.62 256 SER A O 1
ATOM 1918 N N . CYS A 1 257 ? -13.817 5.421 17.731 1.00 95.69 257 CYS A N 1
ATOM 1919 C CA . CYS A 1 257 ? -13.685 4.835 16.401 1.00 95.69 257 CYS A CA 1
ATOM 1920 C C . CYS A 1 257 ? -13.436 5.928 15.366 1.00 95.69 257 CYS A C 1
ATOM 1922 O O . CYS A 1 257 ? -14.110 6.957 15.369 1.00 95.69 257 CYS A O 1
ATOM 1924 N N . MET A 1 258 ? -12.488 5.679 14.467 1.00 95.25 258 MET A N 1
ATOM 1925 C CA . MET A 1 258 ? -12.158 6.537 13.336 1.00 95.25 258 MET A CA 1
ATOM 1926 C C . MET A 1 258 ? -12.434 5.798 12.023 1.00 95.25 258 MET A C 1
ATOM 1928 O O . MET A 1 258 ? -11.894 4.719 11.814 1.00 95.25 258 MET A O 1
ATOM 1932 N N . ALA A 1 259 ? -13.222 6.382 11.123 1.00 94.44 259 ALA A N 1
ATOM 1933 C CA . ALA A 1 259 ? -13.315 5.949 9.728 1.00 94.44 259 ALA A CA 1
ATOM 1934 C C . ALA A 1 259 ? -12.447 6.883 8.887 1.00 94.44 259 ALA A C 1
ATOM 1936 O O . ALA A 1 259 ? -12.707 8.083 8.884 1.00 94.44 259 ALA A O 1
ATOM 1937 N N . ILE A 1 260 ? -11.429 6.363 8.201 1.00 90.69 260 ILE A N 1
ATOM 1938 C CA . ILE A 1 260 ? -10.481 7.136 7.389 1.00 90.69 260 ILE A CA 1
ATOM 1939 C C . ILE A 1 260 ? -10.550 6.720 5.916 1.00 90.69 260 ILE A C 1
ATOM 1941 O O . ILE A 1 260 ? -10.669 5.537 5.597 1.00 90.69 260 ILE A O 1
ATOM 1945 N N . SER A 1 261 ? -10.502 7.703 5.017 1.00 82.38 261 SER A N 1
ATOM 1946 C CA . SER A 1 261 ? -10.528 7.487 3.567 1.00 82.38 261 SER A CA 1
ATOM 1947 C C . SER A 1 261 ? -9.223 6.857 3.090 1.00 82.38 261 SER A C 1
ATOM 1949 O O . SER A 1 261 ? -8.159 7.252 3.572 1.00 82.38 261 SER A O 1
ATOM 1951 N N . THR A 1 262 ? -9.272 6.015 2.056 1.00 67.00 262 THR A N 1
ATOM 1952 C CA . THR A 1 262 ? -8.076 5.623 1.282 1.00 67.00 262 THR A CA 1
ATOM 1953 C C . THR A 1 262 ? -7.237 6.867 0.933 1.00 67.00 262 THR A C 1
ATOM 1955 O O . THR A 1 262 ? -7.767 7.844 0.403 1.00 67.00 262 THR A O 1
ATOM 1958 N N . GLY A 1 263 ? -5.942 6.866 1.272 1.00 60.53 263 GLY A N 1
ATOM 1959 C CA . GLY A 1 263 ? -5.044 8.024 1.109 1.00 60.53 263 GLY A CA 1
ATOM 1960 C C . GLY A 1 263 ? -5.010 9.025 2.280 1.00 60.53 263 GLY A C 1
ATOM 1961 O O . GLY A 1 263 ? -4.216 9.961 2.253 1.00 60.53 263 GLY A O 1
ATOM 1962 N N . GLY A 1 264 ? -5.823 8.832 3.324 1.00 62.72 264 GLY A N 1
ATOM 1963 C CA . GLY A 1 264 ? -5.663 9.496 4.624 1.00 62.72 264 GLY A CA 1
ATOM 1964 C C . GLY A 1 264 ? -5.997 10.992 4.700 1.00 62.72 264 GLY A C 1
ATOM 1965 O O . GLY A 1 264 ? -5.488 11.663 5.589 1.00 62.72 264 GLY A O 1
ATOM 1966 N N . VAL A 1 265 ? -6.815 11.534 3.787 1.00 70.94 265 VAL A N 1
ATOM 1967 C CA . VAL A 1 265 ? -7.102 12.988 3.700 1.00 70.94 265 VAL A CA 1
ATOM 1968 C C . VAL A 1 265 ? -8.341 13.416 4.505 1.00 70.94 265 VAL A C 1
ATOM 1970 O O . VAL A 1 265 ? -8.438 14.555 4.962 1.00 70.94 265 VAL A O 1
ATOM 1973 N N . SER A 1 266 ? -9.306 12.516 4.704 1.00 83.19 266 SER A N 1
ATOM 1974 C CA . SER A 1 266 ? -10.513 12.778 5.496 1.00 83.19 266 SER A CA 1
ATOM 1975 C C . SER A 1 266 ? -10.772 11.625 6.454 1.00 83.19 266 SER A C 1
ATOM 1977 O O . SER A 1 266 ? -10.667 10.456 6.072 1.00 83.19 266 SER A O 1
ATOM 1979 N N . ALA A 1 267 ? -11.135 11.953 7.690 1.00 89.38 267 ALA A N 1
ATOM 1980 C CA . ALA A 1 267 ? -11.583 10.981 8.670 1.00 89.38 267 ALA A CA 1
ATOM 1981 C C . ALA A 1 267 ? -12.805 11.486 9.445 1.00 89.38 267 ALA A C 1
ATOM 1983 O O . ALA A 1 267 ? -12.927 12.676 9.717 1.00 89.38 267 ALA A O 1
ATOM 1984 N N . THR A 1 268 ? -13.684 10.584 9.868 1.00 91.25 268 THR A N 1
ATOM 1985 C CA . THR A 1 268 ? -14.740 10.870 10.851 1.00 91.25 268 THR A CA 1
ATOM 1986 C C . THR A 1 268 ? -14.421 10.128 12.133 1.00 91.25 268 THR A C 1
ATOM 1988 O O . THR A 1 268 ? -14.089 8.943 12.081 1.00 91.25 268 THR A O 1
ATOM 1991 N N . VAL A 1 269 ? -14.564 10.793 13.279 1.00 91.81 269 VAL A N 1
ATOM 1992 C CA . VAL A 1 269 ? -14.340 10.188 14.594 1.00 91.81 269 VAL A CA 1
ATOM 1993 C C . VAL A 1 269 ? -15.609 10.246 15.436 1.00 91.81 269 VAL A C 1
ATOM 1995 O O . VAL A 1 269 ? -16.295 11.267 15.473 1.00 91.81 269 VAL A O 1
ATOM 1998 N N . VAL A 1 270 ? -15.898 9.143 16.124 1.00 91.69 270 VAL A N 1
ATOM 1999 C CA . VAL A 1 270 ? -16.957 9.010 17.133 1.00 91.69 270 VAL A CA 1
ATOM 2000 C C . VAL A 1 270 ? -16.357 8.519 18.447 1.00 91.69 270 VAL A C 1
ATOM 2002 O O . VAL A 1 270 ? -15.349 7.806 18.450 1.00 91.69 270 VAL A O 1
ATOM 2005 N N . TYR A 1 271 ? -16.980 8.869 19.569 1.00 88.75 271 TYR A N 1
ATOM 2006 C CA . TYR A 1 271 ? -16.698 8.192 20.835 1.00 88.75 271 TYR A CA 1
ATOM 2007 C C . TYR A 1 271 ? -17.244 6.756 20.792 1.00 88.75 271 TYR A C 1
ATOM 2009 O O . TYR A 1 271 ? -18.143 6.459 20.007 1.00 88.75 271 TYR A O 1
ATOM 2017 N N . SER A 1 272 ? -16.746 5.877 21.666 1.00 90.12 272 SER A N 1
ATOM 2018 C CA . SER A 1 272 ? -17.169 4.470 21.792 1.00 90.12 272 SER A CA 1
ATOM 2019 C C . SER A 1 272 ? -16.820 3.580 20.579 1.00 90.12 272 SER A C 1
ATOM 2021 O O . SER A 1 272 ? -15.671 3.576 20.126 1.00 90.12 272 SER A O 1
ATOM 2023 N N . ASN A 1 273 ? -17.761 2.768 20.095 1.00 91.12 273 ASN A N 1
ATOM 2024 C CA . ASN A 1 273 ? -17.570 1.760 19.051 1.00 91.12 273 ASN A CA 1
ATOM 2025 C C . ASN A 1 273 ? -17.762 2.314 17.623 1.00 91.12 273 ASN A C 1
ATOM 2027 O O . ASN A 1 273 ? -18.203 3.444 17.423 1.00 91.12 273 ASN A O 1
ATOM 2031 N N . CYS A 1 274 ? -17.457 1.506 16.606 1.00 92.38 274 CYS A N 1
ATOM 2032 C CA . CYS A 1 274 ? -17.718 1.867 15.210 1.00 92.38 274 CYS A CA 1
ATOM 2033 C C . CYS A 1 274 ? -19.195 1.646 14.854 1.00 92.38 274 CYS A C 1
ATOM 2035 O O . CYS A 1 274 ? -19.757 0.599 15.191 1.00 92.38 274 CYS A O 1
ATOM 2037 N N . ILE A 1 275 ? -19.831 2.602 14.161 1.00 87.56 275 ILE A N 1
ATOM 2038 C CA . ILE A 1 275 ? -21.268 2.547 13.828 1.00 87.56 275 ILE A CA 1
ATOM 2039 C C . ILE A 1 275 ? -21.549 2.667 12.326 1.00 87.56 275 ILE A C 1
ATOM 2041 O O . ILE A 1 275 ? -20.880 3.397 11.604 1.00 87.56 275 ILE A O 1
ATOM 2045 N N . SER A 1 276 ? -22.601 1.998 11.847 1.00 84.12 276 SER A N 1
ATOM 2046 C CA . SER A 1 276 ? -22.914 1.859 10.412 1.00 84.12 276 SER A CA 1
ATOM 2047 C C . SER A 1 276 ? -23.261 3.153 9.664 1.00 84.12 276 SER A C 1
ATOM 2049 O O . SER A 1 276 ? -23.363 3.126 8.442 1.00 84.12 276 SER A O 1
ATOM 2051 N N . SER A 1 277 ? -23.510 4.267 10.359 1.00 82.31 277 SER A N 1
ATOM 2052 C CA . SER A 1 277 ? -23.832 5.560 9.732 1.00 82.31 277 SER A CA 1
ATOM 2053 C C . SER A 1 277 ? -22.609 6.445 9.472 1.00 82.31 277 SER A C 1
ATOM 2055 O O . SER A 1 277 ? -22.779 7.553 8.972 1.00 82.31 277 SER A O 1
ATOM 2057 N N . MET A 1 278 ? -21.409 6.028 9.892 1.00 87.06 278 MET A N 1
ATOM 2058 C CA . MET A 1 278 ? -20.184 6.807 9.703 1.00 87.06 278 MET A CA 1
ATOM 2059 C C . MET A 1 278 ? -19.456 6.383 8.427 1.00 87.06 278 MET A C 1
ATOM 2061 O O . MET A 1 278 ? -19.363 5.196 8.120 1.00 87.06 278 MET A O 1
ATOM 2065 N N . THR A 1 279 ? -18.901 7.360 7.720 1.00 89.19 279 THR A N 1
ATOM 2066 C CA . THR A 1 279 ? -17.929 7.159 6.636 1.00 89.19 279 THR A CA 1
ATOM 2067 C C . THR A 1 279 ? -16.772 8.130 6.847 1.00 89.19 279 THR A C 1
ATOM 2069 O O . THR A 1 279 ? -16.858 9.031 7.683 1.00 89.19 279 THR A O 1
ATOM 2072 N N . SER A 1 280 ? -15.706 8.023 6.064 1.00 86.62 280 SER A N 1
ATOM 2073 C CA . SER A 1 280 ? -14.580 8.968 6.089 1.00 86.62 280 SER A CA 1
ATOM 2074 C C . SER A 1 280 ? -14.954 10.432 5.815 1.00 86.62 280 SER A C 1
ATOM 2076 O O . SER A 1 280 ? -14.163 11.333 6.099 1.00 86.62 280 SER A O 1
ATOM 2078 N N . THR A 1 281 ? -16.154 10.692 5.283 1.00 86.19 281 THR A N 1
ATOM 2079 C CA . THR A 1 281 ? -16.640 12.033 4.908 1.00 86.19 281 THR A CA 1
ATOM 2080 C C . THR A 1 281 ? -17.961 12.424 5.574 1.00 86.19 281 THR A C 1
ATOM 2082 O O . THR A 1 281 ? -18.275 13.613 5.636 1.00 86.19 281 THR A O 1
ATOM 2085 N N . GLN A 1 282 ? -18.728 11.458 6.090 1.00 85.56 282 GLN A N 1
ATOM 2086 C CA . GLN A 1 282 ? -20.030 11.673 6.716 1.00 85.56 282 GLN A CA 1
ATOM 2087 C C . GLN A 1 282 ? -19.937 11.514 8.235 1.00 85.56 282 GLN A C 1
ATOM 2089 O O . GLN A 1 282 ? -19.659 10.423 8.742 1.00 85.56 282 GLN A O 1
ATOM 2094 N N . ILE A 1 283 ? -20.238 12.599 8.956 1.00 83.81 283 ILE A N 1
ATOM 2095 C CA . ILE A 1 283 ? -20.298 12.594 10.420 1.00 83.81 283 ILE A CA 1
ATOM 2096 C C . ILE A 1 283 ? -21.433 11.672 10.884 1.00 83.81 283 ILE A C 1
ATOM 2098 O O . ILE A 1 283 ? -22.556 11.742 10.383 1.00 83.81 283 ILE A O 1
ATOM 2102 N N . ALA A 1 284 ? -21.131 10.813 11.854 1.00 81.56 284 ALA A N 1
ATOM 2103 C CA . ALA A 1 284 ? -22.044 9.782 12.321 1.00 81.56 284 ALA A CA 1
ATOM 2104 C C . ALA A 1 284 ? -23.216 10.331 13.154 1.00 81.56 284 ALA A C 1
ATOM 2106 O O . ALA A 1 284 ? -23.066 11.279 13.934 1.00 81.56 284 ALA A O 1
ATOM 2107 N N . THR A 1 285 ? -24.369 9.668 13.049 1.00 77.38 285 THR A N 1
ATOM 2108 C CA . THR A 1 285 ? -25.611 10.056 13.728 1.00 77.38 285 THR A CA 1
ATOM 2109 C C . THR A 1 285 ? -26.315 8.864 14.365 1.00 77.38 285 THR A C 1
ATOM 2111 O O . THR A 1 285 ? -26.463 7.820 13.732 1.00 77.38 285 THR A O 1
ATOM 2114 N N . ILE A 1 286 ? -26.846 9.055 15.573 1.00 71.44 286 ILE A N 1
ATOM 2115 C CA . ILE A 1 286 ? -27.794 8.137 16.217 1.00 71.44 286 ILE A CA 1
ATOM 2116 C C . ILE A 1 286 ? -29.142 8.860 16.298 1.00 71.44 286 ILE A C 1
ATOM 2118 O O . ILE A 1 286 ? -29.275 9.884 16.968 1.00 71.44 286 ILE A O 1
ATOM 2122 N N . GLY A 1 287 ? -30.140 8.367 15.560 1.00 73.19 287 GLY A N 1
ATOM 2123 C CA . GLY A 1 287 ? -31.395 9.095 15.358 1.00 73.19 287 GLY A CA 1
ATOM 2124 C C . GLY A 1 287 ? -31.131 10.462 14.720 1.00 73.19 287 GLY A C 1
ATOM 2125 O O . GLY A 1 287 ? -30.577 10.540 13.627 1.00 73.19 287 GLY A O 1
ATOM 2126 N N . THR A 1 288 ? -31.499 11.541 15.414 1.00 69.19 288 THR A N 1
ATOM 2127 C CA . THR A 1 288 ? -31.216 12.930 15.005 1.00 69.19 288 THR A CA 1
ATOM 2128 C C . THR A 1 288 ? -29.999 13.542 15.706 1.00 69.19 288 THR A C 1
ATOM 2130 O O . THR A 1 288 ? -29.676 14.702 15.454 1.00 69.19 288 THR A O 1
ATOM 2133 N N . GLN A 1 289 ? -29.340 12.816 16.615 1.00 75.38 289 GLN A N 1
ATOM 2134 C CA . GLN A 1 289 ? -28.177 13.308 17.351 1.00 75.38 289 GLN A CA 1
ATOM 2135 C C . GLN A 1 289 ? -26.894 13.031 16.566 1.00 75.38 289 GLN A C 1
ATOM 2137 O O . GLN A 1 289 ? -26.644 11.901 16.149 1.00 75.38 289 GLN A O 1
ATOM 2142 N N . VAL A 1 290 ? -26.051 14.052 16.415 1.00 78.38 290 VAL A N 1
ATOM 2143 C CA . VAL A 1 290 ? -24.683 13.884 15.916 1.00 78.38 290 VAL A CA 1
ATOM 2144 C C . VAL A 1 290 ? -23.774 13.501 17.081 1.00 78.38 290 VAL A C 1
ATOM 2146 O O . VAL A 1 290 ? -23.795 14.164 18.118 1.00 78.38 290 VAL A O 1
ATOM 2149 N N . ILE A 1 291 ? -22.987 12.438 16.907 1.00 83.00 291 ILE A N 1
ATOM 2150 C CA . ILE A 1 291 ? -22.167 11.831 17.973 1.00 83.00 291 ILE A CA 1
ATOM 2151 C C . ILE A 1 291 ? -20.655 11.864 17.678 1.00 83.00 291 ILE A C 1
ATOM 2153 O O . ILE A 1 291 ? -19.879 11.118 18.269 1.00 83.00 291 ILE A O 1
ATOM 2157 N N . GLY A 1 292 ? -20.242 12.701 16.729 1.00 87.56 292 GLY A N 1
ATOM 2158 C CA . GLY A 1 292 ? -18.877 12.749 16.219 1.00 87.56 292 GLY A CA 1
ATOM 2159 C C . GLY A 1 292 ? -18.530 14.077 15.560 1.00 87.56 292 GLY A C 1
ATOM 2160 O O . GLY A 1 292 ? -19.332 15.015 15.534 1.00 87.56 292 GLY A O 1
ATOM 2161 N N . TRP A 1 293 ? -17.341 14.124 14.976 1.00 88.44 293 TRP A N 1
ATOM 2162 C CA . TRP A 1 293 ? -16.852 15.220 14.138 1.00 88.44 293 TRP A CA 1
ATOM 2163 C C . TRP A 1 293 ? -15.988 14.674 13.002 1.00 88.44 293 TRP A C 1
ATOM 2165 O O . TRP A 1 293 ? -15.517 13.534 13.039 1.00 88.44 293 TRP A O 1
ATOM 2175 N N . LYS A 1 294 ? -15.780 15.505 11.983 1.00 89.19 294 LYS A N 1
ATOM 2176 C CA . LYS A 1 294 ? -14.888 15.219 10.863 1.00 89.19 294 LYS A CA 1
ATOM 2177 C C . LYS A 1 294 ? -13.531 15.878 11.104 1.00 89.19 294 LYS A C 1
ATOM 2179 O O . LYS A 1 294 ? -13.452 17.037 11.500 1.00 89.19 294 LYS A O 1
ATOM 2184 N N . LEU A 1 295 ? -12.466 15.127 10.858 1.00 87.62 295 LEU A N 1
ATOM 2185 C CA . LEU A 1 295 ? -11.096 15.603 10.768 1.00 87.62 295 LEU A CA 1
ATOM 2186 C C . LEU A 1 295 ? -10.721 15.706 9.289 1.00 87.62 295 LEU A C 1
ATOM 2188 O O . LEU A 1 295 ? -10.756 14.716 8.556 1.00 87.62 295 LEU A O 1
ATOM 2192 N N . VAL A 1 296 ? -10.341 16.901 8.850 1.00 85.12 296 VAL A N 1
ATOM 2193 C CA . VAL A 1 296 ? -9.660 17.091 7.566 1.00 85.12 296 VAL A CA 1
ATOM 2194 C C . VAL A 1 296 ? -8.171 16.982 7.844 1.00 85.12 296 VAL A C 1
ATOM 2196 O O . VAL A 1 296 ? -7.584 17.881 8.446 1.00 85.12 296 VAL A O 1
ATOM 2199 N N . LEU A 1 297 ? -7.585 15.857 7.445 1.00 80.06 297 LEU A N 1
ATOM 2200 C CA . LEU A 1 297 ? -6.187 15.530 7.679 1.00 80.06 297 LEU A CA 1
ATOM 2201 C C . LEU A 1 297 ? -5.349 16.077 6.523 1.00 80.06 297 LEU A C 1
ATOM 2203 O O . LEU A 1 297 ? -5.410 15.598 5.389 1.00 80.06 297 LEU A O 1
ATOM 2207 N N . LYS A 1 298 ? -4.537 17.090 6.811 1.00 73.56 298 LYS A N 1
ATOM 2208 C CA . LYS A 1 298 ? -3.504 17.564 5.895 1.00 73.56 298 LYS A CA 1
ATOM 2209 C C . LYS A 1 298 ? -2.261 16.730 6.176 1.00 73.56 298 LYS A C 1
ATOM 2211 O O . LYS A 1 298 ? -1.646 16.865 7.228 1.00 73.56 298 LYS A O 1
ATOM 2216 N N . ASN A 1 299 ? -1.915 15.823 5.266 1.00 58.72 299 ASN A N 1
ATOM 2217 C CA . ASN A 1 299 ? -0.708 15.014 5.416 1.00 58.72 299 ASN A CA 1
ATOM 2218 C C . ASN A 1 299 ? 0.532 15.908 5.239 1.00 58.72 299 ASN A C 1
ATOM 2220 O O . ASN A 1 299 ? 0.770 16.444 4.154 1.00 58.72 299 ASN A O 1
ATOM 2224 N N . VAL A 1 300 ? 1.283 16.078 6.327 1.00 54.31 300 VAL A N 1
ATOM 2225 C CA . VAL A 1 300 ? 2.468 16.939 6.422 1.00 54.31 300 VAL A CA 1
ATOM 2226 C C . VAL A 1 300 ? 3.718 16.135 6.059 1.00 54.31 300 VAL A C 1
ATOM 2228 O O . VAL A 1 300 ? 4.544 16.574 5.258 1.00 54.31 300 VAL A O 1
ATOM 2231 N N . VAL A 1 301 ? 3.836 14.911 6.584 1.00 60.56 301 VAL A N 1
ATOM 2232 C CA . VAL A 1 301 ? 4.911 13.961 6.258 1.00 60.56 301 VAL A CA 1
ATOM 2233 C C . VAL A 1 301 ? 4.364 12.535 6.271 1.00 60.56 301 VAL A C 1
ATOM 2235 O O . VAL A 1 301 ? 3.927 12.062 7.316 1.00 60.56 301 VAL A O 1
ATOM 2238 N N . TYR A 1 302 ? 4.498 11.804 5.162 1.00 62.31 302 TYR A N 1
ATOM 2239 C CA . TYR A 1 302 ? 4.438 10.338 5.188 1.00 62.31 302 TYR A CA 1
ATOM 2240 C C . TYR A 1 302 ? 5.682 9.784 5.888 1.00 62.31 302 TYR A C 1
ATOM 2242 O O . TYR A 1 302 ? 6.806 10.195 5.582 1.00 62.31 302 TYR A O 1
ATOM 2250 N N . CYS A 1 303 ? 5.488 8.851 6.818 1.00 63.44 303 CYS A N 1
ATOM 2251 C CA . CYS A 1 303 ? 6.583 8.289 7.606 1.00 63.44 303 CYS A CA 1
ATOM 2252 C C . CYS A 1 303 ? 7.619 7.587 6.721 1.00 63.44 303 CYS A C 1
ATOM 2254 O O . CYS A 1 303 ? 7.265 6.904 5.761 1.00 63.44 303 CYS A O 1
ATOM 2256 N N . GLN A 1 304 ? 8.903 7.711 7.067 1.00 55.88 304 GLN A N 1
ATOM 2257 C CA . GLN A 1 304 ? 9.965 7.004 6.349 1.00 55.88 304 GLN A CA 1
ATOM 2258 C C . GLN A 1 304 ? 9.854 5.492 6.565 1.00 55.88 304 GLN A C 1
ATOM 2260 O O . GLN A 1 304 ? 9.828 5.016 7.704 1.00 55.88 304 GLN A O 1
ATOM 2265 N N . GLY A 1 305 ? 9.813 4.748 5.457 1.00 53.84 305 GLY A N 1
ATOM 2266 C CA . GLY A 1 305 ? 9.602 3.306 5.446 1.00 53.84 305 GLY A CA 1
ATOM 2267 C C . GLY A 1 305 ? 8.195 2.911 5.907 1.00 53.84 305 GLY A C 1
ATOM 2268 O O . GLY A 1 305 ? 7.574 3.543 6.761 1.00 53.84 305 GLY A O 1
ATOM 2269 N N . GLY A 1 306 ? 7.688 1.798 5.384 1.00 53.84 306 GLY A N 1
ATOM 2270 C CA . GLY A 1 306 ? 6.372 1.275 5.771 1.00 53.84 306 GLY A CA 1
ATOM 2271 C C . GLY A 1 306 ? 5.652 0.555 4.645 1.00 53.84 306 GLY A C 1
ATOM 2272 O O . GLY A 1 306 ? 4.905 -0.381 4.911 1.00 53.84 306 GLY A O 1
ATOM 2273 N N . CYS A 1 307 ? 5.942 0.918 3.397 1.00 63.47 307 CYS A N 1
ATOM 2274 C CA . CYS A 1 307 ? 5.615 0.068 2.268 1.00 63.47 307 CYS A CA 1
ATOM 2275 C C . CYS A 1 307 ? 6.628 -1.068 2.126 1.00 63.47 307 CYS A C 1
ATOM 2277 O O . CYS A 1 307 ? 7.839 -0.849 2.097 1.00 63.47 307 CYS A O 1
ATOM 2279 N N . THR A 1 308 ? 6.106 -2.286 2.014 1.00 66.12 308 THR A N 1
ATOM 2280 C CA . THR A 1 308 ? 6.830 -3.434 1.476 1.00 66.12 308 THR A CA 1
ATOM 2281 C C . THR A 1 308 ? 6.811 -3.356 -0.044 1.00 66.12 308 THR A C 1
ATOM 2283 O O . THR A 1 308 ? 5.786 -3.011 -0.640 1.00 66.12 308 THR A O 1
ATOM 2286 N N . TRP A 1 309 ? 7.927 -3.689 -0.692 1.00 74.19 309 TRP A N 1
ATOM 2287 C CA . TRP A 1 309 ? 7.946 -3.767 -2.150 1.00 74.19 309 TRP A CA 1
ATOM 2288 C C . TRP A 1 309 ? 6.962 -4.834 -2.654 1.00 74.19 309 TRP A C 1
ATOM 2290 O O . TRP A 1 309 ? 6.838 -5.895 -2.036 1.00 74.19 309 TRP A O 1
ATOM 2300 N N . PRO A 1 310 ? 6.286 -4.593 -3.790 1.00 70.69 310 PRO A N 1
ATOM 2301 C CA . PRO A 1 310 ? 5.520 -5.610 -4.494 1.00 70.69 310 PRO A CA 1
ATOM 2302 C C . PRO A 1 310 ? 6.314 -6.913 -4.660 1.00 70.69 310 PRO A C 1
ATOM 2304 O O . PRO A 1 310 ? 7.392 -6.927 -5.257 1.00 70.69 310 PRO A O 1
ATOM 2307 N N . ASN A 1 311 ? 5.749 -8.028 -4.181 1.00 71.44 311 ASN A N 1
ATOM 2308 C CA . ASN A 1 311 ? 6.383 -9.358 -4.200 1.00 71.44 311 ASN A CA 1
ATOM 2309 C C . ASN A 1 311 ? 6.858 -9.805 -5.602 1.00 71.44 311 ASN A C 1
ATOM 2311 O O . ASN A 1 311 ? 7.714 -10.686 -5.716 1.00 71.44 311 ASN A O 1
ATOM 2315 N N . ALA A 1 312 ? 6.312 -9.206 -6.667 1.00 70.25 312 ALA A N 1
ATOM 2316 C CA . ALA A 1 312 ? 6.713 -9.432 -8.051 1.00 70.25 312 ALA A CA 1
ATOM 2317 C C . ALA A 1 312 ? 8.216 -9.178 -8.281 1.00 70.25 312 ALA A C 1
ATOM 2319 O O . ALA A 1 312 ? 8.886 -10.027 -8.876 1.00 70.25 312 ALA A O 1
ATOM 2320 N N . PHE A 1 313 ? 8.782 -8.095 -7.731 1.00 73.19 313 PHE A N 1
ATOM 2321 C CA . PHE A 1 313 ? 10.187 -7.727 -7.965 1.00 73.19 313 PHE A CA 1
ATOM 2322 C C . PHE A 1 313 ? 11.183 -8.733 -7.362 1.00 73.19 313 PHE A C 1
ATOM 2324 O O . PHE A 1 313 ? 12.258 -8.956 -7.914 1.00 73.19 313 PHE A O 1
ATOM 2331 N N . GLY A 1 314 ? 10.817 -9.417 -6.272 1.00 80.12 314 GLY A N 1
ATOM 2332 C CA . GLY A 1 314 ? 11.749 -10.262 -5.520 1.00 80.12 314 GLY A CA 1
ATOM 2333 C C . GLY A 1 314 ? 12.902 -9.450 -4.918 1.00 80.12 314 GLY A C 1
ATOM 2334 O O . GLY A 1 314 ? 12.716 -8.293 -4.560 1.00 80.12 314 GLY A O 1
ATOM 2335 N N . ASN A 1 315 ? 14.086 -10.060 -4.803 1.00 86.62 315 ASN A N 1
ATOM 2336 C CA . ASN A 1 315 ? 15.247 -9.424 -4.162 1.00 86.62 315 ASN A CA 1
ATOM 2337 C C . ASN A 1 315 ? 16.126 -8.638 -5.148 1.00 86.62 315 ASN A C 1
ATOM 2339 O O . ASN A 1 315 ? 16.748 -7.654 -4.759 1.00 86.62 315 ASN A O 1
ATOM 2343 N N . THR A 1 316 ? 16.218 -9.080 -6.405 1.00 91.06 316 THR A N 1
ATOM 2344 C CA . THR A 1 316 ? 17.060 -8.453 -7.433 1.00 91.06 316 THR A CA 1
ATOM 2345 C C . THR A 1 316 ? 16.362 -8.429 -8.789 1.00 91.06 316 THR A C 1
ATOM 2347 O O . THR A 1 316 ? 15.809 -9.429 -9.258 1.00 91.06 316 THR A O 1
ATOM 2350 N N . VAL A 1 317 ? 16.427 -7.271 -9.442 1.00 90.75 317 VAL A N 1
ATOM 2351 C CA . VAL A 1 317 ? 16.017 -7.078 -10.836 1.00 90.75 317 VAL A CA 1
ATOM 2352 C C . VAL A 1 317 ? 17.160 -6.419 -11.599 1.00 90.75 317 VAL A C 1
ATOM 2354 O O . VAL A 1 317 ? 18.004 -5.739 -11.016 1.00 90.75 317 VAL A O 1
ATOM 2357 N N . TRP A 1 318 ? 17.182 -6.596 -12.909 1.00 88.81 318 TRP A N 1
ATOM 2358 C CA . TRP A 1 318 ? 17.988 -5.778 -13.800 1.00 88.81 318 TRP A CA 1
ATOM 2359 C C . TRP A 1 318 ? 17.148 -4.628 -14.329 1.00 88.81 318 TRP A C 1
ATOM 2361 O O . TRP A 1 318 ? 16.089 -4.892 -14.889 1.00 88.81 318 TRP A O 1
ATOM 2371 N N . ASP A 1 319 ? 17.626 -3.393 -14.201 1.00 88.00 319 ASP A N 1
ATOM 2372 C CA . ASP A 1 319 ? 17.184 -2.249 -15.003 1.00 88.00 319 ASP A CA 1
ATOM 2373 C C . ASP A 1 319 ? 18.173 -2.012 -16.149 1.00 88.00 319 ASP A C 1
ATOM 2375 O O . ASP A 1 319 ? 19.385 -2.184 -15.993 1.00 88.00 319 ASP A O 1
ATOM 2379 N N . GLY A 1 320 ? 17.666 -1.593 -17.308 1.00 75.62 320 GLY A N 1
ATOM 2380 C CA . GLY A 1 320 ? 18.511 -1.398 -18.483 1.00 75.62 320 GLY A CA 1
ATOM 2381 C C . GLY A 1 320 ? 19.558 -0.284 -18.370 1.00 75.62 320 GLY A C 1
ATOM 2382 O O . GLY A 1 320 ? 20.572 -0.342 -19.056 1.00 75.62 320 GLY A O 1
ATOM 2383 N N . THR A 1 321 ? 19.337 0.722 -17.525 1.00 79.56 321 THR A N 1
ATOM 2384 C CA . THR A 1 321 ? 20.227 1.885 -17.341 1.00 79.56 321 THR A CA 1
ATOM 2385 C C . THR A 1 321 ? 21.089 1.749 -16.098 1.00 79.56 321 THR A C 1
ATOM 2387 O O . THR A 1 321 ? 22.286 2.018 -16.140 1.00 79.56 321 THR A O 1
ATOM 2390 N N . ASP A 1 322 ? 20.464 1.349 -14.994 1.00 83.56 322 ASP A N 1
ATOM 2391 C CA . ASP A 1 322 ? 21.067 1.335 -13.664 1.00 83.56 322 ASP A CA 1
ATOM 2392 C C . ASP A 1 322 ? 21.735 -0.010 -13.313 1.00 83.56 322 ASP A C 1
ATOM 2394 O O . ASP A 1 322 ? 22.480 -0.106 -12.337 1.00 83.56 322 ASP A O 1
ATOM 2398 N N . GLY A 1 323 ? 21.532 -1.049 -14.131 1.00 86.38 323 GLY A N 1
ATOM 2399 C CA . GLY A 1 323 ? 22.122 -2.370 -13.926 1.00 86.38 323 GLY A CA 1
ATOM 2400 C C . GLY A 1 323 ? 21.373 -3.169 -12.860 1.00 86.38 323 GLY A C 1
ATOM 2401 O O . GLY A 1 323 ? 20.146 -3.254 -12.886 1.00 86.38 323 GLY A O 1
ATOM 2402 N N . THR A 1 324 ? 22.090 -3.820 -11.938 1.00 90.44 324 THR A N 1
ATOM 2403 C CA . THR A 1 324 ? 21.439 -4.605 -10.878 1.00 90.44 324 THR A CA 1
ATOM 2404 C C . THR A 1 324 ? 20.824 -3.688 -9.825 1.00 90.44 324 THR A C 1
ATOM 2406 O O . THR A 1 324 ? 21.528 -3.046 -9.045 1.00 90.44 324 THR A O 1
ATOM 2409 N N . LEU A 1 325 ? 19.500 -3.709 -9.741 1.00 91.81 325 LEU A N 1
ATOM 2410 C CA . LEU A 1 325 ? 18.731 -3.116 -8.661 1.00 91.81 325 LEU A CA 1
ATOM 2411 C C . LEU A 1 325 ? 18.482 -4.170 -7.578 1.00 91.81 325 LEU A C 1
ATOM 2413 O O . LEU A 1 325 ? 18.025 -5.277 -7.872 1.00 91.81 325 LEU A O 1
ATOM 2417 N N . THR A 1 326 ? 18.768 -3.834 -6.320 1.00 92.44 326 THR A N 1
ATOM 2418 C CA . THR A 1 326 ? 18.539 -4.730 -5.173 1.00 92.44 326 THR A CA 1
ATOM 2419 C C . THR A 1 326 ? 17.464 -4.160 -4.259 1.00 92.44 326 THR A C 1
ATOM 2421 O O . THR A 1 326 ? 17.614 -3.059 -3.729 1.00 92.44 326 THR A O 1
ATOM 2424 N N . PHE A 1 327 ? 16.406 -4.936 -4.044 1.00 88.25 327 PHE A N 1
ATOM 2425 C CA . PHE A 1 327 ? 15.325 -4.648 -3.111 1.00 88.25 327 PHE A CA 1
ATOM 2426 C C . PHE A 1 327 ? 15.562 -5.407 -1.796 1.00 88.25 327 PHE A C 1
ATOM 2428 O O . PHE A 1 327 ? 15.562 -6.638 -1.756 1.00 88.25 327 PHE A O 1
ATOM 2435 N N . ALA A 1 328 ? 15.756 -4.665 -0.707 1.00 85.88 328 ALA A N 1
ATOM 2436 C CA . ALA A 1 328 ? 15.598 -5.160 0.663 1.00 85.88 328 ALA A CA 1
ATOM 2437 C C . ALA A 1 328 ? 14.185 -4.808 1.171 1.00 85.88 328 ALA A C 1
ATOM 2439 O O . ALA A 1 328 ? 13.412 -4.220 0.431 1.00 85.88 328 ALA A O 1
ATOM 2440 N N . SER A 1 329 ? 13.830 -5.130 2.420 1.00 76.50 329 SER A N 1
ATOM 2441 C CA . SER A 1 329 ? 12.470 -4.966 2.992 1.00 76.50 329 SER A CA 1
ATOM 2442 C C . SER A 1 329 ? 11.741 -3.657 2.651 1.00 76.50 329 SER A C 1
ATOM 2444 O O . SER A 1 329 ? 10.541 -3.665 2.388 1.00 76.50 329 SER A O 1
ATOM 2446 N N . ASP A 1 330 ? 12.477 -2.552 2.688 1.00 77.06 330 ASP A N 1
ATOM 2447 C CA . ASP A 1 330 ? 12.014 -1.165 2.632 1.00 77.06 330 ASP A CA 1
ATOM 2448 C C . ASP A 1 330 ? 12.958 -0.256 1.822 1.00 77.06 330 ASP A C 1
ATOM 2450 O O . ASP A 1 330 ? 12.666 0.921 1.619 1.00 77.06 330 ASP A O 1
ATOM 24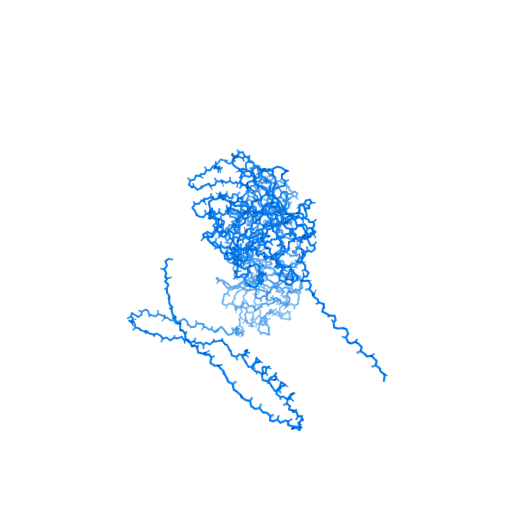54 N N . THR A 1 331 ? 14.093 -0.784 1.350 1.00 86.75 331 THR A N 1
ATOM 2455 C CA . THR A 1 331 ? 15.135 -0.020 0.650 1.00 86.75 331 THR A CA 1
ATOM 2456 C C . THR A 1 331 ? 15.471 -0.609 -0.715 1.00 86.75 331 THR A C 1
ATOM 2458 O O . THR A 1 331 ? 15.379 -1.817 -0.929 1.00 86.75 331 THR A O 1
ATOM 2461 N N . LEU A 1 332 ? 15.859 0.274 -1.634 1.00 90.81 332 LEU A N 1
ATOM 2462 C CA . LEU A 1 332 ? 16.319 -0.019 -2.988 1.00 90.81 332 LEU A CA 1
ATOM 2463 C C . LEU A 1 332 ? 17.742 0.531 -3.147 1.00 90.81 332 LEU A C 1
ATOM 2465 O O . LEU A 1 332 ? 17.998 1.703 -2.859 1.00 90.81 332 LEU A O 1
ATOM 2469 N N . THR A 1 333 ? 18.665 -0.298 -3.626 1.00 92.19 333 THR A N 1
ATOM 2470 C CA . THR A 1 333 ? 20.027 0.111 -3.999 1.00 92.19 333 THR A CA 1
ATOM 2471 C C . THR A 1 333 ? 20.324 -0.205 -5.461 1.00 92.19 333 THR A C 1
ATOM 2473 O O . THR A 1 333 ? 19.692 -1.070 -6.064 1.00 92.19 333 THR A O 1
ATOM 2476 N N . GLY A 1 334 ? 21.291 0.515 -6.033 1.00 88.12 334 GLY A N 1
ATOM 2477 C CA . GLY A 1 334 ? 21.730 0.352 -7.425 1.00 88.12 334 GLY A CA 1
ATOM 2478 C C . GLY A 1 334 ? 21.077 1.335 -8.398 1.00 88.12 334 GLY A C 1
ATOM 2479 O O . GLY A 1 334 ? 21.652 1.606 -9.440 1.00 88.12 334 GLY A O 1
ATOM 2480 N N . PHE A 1 335 ? 19.940 1.938 -8.036 1.00 90.31 335 PHE A N 1
ATOM 2481 C CA . PHE A 1 335 ? 19.271 2.960 -8.846 1.00 90.31 335 PHE A CA 1
ATOM 2482 C C . PHE A 1 335 ? 19.994 4.304 -8.689 1.00 90.31 335 PHE A C 1
ATOM 2484 O O . PHE A 1 335 ? 19.864 4.946 -7.644 1.00 90.31 335 PHE A O 1
ATOM 2491 N N . ASN A 1 336 ? 20.767 4.733 -9.684 1.00 90.00 336 ASN A N 1
ATOM 2492 C CA . ASN A 1 336 ? 21.616 5.916 -9.608 1.00 90.00 336 ASN A CA 1
ATOM 2493 C C . ASN A 1 336 ? 20.944 7.123 -10.273 1.00 90.00 336 ASN A C 1
ATOM 2495 O O . ASN A 1 336 ? 20.597 7.110 -11.451 1.00 90.00 336 ASN A O 1
ATOM 2499 N N . VAL A 1 337 ? 20.818 8.221 -9.529 1.00 88.81 337 VAL A N 1
ATOM 2500 C CA . VAL A 1 337 ? 20.392 9.514 -10.079 1.00 88.81 337 VAL A CA 1
ATOM 2501 C C . VAL A 1 337 ? 21.469 10.551 -9.823 1.00 88.81 337 VAL A C 1
ATOM 2503 O O . VAL A 1 337 ? 21.903 10.742 -8.685 1.00 88.81 337 VAL A O 1
ATOM 2506 N N . ASN A 1 338 ? 21.898 11.238 -10.879 1.00 88.06 338 ASN A N 1
ATOM 2507 C CA . ASN A 1 338 ? 22.911 12.280 -10.773 1.00 88.06 338 ASN A CA 1
ATOM 2508 C C . ASN A 1 338 ? 22.318 13.526 -10.103 1.00 88.06 338 ASN A C 1
ATOM 2510 O O . ASN A 1 338 ? 21.265 14.016 -10.505 1.00 88.06 338 ASN A O 1
ATOM 2514 N N . VAL A 1 339 ? 23.011 14.079 -9.108 1.00 87.94 339 VAL A N 1
ATOM 2515 C CA . VAL A 1 339 ? 22.586 15.298 -8.407 1.00 87.94 339 VAL A CA 1
ATOM 2516 C C . VAL A 1 339 ? 23.678 16.357 -8.468 1.00 87.94 339 VAL A C 1
ATOM 2518 O O . VAL A 1 339 ? 24.851 16.086 -8.225 1.00 87.94 339 VAL A O 1
ATOM 2521 N N . SER A 1 340 ? 23.293 17.600 -8.764 1.00 84.38 340 SER A N 1
ATOM 2522 C CA . SER A 1 340 ? 24.208 18.737 -8.658 1.00 84.38 340 SER A CA 1
ATOM 2523 C C . SER A 1 340 ? 24.317 19.162 -7.195 1.00 84.38 340 SER A C 1
ATOM 2525 O O . SER A 1 340 ? 23.553 20.005 -6.719 1.00 84.38 340 SER A O 1
ATOM 2527 N N . SER A 1 341 ? 25.259 18.565 -6.470 1.00 81.81 341 SER A N 1
ATOM 2528 C CA . SER A 1 341 ? 25.605 18.983 -5.112 1.00 81.81 341 SER A CA 1
ATOM 2529 C C . SER A 1 341 ? 26.694 20.059 -5.120 1.00 81.81 341 SER A C 1
ATOM 2531 O O . SER A 1 341 ? 27.616 20.045 -5.932 1.00 81.81 341 SER A O 1
ATOM 2533 N N . VAL A 1 342 ? 26.607 20.982 -4.164 1.00 84.75 342 VAL A N 1
ATOM 2534 C CA . VAL A 1 342 ? 27.672 21.925 -3.788 1.00 84.75 342 VAL A CA 1
ATOM 2535 C C . VAL A 1 342 ? 28.811 21.192 -3.063 1.00 84.75 342 VAL A C 1
ATOM 2537 O O . VAL A 1 342 ? 29.927 21.697 -2.992 1.00 84.75 342 VAL A O 1
ATOM 2540 N N . ASP A 1 343 ? 28.535 20.005 -2.516 1.00 83.38 343 ASP A N 1
ATOM 2541 C CA . ASP A 1 343 ? 29.553 19.091 -2.002 1.00 83.38 343 ASP A CA 1
ATOM 2542 C C . ASP A 1 343 ? 30.025 18.151 -3.131 1.00 83.38 343 ASP A C 1
ATOM 2544 O O . ASP A 1 343 ? 29.241 17.299 -3.562 1.00 83.38 343 ASP A O 1
ATOM 2548 N N . PRO A 1 344 ? 31.282 18.264 -3.609 1.00 82.06 344 PRO A N 1
ATOM 2549 C CA . PRO A 1 344 ? 31.789 17.457 -4.718 1.00 82.06 344 PRO A CA 1
ATOM 2550 C C . PRO A 1 344 ? 31.943 15.967 -4.376 1.00 82.06 344 PRO A C 1
ATOM 2552 O O . PRO A 1 344 ? 32.177 15.170 -5.280 1.00 82.06 344 PRO A O 1
ATOM 2555 N N . SER A 1 345 ? 31.812 15.571 -3.102 1.00 83.25 345 SER A N 1
ATOM 2556 C CA . SER A 1 345 ? 31.807 14.159 -2.700 1.00 83.25 345 SER A CA 1
ATOM 2557 C C . SER A 1 345 ? 30.473 13.445 -2.963 1.00 83.25 345 SER A C 1
ATOM 2559 O O . SER A 1 345 ? 30.427 12.217 -2.902 1.00 83.25 345 SER A O 1
ATOM 2561 N N . VAL A 1 346 ? 29.398 14.181 -3.288 1.00 84.00 346 VAL A N 1
ATOM 2562 C CA . VAL A 1 346 ? 28.059 13.621 -3.547 1.00 84.00 346 VAL A CA 1
ATOM 2563 C C . VAL A 1 346 ? 27.535 14.082 -4.909 1.00 84.00 346 VAL A C 1
ATOM 2565 O O . VAL A 1 346 ? 26.731 15.003 -5.009 1.00 84.00 346 VAL A O 1
ATOM 2568 N N . ASN A 1 347 ? 27.987 13.430 -5.978 1.00 87.06 347 ASN A N 1
ATOM 2569 C CA . ASN A 1 347 ? 27.528 13.670 -7.354 1.00 87.06 347 ASN A CA 1
ATOM 2570 C C . ASN A 1 347 ? 26.312 12.813 -7.767 1.00 87.06 347 ASN A C 1
ATOM 2572 O O . ASN A 1 347 ? 25.705 13.066 -8.808 1.00 87.06 347 ASN A O 1
ATOM 2576 N N . SER A 1 348 ? 25.942 11.810 -6.969 1.00 90.44 348 SER A N 1
ATOM 2577 C CA . SER A 1 348 ? 24.834 10.895 -7.255 1.00 90.44 348 SER A CA 1
ATOM 2578 C C . SER A 1 348 ? 24.152 10.385 -5.986 1.00 90.44 348 SER A C 1
ATOM 2580 O O . SER A 1 348 ? 24.790 10.227 -4.944 1.00 90.44 348 SER A O 1
ATOM 2582 N N . VAL A 1 349 ? 22.867 10.058 -6.105 1.00 91.62 349 VAL A N 1
ATOM 2583 C CA . VAL A 1 349 ? 22.070 9.326 -5.114 1.00 91.62 349 VAL A CA 1
ATOM 2584 C C . VAL A 1 349 ? 21.832 7.912 -5.639 1.00 91.62 349 VAL A C 1
ATOM 2586 O O . VAL A 1 349 ? 21.304 7.757 -6.736 1.00 91.62 349 VAL A O 1
ATOM 2589 N N . SER A 1 350 ? 22.206 6.898 -4.858 1.00 90.94 350 SER A N 1
ATOM 2590 C CA . SER A 1 350 ? 22.162 5.476 -5.243 1.00 90.94 350 SER A CA 1
ATOM 2591 C C . SER A 1 350 ? 21.377 4.579 -4.278 1.00 90.94 350 SER A C 1
ATOM 2593 O O . SER A 1 350 ? 21.181 3.388 -4.547 1.00 90.94 350 SER A O 1
ATOM 2595 N N . LYS A 1 351 ? 20.937 5.138 -3.140 1.00 90.88 351 LYS A N 1
ATOM 2596 C CA . LYS A 1 351 ? 20.151 4.441 -2.118 1.00 90.88 351 LYS A CA 1
ATOM 2597 C C . LYS A 1 351 ? 18.843 5.169 -1.818 1.00 90.88 351 LYS A C 1
ATOM 2599 O O . LYS A 1 351 ? 18.827 6.342 -1.428 1.00 90.88 351 LYS A O 1
ATOM 2604 N N . TRP A 1 352 ? 17.763 4.410 -1.936 1.00 91.56 352 TRP A N 1
ATOM 2605 C CA . TRP A 1 352 ? 16.389 4.862 -1.806 1.00 91.56 352 TRP A CA 1
ATOM 2606 C C . TRP A 1 352 ? 15.652 4.042 -0.750 1.00 91.56 352 TRP A C 1
ATOM 2608 O O . TRP A 1 352 ? 15.978 2.881 -0.504 1.00 91.56 352 TRP A O 1
ATOM 2618 N N . GLU A 1 353 ? 14.644 4.646 -0.144 1.00 88.50 353 GLU A N 1
ATOM 2619 C CA . GLU A 1 353 ? 13.654 4.000 0.711 1.00 88.50 353 GLU A CA 1
ATOM 2620 C C . GLU A 1 353 ? 12.271 4.115 0.065 1.00 88.50 353 GLU A C 1
ATOM 2622 O O . GLU A 1 353 ? 11.972 5.089 -0.637 1.00 88.50 353 GLU A O 1
ATOM 2627 N N . CYS A 1 354 ? 11.429 3.113 0.292 1.00 84.81 354 CYS A N 1
ATOM 2628 C CA . CYS A 1 354 ? 10.040 3.136 -0.130 1.00 84.81 354 CYS A CA 1
ATOM 2629 C C . CYS A 1 354 ? 9.254 4.136 0.738 1.00 84.81 354 CYS A C 1
ATOM 2631 O O . CYS A 1 354 ? 9.234 4.020 1.966 1.00 84.81 354 CYS A O 1
ATOM 2633 N N . LEU A 1 355 ? 8.607 5.117 0.097 1.00 78.25 355 LEU A N 1
ATOM 2634 C CA . LEU A 1 355 ? 7.784 6.139 0.755 1.00 78.25 355 LEU A CA 1
ATOM 2635 C C . LEU A 1 355 ? 6.296 5.755 0.770 1.00 78.25 355 LEU A C 1
ATOM 2637 O O . LEU A 1 355 ? 5.625 5.938 1.779 1.00 78.25 355 LEU A O 1
ATOM 2641 N N . SER A 1 356 ? 5.770 5.213 -0.335 1.00 72.31 356 SER A N 1
ATOM 2642 C CA . SER A 1 356 ? 4.420 4.632 -0.388 1.00 72.31 356 SER A CA 1
ATOM 2643 C C . SER A 1 356 ? 4.259 3.647 -1.553 1.00 72.31 356 SER A C 1
ATOM 2645 O O . SER A 1 356 ? 4.750 3.892 -2.657 1.00 72.31 356 SER A O 1
ATOM 2647 N N . THR A 1 357 ? 3.512 2.565 -1.301 1.00 67.56 357 THR A N 1
ATOM 2648 C CA . THR A 1 357 ? 2.962 1.624 -2.299 1.00 67.56 357 THR A CA 1
ATOM 2649 C C . THR A 1 357 ? 1.433 1.662 -2.365 1.00 67.56 357 THR A C 1
ATOM 2651 O O . THR A 1 357 ? 0.844 0.867 -3.093 1.00 67.56 357 THR A O 1
ATOM 2654 N N . THR A 1 358 ? 0.768 2.581 -1.652 1.00 65.56 358 THR A N 1
ATOM 2655 C CA . THR A 1 358 ? -0.706 2.691 -1.617 1.00 65.56 358 THR A CA 1
ATOM 2656 C C . THR A 1 358 ? -1.304 2.844 -3.020 1.00 65.56 358 THR A C 1
ATOM 2658 O O . THR A 1 358 ? -2.371 2.312 -3.297 1.00 65.56 358 THR A O 1
ATOM 2661 N N . TYR A 1 359 ? -0.571 3.509 -3.916 1.00 61.69 359 TYR A N 1
ATOM 2662 C CA . TYR A 1 359 ? -0.948 3.775 -5.308 1.00 61.69 359 TYR A CA 1
ATOM 2663 C C . TYR A 1 359 ? -0.457 2.706 -6.302 1.00 61.69 359 TYR A C 1
ATOM 2665 O O . TYR A 1 359 ? -0.663 2.836 -7.508 1.00 61.69 359 TYR A O 1
ATOM 2673 N N . PHE A 1 360 ? 0.219 1.649 -5.835 1.00 74.12 360 PHE A N 1
ATOM 2674 C CA . PHE A 1 360 ? 0.766 0.622 -6.723 1.00 74.12 360 PHE A CA 1
ATOM 2675 C C . PHE A 1 360 ? -0.328 -0.298 -7.276 1.00 74.12 360 PHE A C 1
ATOM 2677 O O . PHE A 1 360 ? -0.312 -0.625 -8.458 1.00 74.12 360 PHE A O 1
ATOM 2684 N N . SER A 1 361 ? -1.296 -0.695 -6.446 1.00 66.38 361 SER A N 1
ATOM 2685 C CA . SER A 1 361 ? -2.388 -1.594 -6.846 1.00 66.38 361 SER A CA 1
ATOM 2686 C C . SER A 1 361 ? -3.463 -0.922 -7.707 1.00 66.38 361 SER A C 1
ATOM 2688 O O . SER A 1 361 ? -4.166 -1.621 -8.434 1.00 66.38 361 SER A O 1
ATOM 2690 N N . THR A 1 362 ? -3.607 0.403 -7.620 1.00 68.19 362 THR A N 1
ATOM 2691 C CA . THR A 1 362 ? -4.588 1.194 -8.380 1.00 68.19 362 THR A CA 1
ATOM 2692 C C . THR A 1 362 ? -3.994 1.795 -9.649 1.00 68.19 362 THR A C 1
ATOM 2694 O O . THR A 1 362 ? -4.583 1.667 -10.719 1.00 68.19 362 THR A O 1
ATOM 2697 N N . ASP A 1 363 ? -2.819 2.420 -9.535 1.00 70.75 363 ASP A N 1
ATOM 2698 C CA . ASP A 1 363 ? -2.257 3.310 -10.559 1.00 70.75 363 ASP A CA 1
ATOM 2699 C C . ASP A 1 363 ? -0.859 2.874 -11.038 1.00 70.75 363 ASP A C 1
ATOM 2701 O O . ASP A 1 363 ? -0.266 3.518 -11.906 1.00 70.75 363 ASP A O 1
ATOM 2705 N N . GLY A 1 364 ? -0.303 1.798 -10.468 1.00 83.50 364 GLY A N 1
ATOM 2706 C CA . GLY A 1 364 ? 1.064 1.345 -10.740 1.00 83.50 364 GLY A CA 1
ATOM 2707 C C . GLY A 1 364 ? 2.148 2.277 -10.186 1.00 83.50 364 GLY A C 1
ATOM 2708 O O . GLY A 1 364 ? 3.294 2.199 -10.621 1.00 83.50 364 GLY A O 1
ATOM 2709 N N . ILE A 1 365 ? 1.820 3.180 -9.255 1.00 85.44 365 ILE A N 1
ATOM 2710 C CA . ILE A 1 365 ? 2.748 4.215 -8.776 1.00 85.44 365 ILE A CA 1
ATOM 2711 C C . ILE A 1 365 ? 3.549 3.736 -7.555 1.00 85.44 365 ILE A C 1
ATOM 2713 O O . ILE A 1 365 ? 2.982 3.307 -6.549 1.00 85.44 365 ILE A O 1
ATOM 2717 N N . LEU A 1 366 ? 4.875 3.894 -7.614 1.00 88.19 366 LEU A N 1
ATOM 2718 C CA . LEU A 1 366 ? 5.786 3.806 -6.468 1.00 88.19 366 LEU A CA 1
ATOM 2719 C C . LEU A 1 366 ? 6.367 5.182 -6.148 1.00 88.19 366 LEU A C 1
ATOM 2721 O O . LEU A 1 366 ? 6.896 5.865 -7.029 1.00 88.19 366 LEU A O 1
ATOM 2725 N N . LEU A 1 367 ? 6.329 5.554 -4.869 1.00 87.62 367 LEU A N 1
ATOM 2726 C CA . LEU A 1 367 ? 7.031 6.725 -4.351 1.00 87.62 367 LEU A CA 1
ATOM 2727 C C . LEU A 1 367 ? 8.290 6.283 -3.611 1.00 87.62 367 LEU A C 1
ATOM 2729 O O . LEU A 1 367 ? 8.220 5.450 -2.706 1.00 87.62 367 LEU A O 1
ATOM 2733 N N . LEU A 1 368 ? 9.428 6.872 -3.968 1.00 90.62 368 LEU A N 1
ATOM 2734 C CA . LEU A 1 368 ? 10.717 6.619 -3.337 1.00 90.62 368 LEU A CA 1
ATOM 2735 C C . LEU A 1 368 ? 11.333 7.927 -2.840 1.00 90.62 368 LEU A C 1
ATOM 2737 O O . LEU A 1 368 ? 11.154 8.991 -3.439 1.00 90.62 368 LEU A O 1
ATOM 2741 N N . LYS A 1 369 ? 12.110 7.827 -1.766 1.00 89.31 369 LYS A N 1
ATOM 2742 C CA . LYS A 1 369 ? 12.858 8.930 -1.158 1.00 89.31 369 LYS A CA 1
ATOM 2743 C C . LYS A 1 369 ? 14.331 8.546 -1.028 1.00 89.31 369 LYS A C 1
ATOM 2745 O O . LYS A 1 369 ? 14.646 7.377 -0.837 1.00 89.31 369 LYS A O 1
ATOM 2750 N N . SER A 1 370 ? 15.251 9.497 -1.150 1.00 91.50 370 SER A N 1
ATOM 2751 C CA . SER A 1 370 ? 16.677 9.233 -0.959 1.00 91.50 370 SER A CA 1
ATOM 2752 C C . SER A 1 370 ? 17.011 9.062 0.521 1.00 91.50 370 SER A C 1
ATOM 2754 O O . SER A 1 370 ? 16.681 9.919 1.342 1.00 91.50 370 SER A O 1
ATOM 2756 N N . THR A 1 371 ? 17.751 8.006 0.874 1.00 87.81 371 THR A N 1
ATOM 2757 C CA . THR A 1 371 ? 18.332 7.909 2.230 1.00 87.81 371 THR A CA 1
ATOM 2758 C C . THR A 1 371 ? 19.575 8.791 2.368 1.00 87.81 371 THR A C 1
ATOM 2760 O O . THR A 1 371 ? 20.049 9.046 3.471 1.00 87.81 371 THR A O 1
ATOM 2763 N N . GLN A 1 372 ? 20.155 9.209 1.240 1.00 88.12 372 GLN A N 1
ATOM 2764 C CA . GLN A 1 372 ? 21.280 10.134 1.174 1.00 88.12 372 GLN A CA 1
ATOM 2765 C C . GLN A 1 372 ? 20.767 11.577 1.154 1.00 88.12 372 GLN A C 1
ATOM 2767 O O . GLN A 1 372 ? 19.831 11.908 0.422 1.00 88.12 372 GLN A O 1
ATOM 2772 N N . VAL A 1 373 ? 21.412 12.429 1.948 1.00 87.31 373 VAL A N 1
ATOM 2773 C CA . VAL A 1 373 ? 21.195 13.879 1.998 1.00 87.31 373 VAL A CA 1
ATOM 2774 C C . VAL A 1 373 ? 22.373 14.555 1.308 1.00 87.31 373 VAL A C 1
ATOM 2776 O O . VAL A 1 373 ? 23.519 14.175 1.540 1.00 87.31 373 VAL A O 1
ATOM 2779 N N . PHE A 1 374 ? 22.110 15.562 0.479 1.00 88.12 374 PHE A N 1
ATOM 2780 C CA . PHE A 1 374 ? 23.141 16.302 -0.254 1.00 88.12 374 PHE A CA 1
ATOM 2781 C C . PHE A 1 374 ? 22.928 17.811 -0.139 1.00 88.12 374 PHE A C 1
ATOM 2783 O O . PHE A 1 374 ? 21.835 18.288 0.169 1.00 88.12 374 PHE A O 1
ATOM 2790 N N . LYS A 1 375 ? 23.987 18.592 -0.361 1.00 87.69 375 LYS A N 1
ATOM 2791 C CA . LYS A 1 375 ? 23.934 20.051 -0.251 1.00 87.69 375 LYS A CA 1
ATOM 2792 C C . LYS A 1 375 ? 23.607 20.649 -1.615 1.00 87.69 375 LYS A C 1
ATOM 2794 O O . LYS A 1 375 ? 24.432 20.591 -2.512 1.00 87.69 375 LYS A O 1
ATOM 2799 N N . HIS A 1 376 ? 22.448 21.274 -1.774 1.00 87.19 376 HIS A N 1
ATOM 2800 C CA . HIS A 1 376 ? 22.061 21.994 -2.997 1.00 87.19 376 HIS A CA 1
ATOM 2801 C C . HIS A 1 376 ? 21.797 23.454 -2.637 1.00 87.19 376 HIS A C 1
ATOM 2803 O O . HIS A 1 376 ? 21.141 23.691 -1.630 1.00 87.19 376 HIS A O 1
ATOM 2809 N N . THR A 1 377 ? 22.360 24.391 -3.409 1.00 81.94 377 THR A N 1
ATOM 2810 C CA . THR A 1 377 ? 22.375 25.874 -3.317 1.00 81.94 377 THR A CA 1
ATOM 2811 C C . THR A 1 377 ? 21.965 26.540 -1.988 1.00 81.94 377 THR A C 1
ATOM 2813 O O . THR A 1 377 ? 22.766 27.272 -1.414 1.00 81.94 377 THR A O 1
ATOM 2816 N N . ASN A 1 378 ? 20.752 26.286 -1.488 1.00 77.19 378 ASN A N 1
ATOM 2817 C CA . ASN A 1 378 ? 20.156 26.901 -0.298 1.00 77.19 378 ASN A CA 1
ATOM 2818 C C . ASN A 1 378 ? 20.052 25.983 0.945 1.00 77.19 378 ASN A C 1
ATOM 2820 O O . ASN A 1 378 ? 19.381 26.354 1.902 1.00 77.19 378 ASN A O 1
ATOM 2824 N N . GLY A 1 379 ? 20.671 24.794 0.971 1.00 86.25 379 GLY A N 1
ATOM 2825 C CA . GLY A 1 379 ? 20.699 23.949 2.176 1.00 86.25 379 GLY A CA 1
ATOM 2826 C C . GLY A 1 379 ? 20.930 22.456 1.936 1.00 86.25 379 GLY A C 1
ATOM 2827 O O . GLY A 1 379 ? 21.319 22.024 0.849 1.00 86.25 379 GLY A O 1
ATOM 2828 N N . LEU A 1 380 ? 20.667 21.652 2.967 1.00 83.94 380 LEU A N 1
ATOM 2829 C CA . LEU A 1 380 ? 20.617 20.192 2.865 1.00 83.94 380 LEU A CA 1
ATOM 2830 C C . LEU A 1 380 ? 19.287 19.758 2.241 1.00 83.94 380 LEU A C 1
ATOM 2832 O O . LEU A 1 380 ? 18.233 20.221 2.668 1.00 83.94 380 LEU A O 1
ATOM 2836 N N . HIS A 1 381 ? 19.331 18.856 1.268 1.00 87.75 381 HIS A N 1
ATOM 2837 C CA . HIS A 1 381 ? 18.183 18.387 0.496 1.00 87.75 381 HIS A CA 1
ATOM 2838 C C . HIS A 1 381 ? 18.138 16.858 0.419 1.00 87.75 381 HIS A C 1
ATOM 2840 O O . HIS A 1 381 ? 19.164 16.180 0.502 1.00 87.75 381 HIS A O 1
ATOM 2846 N N . MET A 1 382 ? 16.930 16.340 0.211 1.00 90.06 382 MET A N 1
ATOM 2847 C CA . MET A 1 382 ? 16.651 14.952 -0.155 1.00 90.06 382 MET A CA 1
ATOM 2848 C C . MET A 1 382 ? 16.019 14.924 -1.551 1.00 90.06 382 MET A C 1
ATOM 2850 O O . MET A 1 382 ? 15.313 15.862 -1.940 1.00 90.06 382 MET A O 1
ATOM 2854 N N . ALA A 1 383 ? 16.276 13.853 -2.300 1.00 92.19 383 ALA A N 1
ATOM 2855 C CA . ALA A 1 383 ? 15.644 13.580 -3.583 1.00 92.19 383 ALA A CA 1
ATOM 2856 C C . ALA A 1 383 ? 14.440 12.649 -3.403 1.00 92.19 383 ALA A C 1
ATOM 2858 O O . ALA A 1 383 ? 14.415 11.792 -2.521 1.00 92.19 383 ALA A O 1
ATOM 2859 N N . TYR A 1 384 ? 13.453 12.815 -4.270 1.00 91.62 384 TYR A N 1
ATOM 2860 C CA . TYR A 1 384 ? 12.230 12.034 -4.322 1.00 91.62 384 TYR A CA 1
ATOM 2861 C C . TYR A 1 384 ? 11.963 11.641 -5.772 1.00 91.62 384 TYR A C 1
ATOM 2863 O O . TYR A 1 384 ? 12.153 12.436 -6.698 1.00 91.62 384 TYR A O 1
ATOM 2871 N N . LEU A 1 385 ? 11.510 10.408 -5.954 1.00 92.00 385 LEU A N 1
ATOM 2872 C CA . LEU A 1 385 ? 11.294 9.782 -7.247 1.00 92.00 385 LEU A CA 1
ATOM 2873 C C . LEU A 1 385 ? 9.877 9.204 -7.269 1.00 92.00 385 LEU A C 1
ATOM 2875 O O . LEU A 1 385 ? 9.480 8.488 -6.352 1.00 92.00 385 LEU A O 1
ATOM 2879 N N . CYS A 1 386 ? 9.118 9.528 -8.313 1.00 92.31 386 CYS A N 1
ATOM 2880 C CA . CYS A 1 386 ? 7.845 8.883 -8.610 1.00 92.31 386 CYS A CA 1
ATOM 2881 C C . CYS A 1 386 ? 8.050 7.995 -9.836 1.00 92.31 386 CYS A C 1
ATOM 2883 O O . CYS A 1 386 ? 8.461 8.478 -10.894 1.00 92.31 386 CYS A O 1
ATOM 2885 N N . LEU A 1 387 ? 7.816 6.696 -9.669 1.00 91.50 387 LEU A N 1
ATOM 2886 C CA . LEU A 1 387 ? 7.850 5.718 -10.748 1.00 91.50 387 LEU A CA 1
ATOM 2887 C C . LEU A 1 387 ? 6.418 5.313 -11.070 1.00 91.50 387 LEU A C 1
ATOM 2889 O O . LEU A 1 387 ? 5.696 4.885 -10.176 1.00 91.50 387 LEU A O 1
ATOM 2893 N N . THR A 1 388 ? 6.020 5.417 -12.335 1.00 91.38 388 THR A N 1
ATOM 2894 C CA . THR A 1 388 ? 4.757 4.844 -12.824 1.00 91.38 388 THR A CA 1
ATOM 2895 C C . THR A 1 388 ? 5.079 3.585 -13.612 1.00 91.38 388 THR A C 1
ATOM 2897 O O . THR A 1 388 ? 5.674 3.669 -14.688 1.00 91.38 388 THR A O 1
ATOM 2900 N N . LEU A 1 389 ? 4.723 2.431 -13.058 1.00 90.06 389 LEU A N 1
ATOM 2901 C CA . LEU A 1 389 ? 5.033 1.109 -13.584 1.00 90.06 389 LEU A CA 1
ATOM 2902 C C . LEU A 1 389 ? 3.838 0.503 -14.308 1.00 90.06 389 LEU A C 1
ATOM 2904 O O . LEU A 1 389 ? 2.685 0.764 -13.972 1.00 90.06 389 LEU A O 1
ATOM 2908 N N . LYS A 1 390 ? 4.132 -0.336 -15.298 1.00 89.19 390 LYS A N 1
ATOM 2909 C CA . LYS A 1 390 ? 3.143 -1.094 -16.057 1.00 89.19 390 LYS A CA 1
ATOM 2910 C C . LYS A 1 390 ? 3.650 -2.514 -16.270 1.00 89.19 390 LYS A C 1
ATOM 2912 O O . LYS A 1 390 ? 4.816 -2.710 -16.627 1.00 89.19 390 LYS A O 1
ATOM 2917 N N . ASP A 1 391 ? 2.771 -3.485 -16.032 1.00 85.38 391 ASP A N 1
ATOM 2918 C CA . ASP A 1 391 ? 3.058 -4.893 -16.289 1.00 85.38 391 ASP A CA 1
ATOM 2919 C C . ASP A 1 391 ? 3.386 -5.104 -17.774 1.00 85.38 391 ASP A C 1
ATOM 2921 O O . ASP A 1 391 ? 2.755 -4.533 -18.671 1.00 85.38 391 ASP A O 1
ATOM 2925 N N . VAL A 1 392 ? 4.364 -5.966 -18.034 1.00 84.81 392 VAL A N 1
ATOM 2926 C CA . VAL A 1 392 ? 4.542 -6.599 -19.344 1.00 84.81 392 VAL A CA 1
ATOM 2927 C C . VAL A 1 392 ? 3.716 -7.896 -19.343 1.00 84.81 392 VAL A C 1
ATOM 2929 O O . VAL A 1 392 ? 3.228 -8.338 -18.307 1.00 84.81 392 VAL A O 1
ATOM 2932 N N . SER A 1 393 ? 3.542 -8.564 -20.485 1.00 78.88 393 SER A N 1
ATOM 2933 C CA . SER A 1 393 ? 2.819 -9.852 -20.547 1.00 78.88 393 SER A CA 1
ATOM 2934 C C . SER A 1 393 ? 3.495 -11.007 -19.767 1.00 78.88 393 SER A C 1
ATOM 2936 O O . SER A 1 393 ? 2.958 -12.114 -19.722 1.00 78.88 393 SER A O 1
ATOM 2938 N N . SER A 1 394 ? 4.657 -10.754 -19.147 1.00 78.00 394 SER A N 1
ATOM 2939 C CA . SER A 1 394 ? 5.352 -11.628 -18.195 1.00 78.00 394 SER A CA 1
ATOM 2940 C C . SER A 1 394 ? 5.261 -11.033 -16.781 1.00 78.00 394 SER A C 1
ATOM 2942 O O . SER A 1 394 ? 5.634 -9.873 -16.609 1.00 78.00 394 SER A O 1
ATOM 2944 N N . PRO A 1 395 ? 4.875 -11.809 -15.747 1.00 80.50 395 PRO A N 1
ATOM 2945 C CA . PRO A 1 395 ? 4.793 -11.329 -14.360 1.00 80.50 395 PRO A CA 1
ATOM 2946 C C . PRO A 1 395 ? 6.164 -11.062 -13.711 1.00 80.50 395 PRO A C 1
ATOM 2948 O O . PRO A 1 395 ? 6.232 -10.567 -12.589 1.00 80.50 395 PRO A O 1
ATOM 2951 N N . ASP A 1 396 ? 7.259 -11.425 -14.385 1.00 88.94 396 ASP A N 1
ATOM 2952 C CA . ASP A 1 396 ? 8.631 -11.182 -13.935 1.00 88.94 396 ASP A CA 1
ATOM 2953 C C . ASP A 1 396 ? 9.246 -9.909 -14.575 1.00 88.94 396 ASP A C 1
ATOM 2955 O O . ASP A 1 396 ? 10.435 -9.646 -14.372 1.00 88.94 396 ASP A O 1
ATOM 2959 N N . ALA A 1 397 ? 8.478 -9.124 -15.351 1.00 89.50 397 ALA A N 1
ATOM 2960 C CA . ALA A 1 397 ? 8.971 -7.974 -16.118 1.00 89.50 397 ALA A CA 1
ATOM 2961 C C . ALA A 1 397 ? 8.033 -6.752 -16.109 1.00 89.50 397 ALA A C 1
ATOM 2963 O O . ALA A 1 397 ? 6.813 -6.867 -16.204 1.00 89.50 397 ALA A O 1
ATOM 2964 N N . TYR A 1 398 ? 8.641 -5.565 -16.070 1.00 90.81 398 TYR A N 1
ATOM 2965 C CA . TYR A 1 398 ? 7.969 -4.272 -15.963 1.00 90.81 398 TYR A CA 1
ATOM 2966 C C . TYR A 1 398 ? 8.622 -3.244 -16.881 1.00 90.81 398 TYR A C 1
ATOM 2968 O O . TYR A 1 398 ? 9.845 -3.213 -17.020 1.00 90.81 398 TYR A O 1
ATOM 2976 N N . TYR A 1 399 ? 7.823 -2.329 -17.425 1.00 91.31 399 TYR A N 1
ATOM 2977 C CA . TYR A 1 399 ? 8.337 -1.063 -17.946 1.00 91.31 399 TYR A CA 1
ATOM 2978 C C . TYR A 1 399 ? 7.807 0.096 -17.104 1.00 91.31 399 TYR A C 1
ATOM 2980 O O . TYR A 1 399 ? 6.729 0.002 -16.511 1.00 91.31 399 TYR A O 1
ATOM 2988 N N . PHE A 1 400 ? 8.582 1.174 -16.989 1.00 91.12 400 PHE A N 1
ATOM 2989 C CA . PHE A 1 400 ? 8.237 2.274 -16.095 1.00 91.12 400 PHE A CA 1
ATOM 2990 C C . PHE A 1 400 ? 8.708 3.646 -16.575 1.00 91.12 400 PHE A C 1
ATOM 2992 O O . PHE A 1 400 ? 9.659 3.783 -17.343 1.00 91.12 400 PHE A O 1
ATOM 2999 N N . TYR A 1 401 ? 8.037 4.676 -16.068 1.00 91.19 401 TYR A N 1
ATOM 3000 C CA . TYR A 1 401 ? 8.334 6.083 -16.314 1.00 91.19 401 TYR A CA 1
ATOM 3001 C C . TYR A 1 401 ? 8.810 6.761 -15.027 1.00 91.19 401 TYR A C 1
ATOM 3003 O O . TYR A 1 401 ? 8.192 6.577 -13.978 1.00 91.19 401 TYR A O 1
ATOM 3011 N N . ARG A 1 402 ? 9.854 7.598 -15.110 1.00 91.62 402 ARG A N 1
ATOM 3012 C CA . ARG A 1 402 ? 10.231 8.548 -14.046 1.00 91.62 402 ARG A CA 1
ATOM 3013 C C . ARG A 1 402 ? 9.325 9.784 -14.173 1.00 91.62 402 ARG A C 1
ATOM 3015 O O . ARG A 1 402 ? 9.577 10.642 -15.014 1.00 91.62 402 ARG A O 1
ATOM 3022 N N . THR A 1 403 ? 8.230 9.863 -13.420 1.00 88.31 403 THR A N 1
ATOM 3023 C CA . THR A 1 403 ? 7.177 10.879 -13.621 1.00 88.31 403 THR A CA 1
ATOM 3024 C C . THR A 1 403 ? 7.404 12.133 -12.779 1.00 88.31 403 THR A C 1
ATOM 3026 O O . THR A 1 403 ? 6.826 12.293 -11.706 1.00 88.31 403 THR A O 1
ATOM 3029 N N . HIS A 1 404 ? 8.235 13.044 -13.283 1.00 89.94 404 HIS A N 1
ATOM 3030 C CA . HIS A 1 404 ? 8.367 14.421 -12.799 1.00 89.94 404 HIS A CA 1
ATOM 3031 C C . HIS A 1 404 ? 8.732 15.350 -13.967 1.00 89.94 404 HIS A C 1
ATOM 3033 O O . HIS A 1 404 ? 9.196 14.888 -15.018 1.00 89.94 404 HIS A O 1
ATOM 3039 N N . ALA A 1 405 ? 8.590 16.663 -13.780 1.00 86.38 405 ALA A N 1
ATOM 3040 C CA . ALA A 1 405 ? 9.223 17.633 -14.671 1.00 86.38 405 ALA A CA 1
ATOM 3041 C C . ALA A 1 405 ? 10.753 17.427 -14.668 1.00 86.38 405 ALA A C 1
ATOM 3043 O O . ALA A 1 405 ? 11.334 17.013 -13.662 1.00 86.38 405 ALA A O 1
ATOM 3044 N N . ARG A 1 406 ? 11.432 17.702 -15.788 1.00 86.69 406 ARG A N 1
ATOM 3045 C CA . ARG A 1 406 ? 12.905 17.681 -15.815 1.00 86.69 406 ARG A CA 1
ATOM 3046 C C . ARG A 1 406 ? 13.433 18.853 -14.996 1.00 86.69 406 ARG A C 1
ATOM 3048 O O . ARG A 1 406 ? 13.032 19.987 -15.244 1.00 86.69 406 ARG A O 1
ATOM 3055 N N . THR A 1 407 ? 14.351 18.594 -14.069 1.00 84.44 407 THR A N 1
ATOM 3056 C CA . THR A 1 407 ? 14.931 19.631 -13.206 1.00 84.44 407 THR A CA 1
ATOM 3057 C C . THR A 1 407 ? 16.289 20.087 -13.767 1.00 84.44 407 THR A C 1
ATOM 3059 O O . THR A 1 407 ? 17.269 19.346 -13.648 1.00 84.44 407 THR A O 1
ATOM 3062 N N . PRO A 1 408 ? 16.418 21.297 -14.359 1.00 80.62 408 PRO A N 1
ATOM 3063 C CA . PRO A 1 408 ? 17.648 21.693 -15.058 1.00 80.62 408 PRO A CA 1
ATOM 3064 C C . PRO A 1 408 ? 18.865 21.829 -14.143 1.00 80.62 408 PRO A C 1
ATOM 3066 O O . PRO A 1 408 ? 19.991 21.576 -14.560 1.00 80.62 408 PRO A O 1
ATOM 3069 N N . SER A 1 409 ? 18.642 22.166 -12.871 1.00 77.12 409 SER A N 1
ATOM 3070 C CA . SER A 1 409 ? 19.690 22.221 -11.847 1.00 77.12 409 SER A CA 1
ATOM 3071 C C . SER A 1 409 ? 20.164 20.843 -11.370 1.00 77.12 409 SER A C 1
ATOM 3073 O O . SER A 1 409 ? 21.016 20.783 -10.494 1.00 77.12 409 SER A O 1
ATOM 3075 N N . LEU A 1 410 ? 19.620 19.746 -11.908 1.00 80.12 410 LEU A N 1
ATOM 3076 C CA . LEU A 1 410 ? 19.953 18.359 -11.570 1.00 80.12 410 LEU A CA 1
ATOM 3077 C C . LEU A 1 410 ? 20.175 17.549 -12.857 1.00 80.12 410 LEU A C 1
ATOM 3079 O O . LEU A 1 410 ? 19.579 16.498 -13.051 1.00 80.12 410 LEU A O 1
ATOM 3083 N N . ASN A 1 411 ? 20.984 18.076 -13.781 1.00 80.50 411 ASN A N 1
ATOM 3084 C CA . ASN A 1 411 ? 21.339 17.414 -15.045 1.00 80.50 411 ASN A CA 1
ATOM 3085 C C . ASN A 1 411 ? 20.129 16.988 -15.913 1.00 80.50 411 ASN A C 1
ATOM 3087 O O . ASN A 1 411 ? 20.225 16.034 -16.680 1.00 80.50 411 ASN A O 1
ATOM 3091 N N . ASN A 1 412 ? 18.998 17.703 -15.816 1.00 83.81 412 ASN A N 1
ATOM 3092 C CA . ASN A 1 412 ? 17.718 17.372 -16.466 1.00 83.81 412 ASN A CA 1
ATOM 3093 C C . ASN A 1 412 ? 17.094 16.021 -16.046 1.00 83.81 412 ASN A C 1
ATOM 3095 O O . ASN A 1 412 ? 16.248 15.486 -16.774 1.00 83.81 412 ASN A O 1
ATOM 3099 N N . GLU A 1 413 ? 17.457 15.500 -14.871 1.00 86.94 413 GLU A N 1
ATOM 3100 C CA . GLU A 1 413 ? 16.806 14.343 -14.248 1.00 86.94 413 GLU A CA 1
ATOM 3101 C C . GLU A 1 413 ? 15.350 14.654 -13.866 1.00 86.94 413 GLU A C 1
ATOM 3103 O O . GLU A 1 413 ? 15.000 15.779 -13.485 1.00 86.94 413 GLU A O 1
ATOM 3108 N N . ARG A 1 414 ? 14.491 13.631 -13.929 1.00 90.44 414 ARG A N 1
ATOM 3109 C CA . ARG A 1 414 ? 13.079 13.700 -13.517 1.00 90.44 414 ARG A CA 1
ATOM 3110 C C . ARG A 1 414 ? 12.913 13.310 -12.053 1.00 90.44 414 ARG A C 1
ATOM 3112 O O . ARG A 1 414 ? 12.280 12.309 -11.724 1.00 90.44 414 ARG A O 1
ATOM 3119 N N . ILE A 1 415 ? 13.504 14.119 -11.180 1.00 91.56 415 ILE A N 1
ATOM 3120 C CA . ILE A 1 415 ? 13.376 13.989 -9.727 1.00 91.56 415 ILE A CA 1
ATOM 3121 C C . ILE A 1 415 ? 12.920 15.291 -9.086 1.00 91.56 415 ILE A C 1
ATOM 3123 O O . ILE A 1 415 ? 13.283 16.390 -9.520 1.00 91.56 415 ILE A O 1
ATOM 3127 N N . LYS A 1 416 ? 12.174 15.139 -7.995 1.00 92.06 416 LYS A N 1
ATOM 3128 C CA . LYS A 1 416 ? 11.829 16.220 -7.082 1.00 92.06 416 LYS A CA 1
ATOM 3129 C C . LYS A 1 416 ? 12.917 16.325 -6.015 1.00 92.06 416 LYS A C 1
ATOM 3131 O O . LYS A 1 416 ? 13.309 15.320 -5.433 1.00 92.06 416 LYS A O 1
ATOM 3136 N N . ILE A 1 417 ? 13.368 17.539 -5.708 1.00 90.75 417 ILE A N 1
ATOM 3137 C CA . ILE A 1 417 ? 14.150 17.812 -4.494 1.00 90.75 417 ILE A CA 1
ATOM 3138 C C . ILE A 1 417 ? 13.380 18.728 -3.548 1.00 90.75 417 ILE A C 1
ATOM 3140 O O . ILE A 1 417 ? 12.648 19.627 -3.984 1.00 90.75 417 ILE A O 1
ATOM 3144 N N . SER A 1 418 ? 13.585 18.499 -2.255 1.00 87.62 418 SER A N 1
ATOM 3145 C CA . SER A 1 418 ? 13.061 19.319 -1.161 1.00 87.62 418 SER A CA 1
ATOM 3146 C C . SER A 1 418 ? 14.126 19.446 -0.075 1.00 87.62 418 SER A C 1
ATOM 3148 O O . SER A 1 418 ? 14.960 18.550 0.085 1.00 87.62 418 SER A O 1
ATOM 3150 N N . GLN A 1 419 ? 14.121 20.560 0.660 1.00 81.56 419 GLN A N 1
ATOM 3151 C CA . GLN A 1 419 ? 15.021 20.735 1.801 1.00 81.56 419 GLN A CA 1
ATOM 3152 C C . GLN A 1 419 ? 14.742 19.669 2.870 1.00 81.56 419 GLN A C 1
ATOM 3154 O O . GLN A 1 419 ? 13.631 19.154 2.996 1.00 81.56 419 GLN A O 1
ATOM 3159 N N . THR A 1 420 ? 15.768 19.309 3.636 1.00 72.75 420 THR A N 1
ATOM 3160 C CA . THR A 1 420 ? 15.645 18.327 4.719 1.00 72.75 420 THR A CA 1
ATOM 3161 C C . THR A 1 420 ? 14.708 18.878 5.791 1.00 72.75 420 THR A C 1
ATOM 3163 O O . THR A 1 420 ? 14.920 19.984 6.279 1.00 72.75 420 THR A O 1
ATOM 3166 N N . GLY A 1 421 ? 13.667 18.119 6.135 1.00 59.72 421 GLY A N 1
ATOM 3167 C CA . GLY A 1 421 ? 12.587 18.572 7.019 1.00 59.72 421 GLY A CA 1
ATOM 3168 C C . GLY A 1 421 ? 11.454 19.331 6.315 1.00 59.72 421 GLY A C 1
ATOM 3169 O O . GLY A 1 421 ? 10.442 19.595 6.951 1.00 59.72 421 GLY A O 1
ATOM 3170 N N . SER A 1 422 ? 11.567 19.646 5.018 1.00 55.34 422 SER A N 1
ATOM 3171 C CA . SER A 1 422 ? 10.459 20.221 4.245 1.00 55.34 422 SER A CA 1
ATOM 3172 C C . SER A 1 422 ? 9.524 19.159 3.672 1.00 55.34 422 SER A C 1
ATOM 3174 O O . SER A 1 422 ? 9.943 18.115 3.166 1.00 55.34 422 SER A O 1
ATOM 3176 N N . PHE A 1 423 ? 8.241 19.492 3.702 1.00 60.72 423 PHE A N 1
ATOM 3177 C CA . PHE A 1 423 ? 7.127 18.642 3.302 1.00 60.72 423 PHE A CA 1
ATOM 3178 C C . PHE A 1 423 ? 7.070 18.453 1.783 1.00 60.72 423 PHE A C 1
ATOM 3180 O O . PHE A 1 423 ? 7.375 19.371 1.019 1.00 60.72 423 PHE A O 1
ATOM 3187 N N . THR A 1 424 ? 6.727 17.240 1.338 1.00 64.19 424 THR A N 1
ATOM 3188 C CA . THR A 1 424 ? 6.600 16.908 -0.091 1.00 64.19 424 THR A CA 1
ATOM 3189 C C . THR A 1 424 ? 5.467 15.901 -0.296 1.00 64.19 424 THR A C 1
ATOM 3191 O O . THR A 1 424 ? 5.577 14.750 0.122 1.00 64.19 424 THR A O 1
ATOM 3194 N N . THR A 1 425 ? 4.371 16.324 -0.927 1.00 68.31 425 THR A N 1
ATOM 3195 C CA . THR A 1 425 ? 3.192 15.480 -1.194 1.00 68.31 425 THR A CA 1
ATOM 3196 C C . THR A 1 425 ? 3.361 14.641 -2.465 1.00 68.31 425 THR A C 1
ATOM 3198 O O . THR A 1 425 ? 4.200 14.952 -3.311 1.00 68.31 425 THR A O 1
ATOM 3201 N N . GLN A 1 426 ? 2.522 13.614 -2.671 1.00 78.50 426 GLN A N 1
ATOM 3202 C CA . GLN A 1 426 ? 2.509 12.838 -3.924 1.00 78.50 426 GLN A CA 1
ATOM 3203 C C . GLN A 1 426 ? 2.421 13.747 -5.159 1.00 78.50 426 GLN A C 1
ATOM 3205 O O . GLN A 1 426 ? 3.234 13.594 -6.059 1.00 78.50 426 GLN A O 1
ATOM 3210 N N . GLY A 1 427 ? 1.507 14.726 -5.184 1.00 74.81 427 GLY A N 1
ATOM 3211 C CA . GLY A 1 427 ? 1.358 15.670 -6.304 1.00 74.81 427 GLY A CA 1
ATOM 3212 C C . GLY A 1 427 ? 2.506 16.679 -6.465 1.00 74.81 427 GLY A C 1
ATOM 3213 O O . GLY A 1 427 ? 2.505 17.462 -7.408 1.00 74.81 427 GLY A O 1
ATOM 3214 N N . GLN A 1 428 ? 3.476 16.688 -5.545 1.00 82.38 428 GLN A N 1
ATOM 3215 C CA . GLN A 1 428 ? 4.737 17.424 -5.673 1.00 82.38 428 GLN A CA 1
ATOM 3216 C C . GLN A 1 428 ? 5.912 16.517 -6.073 1.00 82.38 428 GLN A C 1
ATOM 3218 O O . GLN A 1 428 ? 6.905 17.030 -6.587 1.00 82.38 428 GLN A O 1
ATOM 3223 N N . ILE A 1 429 ? 5.829 15.201 -5.830 1.00 86.81 429 ILE A N 1
ATOM 3224 C CA . ILE A 1 429 ? 6.828 14.209 -6.264 1.00 86.81 429 ILE A CA 1
ATOM 3225 C C . ILE A 1 429 ? 6.492 13.724 -7.677 1.00 86.81 429 ILE A C 1
ATOM 3227 O O . ILE A 1 429 ? 7.317 13.831 -8.579 1.00 86.81 429 ILE A O 1
ATOM 3231 N N . CYS A 1 430 ? 5.276 13.225 -7.882 1.00 86.94 430 CYS A N 1
ATOM 3232 C CA . CYS A 1 430 ? 4.736 12.906 -9.194 1.00 86.94 430 CYS A CA 1
ATOM 3233 C C . CYS A 1 430 ? 4.354 14.204 -9.909 1.00 86.94 430 CYS A C 1
ATOM 3235 O O . CYS A 1 430 ? 3.598 15.011 -9.374 1.00 86.94 430 CYS A O 1
ATOM 3237 N N . GLY A 1 431 ? 4.890 14.399 -11.109 1.00 84.38 431 GLY A N 1
ATOM 3238 C CA . GLY A 1 431 ? 4.566 15.524 -11.983 1.00 84.38 431 GLY A CA 1
ATOM 3239 C C . GLY A 1 431 ? 4.260 15.039 -13.394 1.00 84.38 431 GLY A C 1
ATOM 3240 O O . GLY A 1 431 ? 3.609 14.011 -13.571 1.00 84.38 431 GLY A O 1
ATOM 3241 N N . ASP A 1 432 ? 4.764 15.766 -14.391 1.00 84.12 432 ASP A N 1
ATOM 3242 C CA . ASP A 1 432 ? 4.544 15.455 -15.803 1.00 84.12 432 ASP A CA 1
ATOM 3243 C C . ASP A 1 432 ? 4.880 13.997 -16.144 1.00 84.12 432 ASP A C 1
ATOM 3245 O O . ASP A 1 432 ? 5.978 13.500 -15.860 1.00 84.12 432 ASP A O 1
ATOM 3249 N N . VAL A 1 433 ? 3.945 13.329 -16.823 1.00 80.00 433 VAL A N 1
ATOM 3250 C CA . VAL A 1 433 ? 4.209 12.034 -17.452 1.00 80.00 433 VAL A CA 1
ATOM 3251 C C . VAL A 1 433 ? 5.176 12.273 -18.621 1.00 80.00 433 VAL A C 1
ATOM 3253 O O . VAL A 1 433 ? 4.905 13.140 -19.457 1.00 80.00 433 VAL A O 1
ATOM 3256 N N . PRO A 1 434 ? 6.310 11.554 -18.704 1.00 85.19 434 PRO A N 1
ATOM 3257 C CA . PRO A 1 434 ? 7.227 11.678 -19.826 1.00 85.19 434 PRO A CA 1
ATOM 3258 C C . PRO A 1 434 ? 6.551 11.341 -21.165 1.00 85.19 434 PRO A C 1
ATOM 3260 O O . PRO A 1 434 ? 5.542 10.629 -21.193 1.00 85.19 434 PRO A O 1
ATOM 3263 N N . PRO A 1 435 ? 7.117 11.793 -22.298 1.00 84.44 435 PRO A N 1
ATOM 3264 C CA . PRO A 1 435 ? 6.742 11.274 -23.606 1.00 84.44 435 PRO A CA 1
ATOM 3265 C C . PRO A 1 435 ? 6.797 9.743 -23.624 1.00 84.44 435 PRO A C 1
ATOM 3267 O O . PRO A 1 435 ? 7.648 9.142 -22.973 1.00 84.44 435 PRO A O 1
ATOM 3270 N N . VAL A 1 436 ? 5.936 9.101 -24.419 1.00 81.75 436 VAL A N 1
ATOM 3271 C CA . VAL A 1 436 ? 5.827 7.628 -24.454 1.00 81.75 436 VAL A CA 1
ATOM 3272 C C . VAL A 1 436 ? 7.153 6.909 -24.728 1.00 81.75 436 VAL A C 1
ATOM 3274 O O . VAL A 1 436 ? 7.325 5.796 -24.248 1.00 81.75 436 VAL A O 1
ATOM 3277 N N . HIS A 1 437 ? 8.085 7.566 -25.429 1.00 80.06 437 HIS A N 1
ATOM 3278 C CA . HIS A 1 437 ? 9.421 7.076 -25.776 1.00 80.06 437 HIS A CA 1
ATOM 3279 C C . HIS A 1 437 ? 10.493 7.270 -24.687 1.00 80.06 437 HIS A C 1
ATOM 3281 O O . HIS A 1 437 ? 11.644 6.926 -24.932 1.00 80.06 437 HIS A O 1
ATOM 3287 N N . GLU A 1 438 ? 10.157 7.860 -23.535 1.00 85.75 438 GLU A N 1
ATOM 3288 C CA . GLU A 1 438 ? 11.060 8.075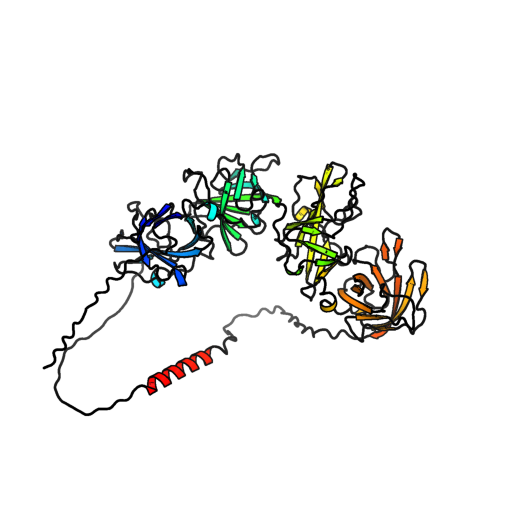 -22.396 1.00 85.75 438 GLU A CA 1
ATOM 3289 C C . GLU A 1 438 ? 10.714 7.095 -21.263 1.00 85.75 438 GLU A C 1
ATOM 3291 O O . GLU A 1 438 ? 10.120 7.468 -20.250 1.00 85.75 438 GLU A O 1
ATOM 3296 N N . PHE A 1 439 ? 11.038 5.817 -21.475 1.00 88.56 439 PHE A N 1
ATOM 3297 C CA . PHE A 1 439 ? 10.691 4.711 -20.583 1.00 88.56 439 PHE A CA 1
ATOM 3298 C C . PHE A 1 439 ? 11.899 3.825 -20.258 1.00 88.56 439 PHE A C 1
ATOM 3300 O O . PHE A 1 439 ? 12.793 3.597 -21.074 1.00 88.56 439 PHE A O 1
ATOM 3307 N N . HIS A 1 440 ? 11.872 3.272 -19.053 1.00 88.75 440 HIS A N 1
ATOM 3308 C CA . HIS A 1 440 ? 12.806 2.270 -18.561 1.00 88.75 440 HIS A CA 1
ATOM 3309 C C . HIS A 1 440 ? 12.164 0.883 -18.610 1.00 88.75 440 HIS A C 1
ATOM 3311 O O . HIS A 1 440 ? 10.938 0.750 -18.640 1.00 88.75 440 HIS A O 1
ATOM 3317 N N . TYR A 1 441 ? 12.993 -0.154 -18.587 1.00 90.25 441 TYR A N 1
ATOM 3318 C CA . TYR A 1 441 ? 12.562 -1.544 -18.540 1.00 90.25 441 TYR A CA 1
ATOM 3319 C C . TYR A 1 441 ? 13.379 -2.285 -17.493 1.00 90.25 441 TYR A C 1
ATOM 3321 O O . TYR A 1 441 ? 14.606 -2.155 -17.463 1.00 90.25 441 TYR A O 1
ATOM 3329 N N . MET A 1 442 ? 12.692 -3.096 -16.690 1.00 90.69 442 MET A N 1
ATOM 3330 C CA . MET A 1 442 ? 13.323 -3.983 -15.731 1.00 90.69 442 MET A CA 1
ATOM 3331 C C . MET A 1 442 ? 12.727 -5.391 -15.743 1.00 90.69 442 MET A C 1
ATOM 3333 O O . MET A 1 442 ? 11.537 -5.595 -15.987 1.00 90.69 442 MET A O 1
ATOM 3337 N N . VAL A 1 443 ? 13.570 -6.375 -15.444 1.00 90.94 443 VAL A N 1
ATOM 3338 C CA . VAL A 1 443 ? 13.203 -7.794 -15.373 1.00 90.94 443 VAL A CA 1
ATOM 3339 C C . VAL A 1 443 ? 13.886 -8.453 -14.186 1.00 90.94 443 VAL A C 1
ATOM 3341 O O . VAL A 1 443 ? 15.030 -8.147 -13.852 1.00 90.94 443 VAL A O 1
ATOM 3344 N N . LYS A 1 444 ? 13.183 -9.371 -13.533 1.00 90.69 444 LYS A N 1
ATOM 3345 C CA . LYS A 1 444 ? 13.705 -10.144 -12.408 1.00 90.69 444 LYS A CA 1
ATOM 3346 C C . LYS A 1 444 ? 14.935 -10.956 -12.809 1.00 90.69 444 LYS A C 1
ATOM 3348 O O . LYS A 1 444 ? 14.948 -11.598 -13.860 1.00 90.69 444 LYS A O 1
ATOM 3353 N N . GLN A 1 445 ? 15.958 -10.951 -11.957 1.00 89.69 445 GLN A N 1
ATOM 3354 C CA . GLN A 1 445 ? 17.203 -11.660 -12.241 1.00 89.69 445 GLN A CA 1
ATOM 3355 C C . GLN A 1 445 ? 16.961 -13.176 -12.364 1.00 89.69 445 GLN A C 1
ATOM 3357 O O . GLN A 1 445 ? 16.293 -13.783 -11.523 1.00 89.69 445 GLN A O 1
ATOM 3362 N N . GLY A 1 446 ? 17.490 -13.789 -13.424 1.00 89.81 446 GLY A N 1
ATOM 3363 C CA . GLY A 1 446 ? 17.256 -15.193 -13.774 1.00 89.81 446 GLY A CA 1
ATOM 3364 C C . GLY A 1 446 ? 15.930 -15.462 -14.502 1.00 89.81 446 GLY A C 1
ATOM 3365 O O . GLY A 1 446 ? 15.588 -16.627 -14.719 1.00 89.81 446 GLY A O 1
ATOM 3366 N N . LYS A 1 447 ? 15.163 -14.419 -14.858 1.00 91.38 447 LYS A N 1
ATOM 3367 C CA . LYS A 1 447 ? 13.889 -14.490 -15.606 1.00 91.38 447 LYS A CA 1
ATOM 3368 C C . LYS A 1 447 ? 13.934 -13.785 -16.961 1.00 91.38 447 LYS A C 1
ATOM 3370 O O . LYS A 1 447 ? 12.897 -13.604 -17.605 1.00 91.38 447 LYS A O 1
ATOM 3375 N N . GLU A 1 448 ? 15.124 -13.414 -17.416 1.00 88.88 448 GLU A N 1
ATOM 3376 C CA . GLU A 1 448 ? 15.376 -12.713 -18.672 1.00 88.88 448 GLU A CA 1
ATOM 3377 C C . GLU A 1 448 ? 14.887 -13.571 -19.852 1.00 88.88 448 GLU A C 1
ATOM 3379 O O . GLU A 1 448 ? 14.024 -13.159 -20.626 1.00 88.88 448 GLU A O 1
ATOM 3384 N N . LEU A 1 449 ? 15.327 -14.832 -19.927 1.00 88.44 449 LEU A N 1
ATOM 3385 C CA . LEU A 1 449 ? 14.973 -15.729 -21.036 1.00 88.44 449 LEU A CA 1
ATOM 3386 C C . LEU A 1 449 ? 13.498 -16.177 -21.024 1.00 88.44 449 LEU A C 1
ATOM 3388 O O . LEU A 1 449 ? 12.975 -16.567 -22.066 1.00 88.44 449 LEU A O 1
ATOM 3392 N N . THR A 1 450 ? 12.816 -16.113 -19.874 1.00 90.62 450 THR A N 1
ATOM 3393 C CA . THR A 1 450 ? 11.378 -16.423 -19.752 1.00 90.62 450 THR A CA 1
ATOM 3394 C C . THR A 1 450 ? 10.473 -15.215 -19.978 1.00 90.62 450 THR A C 1
ATOM 3396 O O . THR A 1 450 ? 9.282 -15.401 -20.199 1.00 90.62 450 THR A O 1
ATOM 3399 N N . SER A 1 451 ? 11.015 -13.993 -19.942 1.00 90.44 451 SER A N 1
ATOM 3400 C CA . SER A 1 451 ? 10.248 -12.752 -20.147 1.00 90.44 451 SER A CA 1
ATOM 3401 C C . SER A 1 451 ? 10.300 -12.230 -21.584 1.00 90.44 451 SER A C 1
ATOM 3403 O O . SER A 1 451 ? 9.739 -11.171 -21.866 1.00 90.44 451 SER A O 1
ATOM 3405 N N . ARG A 1 452 ? 10.948 -12.976 -22.491 1.00 92.12 452 ARG A N 1
ATOM 3406 C CA . ARG A 1 452 ? 11.050 -12.658 -23.919 1.00 92.12 452 ARG A CA 1
ATOM 3407 C C . ARG A 1 452 ? 9.678 -12.377 -24.531 1.00 92.12 452 ARG A C 1
ATOM 3409 O O . ARG A 1 452 ? 8.718 -13.114 -24.319 1.00 92.12 452 ARG A O 1
ATOM 3416 N N . GLN A 1 453 ? 9.625 -11.331 -25.338 1.00 92.00 453 GLN A N 1
ATOM 3417 C CA . GLN A 1 453 ? 8.463 -10.884 -26.089 1.00 92.00 453 GLN A CA 1
ATOM 3418 C C . GLN A 1 453 ? 8.705 -11.059 -27.582 1.00 92.00 453 GLN A C 1
ATOM 3420 O O . GLN A 1 453 ? 9.836 -11.232 -28.038 1.00 92.00 453 GLN A O 1
ATOM 3425 N N . PHE A 1 454 ? 7.635 -10.961 -28.363 1.00 92.50 454 PHE A N 1
ATOM 3426 C CA . PHE A 1 454 ? 7.785 -10.766 -29.796 1.00 92.50 454 PHE A CA 1
ATOM 3427 C C . PHE A 1 454 ? 8.513 -9.446 -30.084 1.00 92.50 454 PHE A C 1
ATOM 3429 O O . PHE A 1 454 ? 8.302 -8.440 -29.402 1.00 92.50 454 PHE A O 1
ATOM 3436 N N . CYS A 1 455 ? 9.363 -9.449 -31.103 1.00 92.69 455 CYS A N 1
ATOM 3437 C CA . CYS A 1 455 ? 9.967 -8.234 -31.638 1.00 92.69 455 CYS A CA 1
ATOM 3438 C C . CYS A 1 455 ? 8.896 -7.342 -32.305 1.00 92.69 455 CYS A C 1
ATOM 3440 O O . CYS A 1 455 ? 7.864 -7.866 -32.743 1.00 92.69 455 CYS A O 1
ATOM 3442 N N . PRO A 1 456 ? 9.096 -6.009 -32.377 1.00 91.31 456 PRO A N 1
ATOM 3443 C CA . PRO A 1 456 ? 8.131 -5.109 -33.007 1.00 91.31 456 PRO A CA 1
ATOM 3444 C C . PRO A 1 456 ? 7.942 -5.447 -34.496 1.00 91.31 456 PRO A C 1
ATOM 3446 O O . PRO A 1 456 ? 8.885 -5.936 -35.126 1.00 91.31 456 PRO A O 1
ATOM 3449 N N . PRO A 1 457 ? 6.767 -5.159 -35.091 1.00 90.44 457 PRO A N 1
ATOM 3450 C CA . PRO A 1 457 ? 6.470 -5.506 -36.481 1.00 90.44 457 PRO A CA 1
ATOM 3451 C C . PRO A 1 457 ? 7.492 -4.994 -37.504 1.00 90.44 457 PRO A C 1
ATOM 3453 O O . PRO A 1 457 ? 7.798 -5.722 -38.446 1.00 90.44 457 PRO A O 1
ATOM 3456 N N . SER A 1 458 ? 8.064 -3.802 -37.292 1.00 90.44 458 SER A N 1
ATOM 3457 C CA . SER A 1 458 ? 9.150 -3.228 -38.106 1.00 90.44 458 SER A CA 1
ATOM 3458 C C . SER A 1 458 ? 10.394 -4.115 -38.230 1.00 90.44 458 SER A C 1
ATOM 3460 O O . SER A 1 458 ? 11.124 -4.001 -39.211 1.00 90.44 458 SER A O 1
ATOM 3462 N N . LEU A 1 459 ? 10.650 -4.986 -37.249 1.00 92.38 459 LEU A N 1
ATOM 3463 C CA . LEU A 1 459 ? 11.833 -5.846 -37.189 1.00 92.38 459 LEU A CA 1
ATOM 3464 C C . LEU A 1 459 ? 11.518 -7.316 -37.504 1.00 92.38 459 LEU A C 1
ATOM 3466 O O . LEU A 1 459 ? 12.435 -8.126 -37.551 1.00 92.38 459 LEU A O 1
ATOM 3470 N N . LEU A 1 460 ? 10.254 -7.685 -37.751 1.00 92.75 460 LEU A N 1
ATOM 3471 C CA . LEU A 1 460 ? 9.850 -9.056 -38.099 1.00 92.75 460 LEU A CA 1
ATOM 3472 C C . LEU A 1 460 ? 10.122 -9.375 -39.581 1.00 92.75 460 LEU A C 1
ATOM 3474 O O . LEU A 1 460 ? 9.210 -9.600 -40.385 1.00 92.75 460 LEU A O 1
ATOM 3478 N N . ALA A 1 461 ? 11.405 -9.412 -39.937 1.00 92.19 461 ALA A N 1
ATOM 3479 C CA . ALA A 1 461 ? 11.885 -9.790 -41.259 1.00 92.19 461 ALA A CA 1
ATOM 3480 C C . ALA A 1 461 ? 13.227 -10.543 -41.201 1.00 92.19 461 ALA A C 1
ATOM 3482 O O . ALA A 1 461 ? 13.943 -10.511 -40.198 1.00 92.19 461 ALA A O 1
ATOM 3483 N N . LYS A 1 462 ? 13.576 -11.192 -42.315 1.00 92.62 462 LYS A N 1
ATOM 3484 C CA . LYS A 1 462 ? 14.969 -11.399 -42.719 1.00 92.62 462 LYS A CA 1
ATO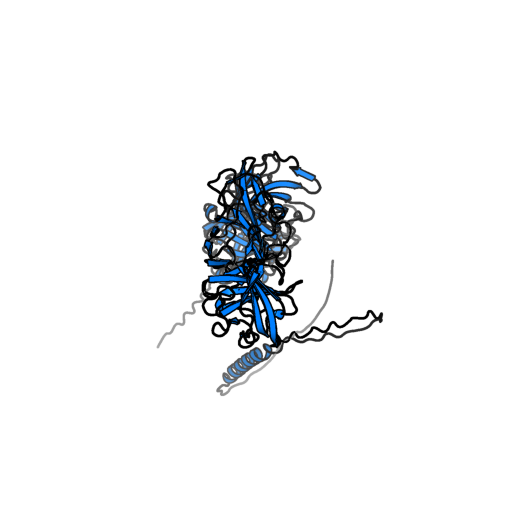M 3485 C C . LYS A 1 462 ? 15.372 -10.221 -43.585 1.00 92.62 462 LYS A C 1
ATOM 3487 O O . LYS A 1 462 ? 14.662 -9.908 -44.547 1.00 92.62 462 LYS A O 1
ATOM 3492 N N . MET A 1 463 ? 16.478 -9.570 -43.264 1.00 91.12 463 MET A N 1
ATOM 3493 C CA . MET A 1 463 ? 16.888 -8.327 -43.908 1.00 91.12 463 MET A CA 1
ATOM 3494 C C . MET A 1 463 ? 18.388 -8.289 -44.182 1.00 91.12 463 MET A C 1
ATOM 3496 O O . MET A 1 463 ? 19.173 -8.781 -43.376 1.00 91.12 463 MET A O 1
ATOM 3500 N N . ASP A 1 464 ? 18.763 -7.667 -45.302 1.00 90.75 464 ASP A N 1
ATOM 3501 C CA . ASP A 1 464 ? 20.100 -7.085 -45.441 1.00 90.75 464 ASP A CA 1
ATOM 3502 C C . ASP A 1 464 ? 20.191 -5.840 -44.562 1.00 90.75 464 ASP A C 1
ATOM 3504 O O . ASP A 1 464 ? 19.220 -5.078 -44.461 1.00 90.75 464 ASP A O 1
ATOM 3508 N N . TYR A 1 465 ? 21.362 -5.592 -43.982 1.00 89.06 465 TYR A N 1
ATOM 3509 C CA . TYR A 1 465 ? 21.605 -4.398 -43.186 1.00 89.06 465 TYR A CA 1
ATOM 3510 C C . TYR A 1 465 ? 22.978 -3.776 -43.470 1.00 89.06 465 TYR A C 1
ATOM 3512 O O . TYR A 1 465 ? 23.981 -4.474 -43.549 1.00 89.06 465 TYR A O 1
ATOM 3520 N N . ASN A 1 466 ? 23.020 -2.446 -43.581 1.00 88.44 466 ASN A N 1
ATOM 3521 C CA . ASN A 1 466 ? 24.249 -1.657 -43.717 1.00 88.44 466 ASN A CA 1
ATOM 3522 C C . ASN A 1 466 ? 24.390 -0.734 -42.505 1.00 88.44 466 ASN A C 1
ATOM 3524 O O . ASN A 1 466 ? 23.448 -0.016 -42.160 1.00 88.44 466 ASN A O 1
ATOM 3528 N N . VAL A 1 467 ? 25.556 -0.770 -41.865 1.00 86.81 467 VAL A N 1
ATOM 3529 C CA . VAL A 1 467 ? 25.845 -0.116 -40.587 1.00 86.81 467 VAL A CA 1
ATOM 3530 C C . VAL A 1 467 ? 26.672 1.136 -40.824 1.00 86.81 467 VAL A C 1
ATOM 3532 O O . VAL A 1 467 ? 27.822 1.045 -41.257 1.00 86.81 467 VAL A O 1
ATOM 3535 N N . THR A 1 468 ? 26.138 2.294 -40.449 1.00 86.00 468 THR A N 1
ATOM 3536 C CA . THR A 1 468 ? 26.894 3.545 -40.373 1.00 86.00 468 THR A CA 1
ATOM 3537 C C . THR A 1 468 ? 27.258 3.821 -38.915 1.00 86.00 468 THR A C 1
ATOM 3539 O O . THR A 1 468 ? 26.406 3.839 -38.028 1.00 86.00 468 THR A O 1
ATOM 3542 N N . SER A 1 469 ? 28.545 4.029 -38.647 1.00 81.00 469 SER A N 1
ATOM 3543 C CA . SER A 1 469 ? 29.054 4.445 -37.332 1.00 81.00 469 SER A CA 1
ATOM 3544 C C . SER A 1 469 ? 28.978 5.959 -37.136 1.00 81.00 469 SER A C 1
ATOM 3546 O O . SER A 1 469 ? 28.989 6.705 -38.115 1.00 81.00 469 SER A O 1
ATOM 3548 N N . ALA A 1 470 ? 28.997 6.425 -35.882 1.00 72.69 470 ALA A N 1
ATOM 3549 C CA . ALA A 1 470 ? 29.038 7.856 -35.541 1.00 72.69 470 ALA A CA 1
ATOM 3550 C C . ALA A 1 470 ? 30.180 8.640 -36.235 1.00 72.69 470 ALA A C 1
ATOM 3552 O O . ALA A 1 470 ? 30.047 9.828 -36.511 1.00 72.69 470 ALA A O 1
ATOM 3553 N N . GLY A 1 471 ? 31.290 7.973 -36.582 1.00 75.12 471 GLY A N 1
ATOM 3554 C CA . GLY A 1 471 ? 32.390 8.555 -37.364 1.00 75.12 471 GLY A CA 1
ATOM 3555 C C . GLY A 1 471 ? 32.156 8.612 -38.883 1.00 75.12 471 GLY A C 1
ATOM 3556 O O . GLY A 1 471 ? 33.085 8.923 -39.624 1.00 75.12 471 GLY A O 1
ATOM 3557 N N . GLY A 1 472 ? 30.965 8.253 -39.370 1.00 79.06 472 GLY A N 1
ATOM 3558 C CA . GLY A 1 472 ? 30.613 8.199 -40.793 1.00 79.06 472 GLY A CA 1
ATOM 3559 C C . GLY A 1 472 ? 31.182 7.000 -41.564 1.00 79.06 472 GLY A C 1
ATOM 3560 O O . GLY A 1 472 ? 30.957 6.890 -42.769 1.00 79.06 472 GLY A O 1
ATOM 3561 N N . ALA A 1 473 ? 31.910 6.090 -40.907 1.00 82.50 473 ALA A N 1
ATOM 3562 C CA . ALA A 1 473 ? 32.400 4.871 -41.544 1.00 82.50 473 ALA A CA 1
ATOM 3563 C C . ALA A 1 473 ? 31.261 3.851 -41.696 1.00 82.50 473 ALA A C 1
ATOM 3565 O O . ALA A 1 473 ? 30.555 3.571 -40.721 1.00 82.50 473 ALA A O 1
ATOM 3566 N N . ASN A 1 474 ? 31.120 3.296 -42.904 1.00 83.50 474 ASN A N 1
ATOM 3567 C CA . ASN A 1 474 ? 30.134 2.269 -43.246 1.00 83.50 474 ASN A CA 1
ATOM 3568 C C . ASN A 1 474 ? 30.750 0.862 -43.190 1.00 83.50 474 ASN A C 1
ATOM 3570 O O . ASN A 1 474 ? 31.906 0.675 -43.572 1.00 83.50 474 ASN A O 1
ATOM 3574 N N . SER A 1 475 ? 29.966 -0.128 -42.769 1.00 84.56 475 SER A N 1
ATOM 3575 C CA . SER A 1 475 ? 30.327 -1.553 -42.759 1.00 84.56 475 SER A CA 1
ATOM 3576 C C . SER A 1 475 ? 29.087 -2.422 -43.005 1.00 84.56 475 SER A C 1
ATOM 3578 O O . SER A 1 475 ? 27.973 -1.931 -42.855 1.00 84.56 475 SER A O 1
ATOM 3580 N N . CYS A 1 476 ? 29.264 -3.688 -43.399 1.00 84.12 476 CYS A N 1
ATOM 3581 C CA . CYS A 1 476 ? 28.178 -4.526 -43.940 1.00 84.12 476 CYS A CA 1
ATOM 3582 C C . CYS A 1 476 ? 27.542 -3.890 -45.201 1.00 84.12 476 CYS A C 1
ATOM 3584 O O . CYS A 1 476 ? 26.338 -3.699 -45.311 1.00 84.12 476 CYS A O 1
ATOM 3586 N N . THR A 1 477 ? 28.372 -3.451 -46.155 1.00 77.94 477 THR A N 1
ATOM 3587 C CA . THR A 1 477 ? 27.908 -2.744 -47.368 1.00 77.94 477 THR A CA 1
ATOM 3588 C C . THR A 1 477 ? 27.454 -3.682 -48.498 1.00 77.94 477 THR A C 1
ATOM 3590 O O . THR A 1 477 ? 27.155 -3.223 -49.602 1.00 77.94 477 THR A O 1
ATOM 3593 N N . SER A 1 478 ? 27.411 -4.990 -48.239 1.00 67.94 478 SER A N 1
ATOM 3594 C CA . SER A 1 478 ? 27.001 -6.055 -49.156 1.00 67.94 478 SER A CA 1
ATOM 3595 C C . SER A 1 478 ? 25.534 -6.441 -48.958 1.00 67.94 478 SER A C 1
ATOM 3597 O O . SER A 1 478 ? 25.056 -6.574 -47.841 1.00 67.94 478 SER A O 1
ATOM 3599 N N . SER A 1 479 ? 24.815 -6.721 -50.048 1.00 64.69 479 SER A N 1
ATOM 3600 C CA . SER A 1 479 ? 23.434 -7.236 -50.008 1.00 64.69 479 SER A CA 1
ATOM 3601 C C . SER A 1 479 ? 23.377 -8.752 -49.725 1.00 64.69 479 SER A C 1
ATOM 3603 O O . SER A 1 479 ? 22.769 -9.515 -50.482 1.00 64.69 479 SER A O 1
ATOM 3605 N N . VAL A 1 480 ? 24.135 -9.211 -48.724 1.00 64.75 480 VAL A N 1
ATOM 3606 C CA . VAL A 1 480 ? 24.221 -10.626 -48.305 1.00 64.75 480 VAL A CA 1
ATOM 3607 C C . VAL A 1 480 ? 24.346 -10.760 -46.777 1.00 64.75 480 VAL A C 1
ATOM 3609 O O . VAL A 1 480 ? 24.722 -11.812 -46.268 1.00 64.75 480 VAL A O 1
ATOM 3612 N N . ASP A 1 481 ? 24.055 -9.690 -46.040 1.00 66.38 481 ASP A N 1
ATOM 3613 C CA . ASP A 1 481 ? 24.332 -9.581 -44.611 1.00 66.38 481 ASP A CA 1
ATOM 3614 C C . ASP A 1 481 ? 23.051 -9.844 -43.815 1.00 66.38 481 ASP A C 1
ATOM 3616 O O . ASP A 1 481 ? 22.295 -8.935 -43.484 1.00 66.38 481 ASP A O 1
ATOM 3620 N N . ASP A 1 482 ? 22.778 -11.133 -43.587 1.00 79.06 482 ASP A N 1
ATOM 3621 C CA . ASP A 1 482 ? 21.514 -11.624 -43.031 1.00 79.06 482 ASP A CA 1
ATOM 3622 C C . ASP A 1 482 ? 21.369 -11.321 -41.526 1.00 79.06 482 ASP A C 1
ATOM 3624 O O . ASP A 1 482 ? 22.008 -11.944 -40.669 1.00 79.06 482 ASP A O 1
ATOM 3628 N N . TRP A 1 483 ? 20.446 -10.409 -41.213 1.00 90.62 483 TRP A N 1
ATOM 3629 C CA . TRP A 1 483 ? 19.769 -10.304 -39.917 1.00 90.62 483 TRP A CA 1
ATOM 3630 C C . TRP A 1 483 ? 18.432 -11.058 -40.013 1.00 90.62 483 TRP A C 1
ATOM 3632 O O . TRP A 1 483 ? 17.589 -10.722 -40.844 1.00 90.62 483 TRP A O 1
ATOM 3642 N N . ASP A 1 484 ? 18.235 -12.086 -39.179 1.00 94.00 484 ASP A N 1
ATOM 3643 C CA . ASP A 1 484 ? 17.024 -12.921 -39.123 1.00 94.00 484 ASP A CA 1
ATOM 3644 C C . ASP A 1 484 ? 16.269 -12.742 -37.792 1.00 94.00 484 ASP A C 1
ATOM 3646 O O . ASP A 1 484 ? 16.826 -12.953 -36.714 1.00 94.00 484 ASP A O 1
ATOM 3650 N N . VAL A 1 485 ? 14.984 -12.377 -37.879 1.00 94.31 485 VAL A N 1
ATOM 3651 C CA . VAL A 1 485 ? 14.007 -12.358 -36.764 1.00 94.31 485 VAL A CA 1
ATOM 3652 C C . VAL A 1 485 ? 12.805 -13.277 -37.064 1.00 94.31 485 VAL A C 1
ATOM 3654 O O . VAL A 1 485 ? 11.840 -13.373 -36.310 1.00 94.31 485 VAL A O 1
ATOM 3657 N N . CYS A 1 486 ? 12.829 -13.981 -38.193 1.00 93.38 486 CYS A N 1
ATOM 3658 C CA . CYS A 1 486 ? 11.741 -14.830 -38.663 1.00 93.38 486 CYS A CA 1
ATOM 3659 C C . CYS A 1 486 ? 11.863 -16.282 -38.218 1.00 93.38 486 CYS A C 1
ATOM 3661 O O . CYS A 1 486 ? 10.836 -16.912 -37.956 1.00 93.38 486 CYS A O 1
ATOM 3663 N N . THR A 1 487 ? 13.086 -16.801 -38.083 1.00 93.62 487 THR A N 1
ATOM 3664 C CA . THR A 1 487 ? 13.319 -18.146 -37.531 1.00 93.62 487 THR A CA 1
ATOM 3665 C C . THR A 1 487 ? 12.838 -18.249 -36.078 1.00 93.62 487 THR A C 1
ATOM 3667 O O . THR A 1 487 ? 12.242 -19.255 -35.692 1.00 93.62 487 THR A O 1
ATOM 3670 N N . ASN A 1 488 ? 13.015 -17.190 -35.283 1.00 94.12 488 ASN A N 1
ATOM 3671 C CA . ASN A 1 488 ? 12.448 -17.062 -33.943 1.00 94.12 488 ASN A CA 1
ATOM 3672 C C . ASN A 1 488 ? 12.024 -15.607 -33.699 1.00 94.12 488 ASN A C 1
ATOM 3674 O O . ASN A 1 488 ? 12.857 -14.750 -33.447 1.00 94.12 488 ASN A O 1
ATOM 3678 N N . LYS A 1 489 ? 10.714 -15.338 -33.682 1.00 93.81 489 LYS A N 1
ATOM 3679 C CA . LYS A 1 489 ? 10.141 -13.980 -33.564 1.00 93.81 489 LYS A CA 1
ATOM 3680 C C . LYS A 1 489 ? 10.385 -13.267 -32.221 1.00 93.81 489 LYS A C 1
ATOM 3682 O O . LYS A 1 489 ? 9.847 -12.182 -32.013 1.00 93.81 489 LYS A O 1
ATOM 3687 N N . THR A 1 490 ? 11.133 -13.885 -31.307 1.00 93.94 490 THR A N 1
ATOM 3688 C CA . THR A 1 490 ? 11.545 -13.328 -30.003 1.00 93.94 490 THR A CA 1
ATOM 3689 C C . THR A 1 490 ? 13.055 -13.072 -29.911 1.00 93.94 490 THR A C 1
ATOM 3691 O O . THR A 1 490 ? 13.558 -12.641 -28.874 1.00 93.94 490 THR A O 1
ATOM 3694 N N . GLU A 1 491 ? 13.792 -13.351 -30.984 1.00 94.50 491 GLU A N 1
ATOM 3695 C CA . GLU A 1 491 ? 15.249 -13.361 -31.050 1.00 94.50 491 GLU A CA 1
ATOM 3696 C C . GLU A 1 491 ? 15.692 -12.697 -32.356 1.00 94.50 491 GLU A C 1
ATOM 3698 O O . GLU A 1 491 ? 15.114 -12.945 -33.409 1.00 94.50 491 GLU A O 1
ATOM 3703 N N . MET A 1 492 ? 16.724 -11.862 -32.298 1.00 93.62 492 MET A N 1
ATOM 3704 C CA . MET A 1 492 ? 17.391 -11.345 -33.489 1.00 93.62 492 MET A CA 1
ATOM 3705 C C . MET A 1 492 ? 18.736 -12.047 -33.628 1.00 93.62 492 MET A C 1
ATOM 3707 O O . MET A 1 492 ? 19.525 -12.060 -32.677 1.00 93.62 492 MET A O 1
ATOM 3711 N N . VAL A 1 493 ? 18.994 -12.615 -34.804 1.00 93.75 493 VAL A N 1
ATOM 3712 C CA . VAL A 1 493 ? 20.244 -13.308 -35.127 1.00 93.75 493 VAL A CA 1
ATOM 3713 C C . VAL A 1 493 ? 20.981 -12.551 -36.231 1.00 93.75 493 VAL A C 1
ATOM 3715 O O . VAL A 1 493 ? 20.393 -12.258 -37.268 1.00 93.75 493 VAL A O 1
ATOM 3718 N N . PHE A 1 494 ? 22.265 -12.265 -36.016 1.00 90.94 494 PHE A N 1
ATOM 3719 C CA . PHE A 1 494 ? 23.159 -11.579 -36.953 1.00 90.94 494 PHE A CA 1
ATOM 3720 C C . PHE A 1 494 ? 24.235 -12.539 -37.457 1.00 90.94 494 PHE A C 1
ATOM 3722 O O . PHE A 1 494 ? 24.932 -13.181 -36.665 1.00 90.94 494 PHE A O 1
ATOM 3729 N N . ASN A 1 495 ? 24.410 -12.629 -38.775 1.00 90.88 495 ASN A N 1
ATOM 3730 C CA . ASN A 1 495 ? 25.404 -13.518 -39.364 1.00 90.88 495 ASN A CA 1
ATOM 3731 C C . ASN A 1 495 ? 26.817 -12.899 -39.399 1.00 90.88 495 ASN A C 1
ATOM 3733 O O . ASN A 1 495 ? 27.267 -12.378 -40.418 1.00 90.88 495 ASN A O 1
ATOM 3737 N N . TYR A 1 496 ? 27.579 -13.038 -38.311 1.00 88.25 496 TYR A N 1
ATOM 3738 C CA . TYR A 1 496 ? 28.958 -12.523 -38.265 1.00 88.25 496 TYR A CA 1
ATOM 3739 C C . TYR A 1 496 ? 29.971 -13.244 -39.170 1.00 88.25 496 TYR A C 1
ATOM 3741 O O . TYR A 1 496 ? 31.125 -12.822 -39.247 1.00 88.25 496 TYR A O 1
ATOM 3749 N N . SER A 1 497 ? 29.570 -14.308 -39.876 1.00 88.25 497 SER A N 1
ATOM 3750 C CA . SER A 1 497 ? 30.414 -14.902 -40.922 1.00 88.25 497 SER A CA 1
ATOM 3751 C C . SER A 1 497 ? 30.376 -14.125 -42.244 1.00 88.25 497 SER A C 1
ATOM 3753 O O . SER A 1 497 ? 31.304 -14.269 -43.039 1.00 88.25 497 SER A O 1
ATOM 3755 N N . THR A 1 498 ? 29.356 -13.282 -42.467 1.00 84.75 498 THR A N 1
ATOM 3756 C CA . THR A 1 498 ? 29.275 -12.381 -43.631 1.00 84.75 498 THR A CA 1
ATOM 3757 C C . THR A 1 498 ? 29.735 -10.969 -43.268 1.00 84.75 498 THR A C 1
ATOM 3759 O O . THR A 1 498 ? 30.612 -10.435 -43.949 1.00 84.75 498 THR A O 1
ATOM 3762 N N . CYS A 1 499 ? 29.274 -10.417 -42.135 1.00 86.31 499 CYS A N 1
ATOM 3763 C CA . CYS A 1 499 ? 29.760 -9.136 -41.620 1.00 86.31 499 CYS A CA 1
ATOM 3764 C C . CYS A 1 499 ? 30.371 -9.245 -40.218 1.00 86.31 499 CYS A C 1
ATOM 3766 O O . CYS A 1 499 ? 29.671 -9.424 -39.227 1.00 86.31 499 CYS A O 1
ATOM 3768 N N . ALA A 1 500 ? 31.683 -9.025 -40.112 1.00 86.12 500 ALA A N 1
ATOM 3769 C CA . ALA A 1 500 ? 32.412 -9.065 -38.840 1.00 86.12 500 ALA A CA 1
ATOM 3770 C C . ALA A 1 500 ? 32.093 -7.899 -37.869 1.00 86.12 500 ALA A C 1
ATOM 3772 O O . ALA A 1 500 ? 32.622 -7.871 -36.756 1.00 86.12 500 ALA A O 1
ATOM 3773 N N . THR A 1 501 ? 31.264 -6.926 -38.267 1.00 86.12 501 THR A N 1
ATOM 3774 C CA . THR A 1 501 ? 30.812 -5.839 -37.385 1.00 86.12 501 THR A CA 1
ATOM 3775 C C . THR A 1 501 ? 29.833 -6.385 -36.350 1.00 86.12 501 THR A C 1
ATOM 3777 O O . THR A 1 501 ? 28.724 -6.796 -36.688 1.00 86.12 501 THR A O 1
ATOM 3780 N N . GLN A 1 502 ? 30.230 -6.349 -35.077 1.00 84.81 502 GLN A N 1
ATOM 3781 C CA . GLN A 1 502 ? 29.365 -6.748 -33.970 1.00 84.81 502 GLN A CA 1
ATOM 3782 C C . GLN A 1 502 ? 28.187 -5.779 -33.819 1.00 84.81 502 GLN A C 1
ATOM 3784 O O . GLN A 1 502 ? 28.363 -4.578 -33.615 1.00 84.81 502 GLN A O 1
ATOM 3789 N N . MET A 1 503 ? 26.981 -6.332 -33.886 1.00 83.69 503 MET A N 1
ATOM 3790 C CA . MET A 1 503 ? 25.717 -5.629 -33.731 1.00 83.69 503 MET A CA 1
ATOM 3791 C C . MET A 1 503 ? 25.240 -5.714 -32.286 1.00 83.69 503 MET A C 1
ATOM 3793 O O . MET A 1 503 ? 25.386 -6.747 -31.632 1.00 83.69 503 MET A O 1
ATOM 3797 N N . LEU A 1 504 ? 24.648 -4.623 -31.787 1.00 80.00 504 LEU A N 1
ATOM 3798 C CA . LEU A 1 504 ? 24.022 -4.573 -30.458 1.00 80.00 504 LEU A CA 1
ATOM 3799 C C . LEU A 1 504 ? 24.949 -5.080 -29.334 1.00 80.00 504 LEU A C 1
ATOM 3801 O O . LEU A 1 504 ? 24.497 -5.741 -28.407 1.00 80.00 504 LEU A O 1
ATOM 3805 N N . TYR A 1 505 ? 26.259 -4.830 -29.456 1.00 81.50 505 TYR A N 1
ATOM 3806 C CA . TYR A 1 505 ? 27.313 -5.304 -28.543 1.00 81.50 505 TYR A CA 1
ATOM 3807 C C . TYR A 1 505 ? 27.332 -6.830 -28.289 1.00 81.50 505 TYR A C 1
ATOM 3809 O O . TYR A 1 505 ? 28.063 -7.303 -27.423 1.00 81.50 505 TYR A O 1
ATOM 3817 N N . SER A 1 506 ? 26.576 -7.619 -29.061 1.00 85.50 506 SER A N 1
ATOM 3818 C CA . SER A 1 506 ? 26.505 -9.070 -28.920 1.00 85.50 506 SER A CA 1
ATOM 3819 C C . SER A 1 506 ? 27.724 -9.707 -29.570 1.00 85.50 506 SER A C 1
ATOM 3821 O O . SER A 1 506 ? 27.935 -9.561 -30.774 1.00 85.50 506 SER A O 1
ATOM 3823 N N . SER A 1 507 ? 28.513 -10.450 -28.796 1.00 84.56 507 SER A N 1
ATOM 3824 C CA . SER A 1 507 ? 29.666 -11.206 -29.301 1.00 84.56 507 SER A CA 1
ATOM 3825 C C . SER A 1 507 ? 29.252 -12.464 -30.083 1.00 84.56 507 SER A C 1
ATOM 3827 O O . SER A 1 507 ? 29.928 -12.850 -31.036 1.00 84.56 507 SER A O 1
ATOM 3829 N N . ALA A 1 508 ? 28.110 -13.059 -29.721 1.00 87.25 508 ALA A N 1
ATOM 3830 C CA . ALA A 1 508 ? 27.565 -14.290 -30.299 1.00 87.25 508 ALA A CA 1
ATOM 3831 C C . ALA A 1 508 ? 26.597 -14.070 -31.480 1.00 87.25 508 ALA A C 1
ATOM 3833 O O . ALA A 1 508 ? 26.110 -15.042 -32.057 1.00 87.25 508 ALA A O 1
ATOM 3834 N N . GLY A 1 509 ? 26.282 -12.816 -31.823 1.00 88.31 509 GLY A N 1
ATOM 3835 C CA . GLY A 1 509 ? 25.344 -12.487 -32.904 1.00 88.31 509 GLY A CA 1
ATOM 3836 C C . GLY A 1 509 ? 23.890 -12.803 -32.560 1.00 88.31 509 GLY A C 1
ATOM 3837 O O . GLY A 1 509 ? 23.097 -13.077 -33.451 1.00 88.31 509 GLY A O 1
ATOM 3838 N N . LYS A 1 510 ? 23.540 -12.791 -31.270 1.00 91.31 510 LYS A N 1
ATOM 3839 C CA . LYS A 1 510 ? 22.196 -13.078 -30.749 1.00 91.31 510 LYS A CA 1
ATOM 3840 C C . LYS A 1 510 ? 21.781 -12.031 -29.723 1.00 91.31 510 LYS A C 1
ATOM 3842 O O . LYS A 1 510 ? 22.567 -11.699 -28.834 1.00 91.31 510 LYS A O 1
ATOM 3847 N N . VAL A 1 511 ? 20.546 -11.552 -29.827 1.00 93.12 511 VAL A N 1
ATOM 3848 C CA . VAL A 1 511 ? 19.858 -10.770 -28.785 1.00 93.12 511 VAL A CA 1
ATOM 3849 C C . VAL A 1 511 ? 18.392 -11.188 -28.710 1.00 93.12 511 VAL A C 1
ATOM 3851 O O . VAL A 1 511 ? 17.841 -11.702 -29.683 1.00 93.12 511 VAL A O 1
ATOM 3854 N N . TYR A 1 512 ? 17.735 -10.936 -27.582 1.00 94.00 512 TYR A N 1
ATOM 3855 C CA . TYR A 1 512 ? 16.328 -11.291 -27.386 1.00 94.00 512 TYR A CA 1
ATOM 3856 C C . TYR A 1 512 ? 15.454 -10.061 -27.198 1.00 94.00 512 TYR A C 1
ATOM 3858 O O . TYR A 1 512 ? 15.814 -9.151 -26.459 1.00 94.00 512 TYR A O 1
ATOM 3866 N N . CYS A 1 513 ? 14.283 -10.045 -27.825 1.00 93.56 513 CYS A N 1
ATOM 3867 C CA . CYS A 1 513 ? 13.293 -8.993 -27.634 1.00 93.56 513 CYS A CA 1
ATOM 3868 C C . CYS A 1 513 ? 12.635 -9.154 -26.259 1.00 93.56 513 CYS A C 1
ATOM 3870 O O . CYS A 1 513 ? 12.102 -10.213 -25.944 1.00 93.56 513 CYS A O 1
ATOM 3872 N N . MET A 1 514 ? 12.690 -8.113 -25.430 1.00 92.12 514 MET A N 1
ATOM 3873 C CA . MET A 1 514 ? 12.199 -8.123 -24.043 1.00 92.12 514 MET A CA 1
ATOM 3874 C C . MET A 1 514 ? 10.932 -7.296 -23.862 1.00 92.12 514 MET A C 1
ATOM 3876 O O . MET A 1 514 ? 10.091 -7.603 -23.025 1.00 92.12 514 MET A O 1
ATOM 3880 N N . PHE A 1 515 ? 10.795 -6.237 -24.651 1.00 92.38 515 PHE A N 1
ATOM 3881 C CA . PHE A 1 515 ? 9.644 -5.350 -24.651 1.00 92.38 515 PHE A CA 1
ATOM 3882 C C . PHE A 1 515 ? 9.589 -4.607 -25.982 1.00 92.38 515 PHE A C 1
ATOM 3884 O O . PHE A 1 515 ? 10.633 -4.358 -26.588 1.00 92.38 515 PHE A O 1
ATOM 3891 N N . ASN A 1 516 ? 8.392 -4.233 -26.428 1.00 90.88 516 ASN A N 1
ATOM 3892 C CA . ASN A 1 516 ? 8.222 -3.321 -27.548 1.00 90.88 516 ASN A CA 1
ATOM 3893 C C . ASN A 1 516 ? 7.012 -2.401 -27.338 1.00 90.88 516 ASN A C 1
ATOM 3895 O O . ASN A 1 516 ? 6.077 -2.748 -26.615 1.00 90.88 516 ASN A O 1
ATOM 3899 N N . MET A 1 517 ? 7.040 -1.235 -27.982 1.00 89.06 517 MET A N 1
ATOM 3900 C CA . MET A 1 517 ? 5.889 -0.351 -28.123 1.00 89.06 517 MET A CA 1
ATOM 3901 C C . MET A 1 517 ? 5.942 0.428 -29.442 1.00 89.06 517 MET A C 1
ATOM 3903 O O . MET A 1 517 ? 7.003 0.883 -29.872 1.00 89.06 517 MET A O 1
ATOM 3907 N N . THR A 1 518 ? 4.775 0.636 -30.047 1.00 86.25 518 THR A N 1
ATOM 3908 C CA . THR A 1 518 ? 4.606 1.439 -31.264 1.00 86.25 518 THR A CA 1
ATOM 3909 C C . THR A 1 518 ? 4.075 2.825 -30.908 1.00 86.25 518 THR A C 1
ATOM 3911 O O . THR A 1 518 ? 3.054 2.954 -30.231 1.00 86.25 518 THR A O 1
ATOM 3914 N N . ALA A 1 519 ? 4.745 3.867 -31.395 1.00 85.00 519 ALA A N 1
ATOM 3915 C CA . ALA A 1 519 ? 4.287 5.253 -31.338 1.00 85.00 519 ALA A CA 1
ATOM 3916 C C . ALA A 1 519 ? 4.443 5.900 -32.729 1.00 85.00 519 ALA A C 1
ATOM 3918 O O . ALA A 1 519 ? 3.892 5.401 -33.706 1.00 85.00 519 ALA A O 1
ATOM 3919 N N . THR A 1 520 ? 5.201 6.994 -32.852 1.00 85.00 520 THR A N 1
ATOM 3920 C CA . THR A 1 520 ? 5.652 7.522 -34.157 1.00 85.00 520 THR A CA 1
ATOM 3921 C C . THR A 1 520 ? 6.727 6.644 -34.807 1.00 85.00 520 THR A C 1
ATOM 3923 O O . THR A 1 520 ? 6.857 6.632 -36.027 1.00 85.00 520 THR A O 1
ATOM 3926 N N . ASN A 1 521 ? 7.472 5.910 -33.982 1.00 87.12 521 ASN A N 1
ATOM 3927 C CA . ASN A 1 521 ? 8.449 4.884 -34.332 1.00 87.12 521 ASN A CA 1
ATOM 3928 C C . ASN A 1 521 ? 8.134 3.613 -33.528 1.00 87.12 521 ASN A C 1
ATOM 3930 O O . ASN A 1 521 ? 7.386 3.671 -32.547 1.00 87.12 521 ASN A O 1
ATOM 3934 N N . ASP A 1 522 ? 8.731 2.493 -33.918 1.00 87.81 522 ASP A N 1
ATOM 3935 C CA . ASP A 1 522 ? 8.719 1.253 -33.148 1.00 87.81 522 ASP A CA 1
ATOM 3936 C C . ASP A 1 522 ? 9.942 1.208 -32.228 1.00 87.81 522 ASP A C 1
ATOM 3938 O O . ASP A 1 522 ? 11.089 1.181 -32.687 1.00 87.81 522 ASP A O 1
ATOM 3942 N N . TYR A 1 523 ? 9.683 1.200 -30.921 1.00 88.00 523 TYR A N 1
ATOM 3943 C CA . TYR A 1 523 ? 10.685 1.111 -29.864 1.00 88.00 523 TYR A CA 1
ATOM 3944 C C . TYR A 1 523 ? 10.717 -0.315 -29.327 1.00 88.00 523 TYR A C 1
ATOM 3946 O O . TYR A 1 523 ? 9.669 -0.893 -29.039 1.00 88.00 523 TYR A O 1
ATOM 3954 N N . ALA A 1 524 ? 11.906 -0.873 -29.133 1.00 88.56 524 ALA A N 1
ATOM 3955 C CA . ALA A 1 524 ? 12.088 -2.153 -28.466 1.00 88.56 524 ALA A CA 1
ATOM 3956 C C . ALA A 1 524 ? 13.237 -2.101 -27.467 1.00 88.56 524 ALA A C 1
ATOM 3958 O O . ALA A 1 524 ? 14.229 -1.410 -27.677 1.00 88.56 524 ALA A O 1
ATOM 3959 N N . ILE A 1 525 ? 13.111 -2.878 -26.397 1.00 87.19 525 ILE A N 1
ATOM 3960 C CA . ILE A 1 525 ? 14.225 -3.208 -25.516 1.00 87.19 525 ILE A CA 1
ATOM 3961 C C . ILE A 1 525 ? 14.671 -4.618 -25.876 1.00 87.19 525 ILE A C 1
ATOM 3963 O O . ILE A 1 525 ? 13.857 -5.548 -25.876 1.00 87.19 525 ILE A O 1
ATOM 3967 N N . VAL A 1 526 ? 15.958 -4.773 -26.171 1.00 87.19 526 VAL A N 1
ATOM 3968 C CA . VAL A 1 526 ? 16.586 -6.075 -26.409 1.00 87.19 526 VAL A CA 1
ATOM 3969 C C . VAL A 1 526 ? 17.589 -6.400 -25.310 1.00 87.19 526 VAL A C 1
ATOM 3971 O O . VAL A 1 526 ? 18.216 -5.500 -24.756 1.00 87.19 526 VAL A O 1
ATOM 3974 N N . TYR A 1 527 ? 17.731 -7.685 -25.000 1.00 87.88 527 TYR A N 1
ATOM 3975 C CA . TYR A 1 527 ? 18.669 -8.223 -24.020 1.00 87.88 527 TYR A CA 1
ATOM 3976 C C . TYR A 1 527 ? 19.791 -8.996 -24.715 1.00 87.88 527 TYR A C 1
ATOM 3978 O O . TYR A 1 527 ? 19.533 -9.872 -25.547 1.00 87.88 527 TYR A O 1
ATOM 3986 N N . VAL A 1 528 ? 21.027 -8.674 -24.342 1.00 84.75 528 VAL A N 1
ATOM 3987 C CA . VAL A 1 528 ? 22.254 -9.387 -24.711 1.00 84.75 528 VAL A CA 1
ATOM 3988 C C . VAL A 1 528 ? 22.619 -10.336 -23.567 1.00 84.75 528 VAL A C 1
ATOM 3990 O O . VAL A 1 528 ? 22.545 -9.938 -22.405 1.00 84.75 528 VAL A O 1
ATOM 3993 N N . GLU A 1 529 ? 23.047 -11.566 -23.870 1.00 76.81 529 GLU A N 1
ATOM 3994 C CA . GLU A 1 529 ? 23.362 -12.589 -22.846 1.00 76.81 529 GLU A CA 1
ATOM 3995 C C . GLU A 1 529 ? 24.468 -12.155 -21.860 1.00 76.81 529 GLU A C 1
ATOM 3997 O O . GLU A 1 529 ? 24.477 -12.598 -20.713 1.00 76.81 529 GLU A O 1
ATOM 4002 N N . ASP A 1 530 ? 25.307 -11.186 -22.241 1.00 67.94 530 ASP A N 1
ATOM 4003 C CA . ASP A 1 530 ? 26.304 -10.524 -21.385 1.00 67.94 530 ASP A CA 1
ATOM 4004 C C . ASP A 1 530 ? 25.703 -9.435 -20.450 1.00 67.94 530 ASP A C 1
ATOM 4006 O O . ASP A 1 530 ? 26.390 -8.516 -20.006 1.00 67.94 530 ASP A O 1
ATOM 4010 N N . SER A 1 531 ? 24.411 -9.545 -20.112 1.00 63.22 531 SER A N 1
ATOM 4011 C CA . SER A 1 531 ? 23.678 -8.702 -19.144 1.00 63.22 531 SER A CA 1
ATOM 4012 C C . SER A 1 531 ? 23.553 -7.213 -19.500 1.00 63.22 531 SER A C 1
ATOM 4014 O O . SER A 1 531 ? 23.571 -6.353 -18.619 1.00 63.22 531 SER A O 1
ATOM 4016 N N . GLN A 1 532 ? 23.371 -6.899 -20.785 1.00 76.62 532 GLN A N 1
ATOM 4017 C CA . GLN A 1 532 ? 23.095 -5.533 -21.248 1.00 76.62 532 GLN A CA 1
ATOM 4018 C C . GLN A 1 532 ? 21.715 -5.432 -21.898 1.00 76.62 532 GLN A C 1
ATOM 4020 O O . GLN A 1 532 ? 21.324 -6.293 -22.688 1.00 76.62 532 GLN A O 1
ATOM 4025 N N . PHE A 1 533 ? 20.997 -4.351 -21.586 1.00 86.50 533 PHE A N 1
ATOM 4026 C CA . PHE A 1 533 ? 19.777 -3.962 -22.288 1.00 86.50 533 PHE A CA 1
ATOM 4027 C C . PHE A 1 533 ? 20.076 -2.810 -23.237 1.00 86.50 533 PHE A C 1
ATOM 4029 O O . PHE A 1 533 ? 20.843 -1.900 -22.916 1.00 86.50 533 PHE A O 1
ATOM 4036 N N . ILE A 1 534 ? 19.467 -2.856 -24.415 1.00 87.12 534 ILE A N 1
ATOM 4037 C CA . ILE A 1 534 ? 19.686 -1.879 -25.479 1.00 87.12 534 ILE A CA 1
ATOM 4038 C C . ILE A 1 534 ? 18.323 -1.421 -25.981 1.00 87.12 534 ILE A C 1
ATOM 4040 O O . ILE A 1 534 ? 17.465 -2.245 -26.311 1.00 87.12 534 ILE A O 1
ATOM 4044 N N . CYS A 1 535 ? 18.134 -0.108 -26.057 1.00 89.00 535 CYS A N 1
ATOM 4045 C CA . CYS A 1 535 ? 17.023 0.488 -26.776 1.00 89.00 535 CYS A CA 1
ATOM 4046 C C . CYS A 1 535 ? 17.296 0.418 -28.281 1.00 89.00 535 CYS A C 1
ATOM 4048 O O . CYS A 1 535 ? 18.306 0.924 -28.775 1.00 89.00 535 CYS A O 1
ATOM 4050 N N . VAL A 1 536 ? 16.365 -0.188 -29.009 1.00 89.69 536 VAL A N 1
ATOM 4051 C CA . VAL A 1 536 ? 16.287 -0.183 -30.467 1.00 89.69 536 VAL A CA 1
ATOM 4052 C C . VAL A 1 536 ? 15.149 0.747 -30.867 1.00 89.69 536 VAL A C 1
ATOM 4054 O O . VAL A 1 536 ? 14.007 0.530 -30.464 1.00 89.69 536 VAL A O 1
ATOM 4057 N N . VAL A 1 537 ? 15.442 1.763 -31.677 1.00 90.19 537 VAL A N 1
ATOM 4058 C CA . VAL A 1 537 ? 14.430 2.649 -32.267 1.00 90.19 537 VAL A CA 1
ATOM 4059 C C . VAL A 1 537 ? 14.422 2.423 -33.768 1.00 90.19 537 VAL A C 1
ATOM 4061 O O . VAL A 1 537 ? 15.406 2.690 -34.449 1.00 90.19 537 VAL A O 1
ATOM 4064 N N . SER A 1 538 ? 13.308 1.934 -34.298 1.00 90.44 538 SER A N 1
ATOM 4065 C CA . SER A 1 538 ? 13.135 1.620 -35.718 1.00 90.44 538 SER A CA 1
ATOM 4066 C C . SER A 1 538 ? 11.977 2.411 -36.308 1.00 90.44 538 SER A C 1
ATOM 4068 O O . SER A 1 538 ? 11.010 2.720 -35.612 1.00 90.44 538 SER A O 1
ATOM 4070 N N . ASN A 1 539 ? 12.052 2.768 -37.590 1.00 89.69 539 ASN A N 1
ATOM 4071 C CA . ASN A 1 539 ? 10.876 3.330 -38.247 1.00 89.69 539 ASN A CA 1
ATOM 4072 C C . ASN A 1 539 ? 9.825 2.225 -38.455 1.00 89.69 539 ASN A C 1
ATOM 4074 O O . ASN A 1 539 ? 10.159 1.058 -38.652 1.00 89.69 539 ASN A O 1
ATOM 4078 N N . THR A 1 540 ? 8.544 2.590 -38.460 1.00 86.50 540 THR A N 1
ATOM 4079 C CA . THR A 1 540 ? 7.428 1.635 -38.628 1.00 86.50 540 THR A CA 1
ATOM 4080 C C . THR A 1 540 ? 7.429 0.915 -39.985 1.00 86.50 540 THR A C 1
ATOM 4082 O O . THR A 1 540 ? 6.730 -0.078 -40.166 1.00 86.50 540 THR A O 1
ATOM 4085 N N . ALA A 1 541 ? 8.229 1.395 -40.943 1.00 86.75 541 ALA A N 1
ATOM 4086 C CA . ALA A 1 541 ? 8.454 0.762 -42.240 1.00 86.75 541 ALA A CA 1
ATOM 4087 C C . ALA A 1 541 ? 9.528 -0.347 -42.224 1.00 86.75 541 ALA A C 1
ATOM 4089 O O . ALA A 1 541 ? 9.660 -1.052 -43.221 1.00 86.75 541 ALA A O 1
ATOM 4090 N N . GLY A 1 542 ? 10.313 -0.489 -41.147 1.00 84.12 542 GLY A N 1
ATOM 4091 C CA . GLY A 1 542 ? 11.387 -1.486 -41.069 1.00 84.12 542 GLY A CA 1
ATOM 4092 C C . GLY A 1 542 ? 12.557 -1.231 -42.027 1.00 84.12 542 GLY A C 1
ATOM 4093 O O . GLY A 1 542 ? 13.206 -2.176 -42.466 1.00 84.12 542 GLY A O 1
ATOM 4094 N N . THR A 1 543 ? 12.830 0.030 -42.381 1.00 88.00 543 THR A N 1
ATOM 4095 C CA . THR A 1 543 ? 13.914 0.407 -43.314 1.00 88.00 543 THR A CA 1
ATOM 4096 C C . THR A 1 543 ? 15.084 1.131 -42.651 1.00 88.00 543 THR A C 1
ATOM 4098 O O . THR A 1 543 ? 16.143 1.265 -43.263 1.00 88.00 543 THR A O 1
ATOM 4101 N N . ALA A 1 544 ? 14.917 1.616 -41.418 1.00 87.81 544 ALA A N 1
ATOM 4102 C CA . ALA A 1 544 ? 15.994 2.210 -40.633 1.00 87.81 544 ALA A CA 1
ATOM 4103 C C . ALA A 1 544 ? 15.848 1.887 -39.141 1.00 87.81 544 ALA A C 1
ATOM 4105 O O . ALA A 1 544 ? 14.726 1.849 -38.626 1.00 87.81 544 ALA A O 1
ATOM 4106 N N . ALA A 1 545 ? 16.977 1.700 -38.457 1.00 86.94 545 ALA A N 1
ATOM 4107 C CA . ALA A 1 545 ? 17.049 1.551 -37.007 1.00 86.94 545 ALA A CA 1
ATOM 4108 C C . ALA A 1 545 ? 18.279 2.257 -36.412 1.00 86.94 545 ALA A C 1
ATOM 4110 O O . ALA A 1 545 ? 19.338 2.321 -37.035 1.00 86.94 545 ALA A O 1
ATOM 4111 N N . SER A 1 546 ? 18.147 2.748 -35.183 1.00 85.50 546 SER A N 1
ATOM 4112 C CA . SER A 1 546 ? 19.232 3.278 -34.354 1.00 85.50 546 SER A CA 1
ATOM 4113 C C . SER A 1 546 ? 19.243 2.590 -32.988 1.00 85.50 546 SER A C 1
ATOM 4115 O O . SER A 1 546 ? 18.206 2.124 -32.502 1.00 85.50 546 SER A O 1
ATOM 4117 N N . PHE A 1 547 ? 20.427 2.480 -32.380 1.00 83.38 547 PHE A N 1
ATOM 4118 C CA . PHE A 1 547 ? 20.625 1.716 -31.144 1.00 83.38 547 PHE A CA 1
ATOM 4119 C C . PHE A 1 547 ? 21.296 2.539 -30.045 1.00 83.38 547 PHE A C 1
ATOM 4121 O O . PHE A 1 547 ? 22.239 3.288 -30.307 1.00 83.38 547 PHE A O 1
ATOM 4128 N N . VAL A 1 548 ? 20.849 2.336 -28.806 1.00 75.56 548 VAL A N 1
ATOM 4129 C CA . VAL A 1 548 ? 21.330 3.032 -27.606 1.00 75.56 548 VAL A CA 1
ATOM 4130 C C . VAL A 1 548 ? 21.512 2.030 -26.473 1.00 75.56 548 VAL A C 1
ATOM 4132 O O . VAL A 1 548 ? 20.583 1.288 -26.165 1.00 75.56 548 VAL A O 1
ATOM 4135 N N . GLY A 1 549 ? 22.662 2.030 -25.798 1.00 72.12 549 GLY A N 1
ATOM 4136 C CA . GLY A 1 549 ? 22.792 1.301 -24.534 1.00 72.12 549 GLY A CA 1
ATOM 4137 C C . GLY A 1 549 ? 21.841 1.868 -23.472 1.00 72.12 549 GLY A C 1
ATOM 4138 O O . GLY A 1 549 ? 21.824 3.078 -23.244 1.00 72.12 549 GLY A O 1
ATOM 4139 N N . GLY A 1 550 ? 21.066 1.002 -22.820 1.00 72.88 550 GLY A N 1
ATOM 4140 C CA . GLY A 1 550 ? 20.144 1.363 -21.745 1.00 72.88 550 GLY A CA 1
ATOM 4141 C C . GLY A 1 550 ? 18.730 1.746 -22.187 1.00 72.88 550 GLY A C 1
ATOM 4142 O O . GLY A 1 550 ? 18.119 1.062 -23.009 1.00 72.88 550 GLY A O 1
ATOM 4143 N N . HIS A 1 551 ? 18.161 2.779 -21.559 1.00 74.38 551 HIS A N 1
ATOM 4144 C CA . HIS A 1 551 ? 16.762 3.176 -21.749 1.00 74.38 551 HIS A CA 1
ATOM 4145 C C . HIS A 1 551 ? 16.501 3.880 -23.088 1.00 74.38 551 HIS A C 1
ATOM 4147 O O . HIS A 1 551 ? 17.351 4.584 -23.636 1.00 74.38 551 HIS A O 1
ATOM 4153 N N . CYS A 1 552 ? 15.263 3.767 -23.565 1.00 73.94 552 CYS A N 1
ATOM 4154 C CA . CYS A 1 552 ? 14.737 4.678 -24.572 1.00 73.94 552 CYS A CA 1
ATOM 4155 C C . CYS A 1 552 ? 14.366 5.988 -23.862 1.00 73.94 552 CYS A C 1
ATOM 4157 O O . CYS A 1 552 ? 13.530 5.956 -22.960 1.00 73.94 552 CYS A O 1
ATOM 4159 N N . GLY A 1 553 ? 14.982 7.131 -24.200 1.00 61.69 553 GLY A N 1
ATOM 4160 C CA . GLY A 1 553 ? 14.588 8.390 -23.543 1.00 61.69 553 GLY A CA 1
ATOM 4161 C C . GLY A 1 553 ? 15.423 9.660 -23.704 1.00 61.69 553 GLY A C 1
ATOM 4162 O O . GLY A 1 553 ? 15.179 10.610 -22.955 1.00 61.69 553 GLY A O 1
ATOM 4163 N N . GLN A 1 554 ? 16.353 9.750 -24.664 1.00 60.41 554 GLN A N 1
ATOM 4164 C CA . GLN A 1 554 ? 16.848 11.072 -25.076 1.00 60.41 554 GLN A CA 1
ATOM 4165 C C . GLN A 1 554 ? 16.040 11.598 -26.265 1.00 60.41 554 GLN A C 1
ATOM 4167 O O . GLN A 1 554 ? 15.686 10.861 -27.182 1.00 60.41 554 GLN A O 1
ATOM 4172 N N . THR A 1 555 ? 15.752 12.898 -26.239 1.00 52.72 555 THR A N 1
ATOM 4173 C CA . THR A 1 555 ? 14.783 13.582 -27.114 1.00 52.72 555 THR A CA 1
ATOM 4174 C C . THR A 1 555 ? 15.162 13.638 -28.598 1.00 52.72 555 THR A C 1
ATOM 4176 O O . THR A 1 555 ? 14.337 14.032 -29.417 1.00 52.72 555 THR A O 1
ATOM 4179 N N . ASP A 1 556 ? 16.383 13.226 -28.944 1.00 56.75 556 ASP A N 1
ATOM 4180 C CA . ASP A 1 556 ? 16.982 13.351 -30.280 1.00 56.75 556 ASP A CA 1
ATOM 4181 C C . ASP A 1 556 ? 17.103 11.993 -31.011 1.00 56.75 556 ASP A C 1
ATOM 4183 O O . ASP A 1 556 ? 17.720 11.896 -32.078 1.00 56.75 556 ASP A O 1
ATOM 4187 N N . HIS A 1 557 ? 16.556 10.916 -30.436 1.00 61.09 557 HIS A N 1
ATOM 4188 C CA . HIS A 1 557 ? 16.670 9.562 -30.986 1.00 61.09 557 HIS A CA 1
ATOM 4189 C C . HIS A 1 557 ? 15.635 9.318 -32.090 1.00 61.09 557 HIS A C 1
ATOM 4191 O O . HIS A 1 557 ? 14.482 8.963 -31.840 1.00 61.09 557 HIS A O 1
ATOM 4197 N N . THR A 1 558 ? 16.073 9.493 -33.338 1.00 64.88 558 THR A N 1
ATOM 4198 C CA . THR A 1 558 ? 15.341 9.064 -34.537 1.00 64.88 558 THR A CA 1
ATOM 4199 C C . THR A 1 558 ? 16.016 7.823 -35.133 1.00 64.88 558 THR A C 1
ATOM 4201 O O . THR A 1 558 ? 17.223 7.656 -34.955 1.00 64.88 558 THR A O 1
ATOM 4204 N N . PRO A 1 559 ? 15.305 6.976 -35.900 1.00 61.41 559 PRO A N 1
ATOM 4205 C CA . PRO A 1 559 ? 15.911 5.831 -36.596 1.00 61.41 559 PRO A CA 1
ATOM 4206 C C . PRO A 1 559 ? 17.034 6.208 -37.582 1.00 61.41 559 PRO A C 1
ATOM 4208 O O . PRO A 1 559 ? 17.788 5.351 -38.028 1.00 61.41 559 PRO A O 1
ATOM 4211 N N . THR A 1 560 ? 17.123 7.491 -37.944 1.00 59.88 560 THR A N 1
ATOM 4212 C CA . THR A 1 560 ? 18.065 8.067 -38.914 1.00 59.88 560 THR A CA 1
ATOM 4213 C C . THR A 1 560 ? 19.177 8.911 -38.285 1.00 59.88 560 THR A C 1
ATOM 4215 O O . THR A 1 560 ? 20.043 9.394 -39.011 1.00 59.88 560 THR A O 1
ATOM 4218 N N . SER A 1 561 ? 19.167 9.122 -36.965 1.00 61.66 561 SER A N 1
ATOM 4219 C CA . SER A 1 561 ? 20.211 9.853 -36.234 1.00 61.66 561 SER A CA 1
ATOM 4220 C C . SER A 1 561 ? 20.981 8.915 -35.312 1.00 61.66 561 SER A C 1
ATOM 4222 O O . SER A 1 561 ? 20.434 7.935 -34.805 1.00 61.66 561 SER A O 1
ATOM 4224 N N . PHE A 1 562 ? 22.257 9.223 -35.074 1.00 64.25 562 PHE A N 1
ATOM 4225 C CA . PHE A 1 562 ? 23.001 8.566 -34.006 1.00 64.25 562 PHE A CA 1
ATOM 4226 C C . PHE A 1 562 ? 22.331 8.838 -32.663 1.00 64.25 562 PHE A C 1
ATOM 4228 O O . PHE A 1 562 ? 21.740 9.901 -32.436 1.00 64.25 562 PHE A O 1
ATOM 4235 N N . ALA A 1 563 ? 22.452 7.875 -31.757 1.00 58.06 563 ALA A N 1
ATOM 4236 C CA . ALA A 1 563 ? 22.134 8.129 -30.373 1.00 58.06 563 ALA A CA 1
ATOM 4237 C C . ALA A 1 563 ? 23.087 9.207 -29.854 1.00 58.06 563 ALA A C 1
ATOM 4239 O O . ALA A 1 563 ? 24.278 9.165 -30.139 1.00 58.06 563 ALA A O 1
ATOM 4240 N N . LYS A 1 564 ? 22.595 10.166 -29.075 1.00 52.84 564 LYS A N 1
ATOM 4241 C CA . LYS A 1 564 ? 23.475 11.087 -28.349 1.00 52.84 564 LYS A CA 1
ATOM 4242 C C . LYS A 1 564 ? 23.606 10.665 -26.899 1.00 52.84 564 LYS A C 1
ATOM 4244 O O . LYS A 1 564 ? 22.626 10.243 -26.289 1.00 52.84 564 LYS A O 1
ATOM 4249 N N . GLN A 1 565 ? 24.807 10.816 -26.352 1.00 55.00 565 GLN A N 1
ATOM 4250 C CA . GLN A 1 565 ? 25.086 10.700 -24.925 1.00 55.00 565 GLN A CA 1
ATOM 4251 C C . GLN A 1 565 ? 26.011 11.854 -24.528 1.00 55.00 565 GLN A C 1
ATOM 4253 O O . GLN A 1 565 ? 27.111 11.997 -25.054 1.00 55.00 565 GLN A O 1
ATOM 4258 N N . GLY A 1 566 ? 25.530 12.751 -23.661 1.00 53.94 566 GLY A N 1
ATOM 4259 C CA . GLY A 1 566 ? 26.267 13.972 -23.303 1.00 53.94 566 GLY A CA 1
ATOM 4260 C C . GLY A 1 566 ? 26.504 14.937 -24.478 1.00 53.94 566 GLY A C 1
ATOM 4261 O O . GLY A 1 566 ? 27.445 15.721 -24.437 1.00 53.94 566 GLY A O 1
ATOM 4262 N N . GLY A 1 567 ? 25.686 14.864 -25.536 1.00 54.66 567 GLY A N 1
ATOM 4263 C CA . GLY A 1 567 ? 25.844 15.666 -26.758 1.00 54.66 567 GLY A CA 1
ATOM 4264 C C . GLY A 1 567 ? 26.848 15.113 -27.779 1.00 54.66 567 GLY A C 1
ATOM 4265 O O . GLY A 1 567 ? 27.002 15.716 -28.837 1.00 54.66 567 GLY A O 1
ATOM 4266 N N . VAL A 1 568 ? 27.492 13.977 -27.494 1.00 55.47 568 VAL A N 1
ATOM 4267 C CA . VAL A 1 568 ? 28.356 13.249 -28.435 1.00 55.47 568 VAL A CA 1
ATOM 4268 C C . VAL A 1 568 ? 27.543 12.156 -29.125 1.00 55.47 568 VAL A C 1
ATOM 4270 O O . VAL A 1 568 ? 26.781 11.453 -28.458 1.00 55.47 568 VAL A O 1
ATOM 4273 N N . ASP A 1 569 ? 27.715 12.007 -30.439 1.00 59.94 569 ASP A N 1
ATOM 4274 C CA . ASP A 1 569 ? 27.130 10.908 -31.209 1.00 59.94 569 ASP A CA 1
ATOM 4275 C C . ASP A 1 569 ? 27.793 9.577 -30.802 1.00 59.94 569 ASP A C 1
ATOM 4277 O O . ASP A 1 569 ? 29.011 9.405 -30.893 1.00 59.94 569 ASP A O 1
ATOM 4281 N N . VAL A 1 570 ? 26.980 8.632 -30.337 1.00 64.50 570 VAL A N 1
ATOM 4282 C CA . VAL A 1 570 ? 27.359 7.290 -29.892 1.00 64.50 570 VAL A CA 1
ATOM 4283 C C . VAL A 1 570 ? 26.497 6.234 -30.589 1.00 64.50 570 VAL A C 1
ATOM 4285 O O . VAL A 1 570 ? 25.396 6.502 -31.072 1.00 64.50 570 VAL A O 1
ATOM 4288 N N . GLY A 1 571 ? 27.005 5.003 -30.647 1.00 71.56 571 GLY A N 1
ATOM 4289 C CA . GLY A 1 571 ? 26.325 3.899 -31.320 1.00 71.56 571 GLY A CA 1
ATOM 4290 C C . GLY A 1 571 ? 26.386 3.988 -32.849 1.00 71.56 571 GLY A C 1
ATOM 4291 O O . GLY A 1 571 ? 27.347 4.498 -33.433 1.00 71.56 571 GLY A O 1
ATOM 4292 N N . PHE A 1 572 ? 25.364 3.422 -33.488 1.00 75.19 572 PHE A N 1
ATOM 4293 C CA . PHE A 1 572 ? 25.306 3.186 -34.929 1.00 75.19 572 PHE A CA 1
ATOM 4294 C C . PHE A 1 572 ? 23.880 3.407 -35.440 1.00 75.19 572 PHE A C 1
ATOM 4296 O O . PHE A 1 572 ? 22.910 3.168 -34.714 1.00 75.19 572 PHE A O 1
ATOM 4303 N N . THR A 1 573 ? 23.761 3.816 -36.700 1.00 83.88 573 THR A N 1
ATOM 4304 C CA . THR A 1 573 ? 22.515 3.729 -37.467 1.00 83.88 573 THR A CA 1
ATOM 4305 C C . THR A 1 573 ? 22.615 2.585 -38.465 1.00 83.88 573 THR A C 1
ATOM 4307 O O . THR A 1 573 ? 23.699 2.210 -38.917 1.00 83.88 573 THR A O 1
ATOM 4310 N N . VAL A 1 574 ? 21.469 2.007 -38.802 1.00 86.44 574 VAL A N 1
ATOM 4311 C CA . VAL A 1 574 ? 21.357 0.872 -39.711 1.00 86.44 574 VAL A CA 1
ATOM 4312 C C . VAL A 1 574 ? 20.311 1.179 -40.761 1.00 86.44 574 VAL A C 1
ATOM 4314 O O . VAL A 1 574 ? 19.174 1.502 -40.427 1.00 86.44 574 VAL A O 1
ATOM 4317 N N . THR A 1 575 ? 20.683 1.035 -42.030 1.00 89.38 575 THR A N 1
ATOM 4318 C CA . THR A 1 575 ? 19.714 0.963 -43.131 1.00 89.38 575 THR A CA 1
ATOM 4319 C C . THR A 1 575 ? 19.390 -0.502 -43.386 1.00 89.38 575 THR A C 1
ATOM 4321 O O . THR A 1 575 ? 20.304 -1.309 -43.540 1.00 89.38 575 THR A O 1
ATOM 4324 N N . MET A 1 576 ? 18.104 -0.841 -43.418 1.00 90.19 576 MET A N 1
ATOM 4325 C CA . MET A 1 576 ? 17.593 -2.213 -43.459 1.00 90.19 576 MET A CA 1
ATOM 4326 C C . MET A 1 576 ? 16.800 -2.435 -44.751 1.00 90.19 576 MET A C 1
ATOM 4328 O O . MET A 1 576 ? 16.035 -1.566 -45.171 1.00 90.19 576 MET A O 1
ATOM 4332 N N . THR A 1 577 ? 16.974 -3.589 -45.396 1.00 91.62 577 THR A N 1
ATOM 4333 C CA . THR A 1 577 ? 16.206 -3.992 -46.585 1.00 91.62 577 THR A CA 1
ATOM 4334 C C . THR A 1 577 ? 15.655 -5.398 -46.382 1.00 91.62 577 THR A C 1
ATOM 4336 O O . THR A 1 577 ? 16.393 -6.380 -46.451 1.00 91.62 577 THR A O 1
ATOM 4339 N N . ALA A 1 578 ? 14.352 -5.506 -46.120 1.00 89.56 578 ALA A N 1
ATOM 4340 C CA . ALA A 1 578 ? 13.687 -6.789 -45.914 1.00 89.56 578 ALA A CA 1
ATOM 4341 C C . ALA A 1 578 ? 13.689 -7.649 -47.196 1.00 89.56 578 ALA A C 1
ATOM 4343 O O . ALA A 1 578 ? 13.152 -7.243 -48.226 1.00 89.56 578 ALA A O 1
ATOM 4344 N N . LYS A 1 579 ? 14.250 -8.861 -47.103 1.00 89.69 579 LYS A N 1
ATOM 4345 C CA . LYS A 1 579 ? 14.170 -9.925 -48.122 1.00 89.69 579 LYS A CA 1
ATOM 4346 C C . LYS A 1 579 ? 12.884 -10.736 -47.981 1.00 89.69 579 LYS A C 1
ATOM 4348 O O . LYS A 1 579 ? 12.262 -11.109 -48.970 1.00 89.69 579 LYS A O 1
ATOM 4353 N N . GLU A 1 580 ? 12.503 -11.019 -46.738 1.00 91.00 580 GLU A N 1
ATOM 4354 C CA . GLU A 1 580 ? 11.351 -11.840 -46.366 1.00 91.00 580 GLU A CA 1
ATOM 4355 C C . GLU A 1 580 ? 10.729 -11.239 -45.104 1.00 91.00 580 GLU A C 1
ATOM 4357 O O . GLU A 1 580 ? 11.383 -11.194 -44.066 1.00 91.00 580 GLU A O 1
ATOM 4362 N N . THR A 1 581 ? 9.481 -10.774 -45.163 1.00 89.56 581 THR A N 1
ATOM 4363 C CA . THR A 1 581 ? 8.738 -10.364 -43.962 1.00 89.56 581 THR A CA 1
ATOM 4364 C C . THR A 1 581 ? 7.984 -11.562 -43.394 1.00 89.56 581 THR A C 1
ATOM 4366 O O . THR A 1 581 ? 7.296 -12.282 -44.120 1.00 89.56 581 THR A O 1
ATOM 4369 N N . CYS A 1 582 ? 8.084 -11.790 -42.085 1.00 89.25 582 CYS A N 1
ATOM 4370 C CA . CYS A 1 582 ? 7.359 -12.867 -41.417 1.00 89.25 582 CYS A CA 1
ATOM 4371 C C . CYS A 1 582 ? 6.143 -12.292 -40.682 1.00 89.25 582 CYS A C 1
ATOM 4373 O O . CYS A 1 582 ? 6.293 -11.710 -39.606 1.00 89.25 582 CYS A O 1
ATOM 4375 N N . PRO A 1 583 ? 4.915 -12.471 -41.205 1.00 80.12 583 PRO A N 1
ATOM 4376 C CA . PRO A 1 583 ? 3.743 -11.794 -40.671 1.00 80.12 583 PRO A CA 1
ATOM 4377 C C . PRO A 1 583 ? 3.520 -12.111 -39.190 1.00 80.12 583 PRO A C 1
ATOM 4379 O O . PRO A 1 583 ? 3.659 -13.257 -38.734 1.00 80.12 583 PRO A O 1
ATOM 4382 N N . PHE A 1 584 ? 3.126 -11.086 -38.435 1.00 75.69 584 PHE A N 1
ATOM 4383 C CA . PHE A 1 584 ? 2.669 -11.237 -37.062 1.00 75.69 584 PHE A CA 1
ATOM 4384 C C . PHE A 1 584 ? 1.289 -11.909 -37.052 1.00 75.69 584 PHE A C 1
ATOM 4386 O O . PHE A 1 584 ? 0.247 -11.265 -36.960 1.00 75.69 584 PHE A O 1
ATOM 4393 N N . LEU A 1 585 ? 1.290 -13.240 -37.145 1.00 62.72 585 LEU A N 1
ATOM 4394 C CA . LEU A 1 585 ? 0.180 -14.075 -36.696 1.00 62.72 585 LEU A CA 1
ATOM 4395 C C . LEU A 1 585 ? 0.126 -13.993 -35.166 1.00 62.72 585 LEU A C 1
ATOM 4397 O O . LEU A 1 585 ? 0.594 -14.892 -34.469 1.00 62.72 585 LEU A O 1
ATOM 4401 N N . GLY A 1 586 ? -0.375 -12.869 -34.652 1.00 56.97 586 GLY A N 1
ATOM 4402 C CA . GLY A 1 586 ? -0.669 -12.726 -33.233 1.00 56.97 586 GLY A CA 1
ATOM 4403 C C . GLY A 1 586 ? -1.720 -13.748 -32.783 1.00 56.97 586 GLY A C 1
ATOM 4404 O O . GLY A 1 586 ? -2.398 -14.346 -33.629 1.00 56.97 586 GLY A O 1
ATOM 4405 N N . PRO A 1 587 ? -1.910 -13.937 -31.463 1.00 49.69 587 PRO A N 1
ATOM 4406 C CA . PRO A 1 587 ? -3.112 -14.604 -30.975 1.00 49.69 587 PRO A CA 1
ATOM 4407 C C . PRO A 1 587 ? -4.312 -13.878 -31.585 1.00 49.69 587 PRO A C 1
ATOM 4409 O O . PRO A 1 587 ? -4.411 -12.658 -31.466 1.00 49.69 587 PRO A O 1
ATOM 4412 N N . THR A 1 588 ? -5.158 -14.608 -32.315 1.00 36.06 588 THR A N 1
ATOM 4413 C CA . THR A 1 588 ? -6.177 -14.013 -33.183 1.00 36.06 588 THR A CA 1
ATOM 4414 C C . THR A 1 588 ? -7.068 -13.087 -32.369 1.00 36.06 588 THR A C 1
ATOM 4416 O O . THR A 1 588 ? -7.896 -13.553 -31.585 1.00 36.06 588 THR A O 1
ATOM 4419 N N . THR A 1 589 ? -6.902 -11.776 -32.546 1.00 37.47 589 THR A N 1
ATOM 4420 C CA . THR A 1 589 ? -7.762 -10.784 -31.915 1.00 37.47 589 THR A CA 1
ATOM 4421 C C . THR A 1 589 ? -9.150 -10.989 -32.496 1.00 37.47 589 THR A C 1
ATOM 4423 O O . THR A 1 589 ? -9.425 -10.587 -33.625 1.00 37.47 589 THR A O 1
ATOM 4426 N N . ILE A 1 590 ? -10.022 -11.660 -31.741 1.00 35.62 590 ILE A N 1
ATOM 4427 C CA . ILE A 1 590 ? -11.444 -11.723 -32.057 1.00 35.62 590 ILE A CA 1
ATOM 4428 C C . ILE A 1 590 ? -11.926 -10.282 -31.965 1.00 35.62 590 ILE A C 1
ATOM 4430 O O . ILE A 1 590 ? -12.142 -9.767 -30.869 1.00 35.62 590 ILE A O 1
ATOM 4434 N N . SER A 1 591 ? -12.026 -9.609 -33.112 1.00 31.92 591 SER A N 1
ATOM 4435 C CA . SER A 1 591 ? -12.558 -8.259 -33.175 1.00 31.92 591 SER A CA 1
ATOM 4436 C C . SER A 1 591 ? -13.978 -8.299 -32.631 1.00 31.92 591 SER A C 1
ATOM 4438 O O . SER A 1 591 ? -14.896 -8.792 -33.293 1.00 31.92 591 SER A O 1
ATOM 4440 N N . THR A 1 592 ? -14.155 -7.763 -31.424 1.00 36.88 592 THR A N 1
ATOM 4441 C CA . THR A 1 592 ? -15.449 -7.327 -30.916 1.00 36.88 592 THR A CA 1
ATOM 4442 C C . THR A 1 592 ? -16.000 -6.343 -31.933 1.00 36.88 592 THR A C 1
ATOM 4444 O O . THR A 1 592 ? -15.618 -5.177 -31.987 1.00 36.88 592 THR A O 1
ATOM 4447 N N . THR A 1 593 ? -16.840 -6.861 -32.825 1.00 31.52 593 THR A N 1
ATOM 4448 C CA . THR A 1 593 ? -17.406 -6.080 -33.915 1.00 31.52 593 THR A CA 1
ATOM 4449 C C . THR A 1 593 ? -18.308 -5.043 -33.276 1.00 31.52 593 THR A C 1
ATOM 4451 O O . THR A 1 593 ? -19.316 -5.399 -32.667 1.00 31.52 593 THR A O 1
ATOM 4454 N N . THR A 1 594 ? -17.923 -3.772 -33.377 1.00 34.69 594 THR A N 1
ATOM 4455 C CA . THR A 1 594 ? -18.707 -2.649 -32.870 1.00 34.69 594 THR A CA 1
ATOM 4456 C C . THR A 1 594 ? -20.059 -2.638 -33.571 1.00 34.69 594 THR A C 1
ATOM 4458 O O . THR A 1 594 ? -20.192 -2.121 -34.680 1.00 34.69 594 THR A O 1
ATOM 4461 N N . ILE A 1 595 ? -21.077 -3.216 -32.931 1.00 33.50 595 ILE A N 1
ATOM 4462 C CA . ILE A 1 595 ? -22.459 -3.062 -33.368 1.00 33.50 595 ILE A CA 1
ATOM 4463 C C . ILE A 1 595 ? -22.797 -1.586 -33.171 1.00 33.50 595 ILE A C 1
ATOM 4465 O O . ILE A 1 595 ? -22.937 -1.110 -32.045 1.00 33.50 595 ILE A O 1
ATOM 4469 N N . GLN A 1 596 ? -22.892 -0.846 -34.276 1.00 31.25 596 GLN A N 1
ATOM 4470 C CA . GLN A 1 596 ? -23.425 0.508 -34.263 1.00 31.25 596 GLN A CA 1
ATOM 4471 C C . GLN A 1 596 ? -24.903 0.450 -33.877 1.00 31.25 596 GLN A C 1
ATOM 4473 O O . GLN A 1 596 ? -25.769 0.194 -34.716 1.00 31.25 596 GLN A O 1
ATOM 4478 N N . THR A 1 597 ? -25.198 0.719 -32.608 1.00 30.80 597 THR A N 1
ATOM 4479 C CA . THR A 1 597 ? -26.567 0.949 -32.146 1.00 30.80 597 THR A CA 1
ATOM 4480 C C . THR A 1 597 ? -27.056 2.282 -32.707 1.00 30.80 597 THR A C 1
ATOM 4482 O O . THR A 1 597 ? -26.886 3.337 -32.099 1.00 30.80 597 THR A O 1
ATOM 4485 N N . THR A 1 598 ? -27.641 2.249 -33.903 1.00 31.75 598 THR A N 1
ATOM 4486 C CA . THR A 1 598 ? -28.361 3.398 -34.457 1.00 31.75 598 THR A CA 1
ATOM 4487 C C . THR A 1 598 ? -29.635 3.623 -33.650 1.00 31.75 598 THR A C 1
ATOM 4489 O O . THR A 1 598 ? -30.489 2.744 -33.536 1.00 31.75 598 THR A O 1
ATOM 4492 N N . THR A 1 599 ? -29.759 4.810 -33.059 1.00 38.28 599 THR A N 1
ATOM 4493 C CA . THR A 1 599 ? -30.908 5.193 -32.236 1.00 38.28 599 THR A CA 1
ATOM 4494 C C . THR A 1 599 ? -32.172 5.302 -33.092 1.00 38.28 599 THR A C 1
ATOM 4496 O O . THR A 1 599 ? -32.413 6.329 -33.722 1.00 38.28 599 THR A O 1
ATOM 4499 N N . ALA A 1 600 ? -32.997 4.256 -33.095 1.00 31.58 600 ALA A N 1
ATOM 4500 C CA . ALA A 1 600 ? -34.330 4.268 -33.689 1.00 31.58 600 ALA A CA 1
ATOM 4501 C C . ALA A 1 600 ? -35.394 4.255 -32.582 1.00 31.58 600 ALA A C 1
ATOM 4503 O O . ALA A 1 600 ? -35.486 3.319 -31.789 1.00 31.58 600 ALA A O 1
ATOM 4504 N N . THR A 1 601 ? -36.198 5.315 -32.515 1.00 42.72 601 THR A N 1
ATOM 4505 C CA . THR A 1 601 ? -37.257 5.479 -31.515 1.00 42.72 601 THR A CA 1
ATOM 4506 C C . THR A 1 601 ? -38.407 4.505 -31.784 1.00 42.72 601 THR A C 1
ATOM 4508 O O . THR A 1 601 ? -39.186 4.718 -32.712 1.00 42.72 601 THR A O 1
ATOM 4511 N N . ALA A 1 602 ? -38.549 3.458 -30.966 1.00 31.75 602 ALA A N 1
ATOM 4512 C CA . ALA A 1 602 ? -39.665 2.518 -31.055 1.00 31.75 602 ALA A CA 1
ATOM 4513 C C . ALA A 1 602 ? -40.252 2.163 -29.677 1.00 31.75 602 ALA A C 1
ATOM 4515 O O . ALA A 1 602 ? -39.561 1.812 -28.727 1.00 31.75 602 ALA A O 1
ATOM 4516 N N . LYS A 1 603 ? -41.573 2.302 -29.634 1.00 28.77 603 LYS A N 1
ATOM 4517 C CA . LYS A 1 603 ? -42.533 2.169 -28.537 1.00 28.77 603 LYS A CA 1
ATOM 4518 C C . LYS A 1 603 ? -42.589 0.770 -27.886 1.00 28.77 603 LYS A C 1
ATOM 4520 O O . LYS A 1 603 ? -42.352 -0.228 -28.551 1.00 28.77 603 LYS A O 1
ATOM 4525 N N . GLU A 1 604 ? -42.979 0.755 -26.607 1.00 35.19 604 GLU A N 1
ATOM 4526 C CA . GLU A 1 604 ? -43.469 -0.357 -25.759 1.00 35.19 604 GLU A CA 1
ATOM 4527 C C . GLU A 1 604 ? -43.654 -1.755 -26.402 1.00 35.19 604 GLU A C 1
ATOM 4529 O O . GLU A 1 604 ? -44.482 -1.915 -27.302 1.00 35.19 604 GLU A O 1
ATOM 4534 N N . ASN A 1 605 ? -43.068 -2.807 -25.800 1.00 30.94 605 ASN A N 1
ATOM 4535 C CA . ASN A 1 605 ? -43.806 -3.751 -24.926 1.00 30.94 605 ASN A CA 1
ATOM 4536 C C . ASN A 1 605 ? -43.001 -5.006 -24.501 1.00 30.94 605 ASN A C 1
ATOM 4538 O O . ASN A 1 605 ? -42.303 -5.604 -25.307 1.00 30.94 605 ASN A O 1
ATOM 4542 N N . SER A 1 606 ? -43.277 -5.464 -23.270 1.00 33.09 606 SER A N 1
ATOM 4543 C CA . SER A 1 606 ? -43.285 -6.868 -22.796 1.00 33.09 606 SER A CA 1
ATOM 4544 C C . SER A 1 606 ? -42.005 -7.740 -22.804 1.00 33.09 606 SER A C 1
ATOM 4546 O O . SER A 1 606 ? -41.441 -8.060 -23.839 1.00 33.09 606 SER A O 1
ATOM 4548 N N . ASN A 1 607 ? -41.695 -8.269 -21.610 1.00 40.94 607 ASN A N 1
ATOM 4549 C CA . ASN A 1 607 ? -41.164 -9.607 -21.277 1.00 40.94 607 ASN A CA 1
ATOM 4550 C C . ASN A 1 607 ? -40.278 -10.370 -22.288 1.00 40.94 607 ASN A C 1
ATOM 4552 O O . ASN A 1 607 ? -40.787 -10.864 -23.288 1.00 40.94 607 ASN A O 1
ATOM 4556 N N . ILE A 1 608 ? -39.043 -10.697 -21.874 1.00 30.88 608 ILE A N 1
ATOM 4557 C CA . ILE A 1 608 ? -38.490 -12.075 -21.810 1.00 30.88 608 ILE A CA 1
ATOM 4558 C C . ILE A 1 608 ? -37.147 -12.050 -21.048 1.00 30.88 608 ILE A C 1
ATOM 4560 O O . ILE A 1 608 ? -36.287 -11.217 -21.320 1.00 30.88 608 ILE A O 1
ATOM 4564 N N . ILE A 1 609 ? -36.958 -12.986 -20.110 1.00 39.16 609 ILE A N 1
ATOM 4565 C CA . ILE A 1 609 ? -35.677 -13.260 -19.434 1.00 39.16 609 ILE A CA 1
ATOM 4566 C C . ILE A 1 609 ? -35.089 -14.551 -20.027 1.00 39.16 609 ILE A C 1
ATOM 4568 O O . ILE A 1 609 ? -35.773 -15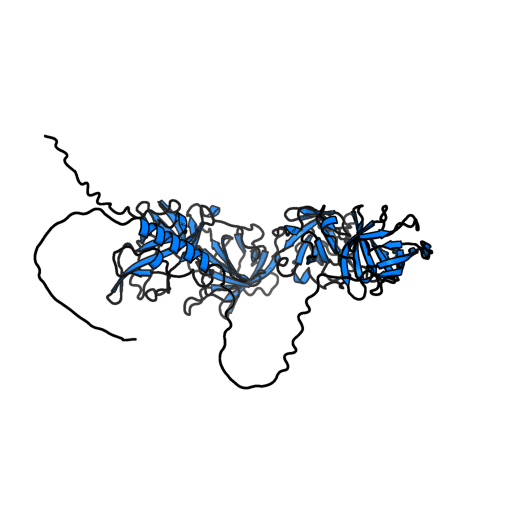.576 -19.982 1.00 39.16 609 ILE A O 1
ATOM 4572 N N . PRO A 1 610 ? -33.835 -14.567 -20.515 1.00 36.91 610 PRO A N 1
ATOM 4573 C CA . PRO A 1 610 ? -33.112 -15.802 -20.797 1.00 36.91 610 PRO A CA 1
ATOM 4574 C C . PRO A 1 610 ? -32.218 -16.213 -19.613 1.00 36.91 610 PRO A C 1
ATOM 4576 O O . PRO A 1 610 ? -31.269 -15.524 -19.247 1.00 36.91 610 PRO A O 1
ATOM 4579 N N . ILE A 1 611 ? -32.513 -17.378 -19.033 1.00 40.72 611 ILE A N 1
ATOM 4580 C CA . ILE A 1 611 ? -31.717 -18.037 -17.985 1.00 40.72 611 ILE A CA 1
ATOM 4581 C C . ILE A 1 611 ? -30.659 -18.929 -18.648 1.00 40.72 611 ILE A C 1
ATOM 4583 O O . ILE A 1 611 ? -31.036 -19.920 -19.269 1.00 40.72 611 ILE A O 1
ATOM 4587 N N . ILE A 1 612 ? -29.357 -18.665 -18.457 1.00 37.78 612 ILE A N 1
ATOM 4588 C CA . ILE A 1 612 ? -28.289 -19.660 -18.704 1.00 37.78 612 ILE A CA 1
ATOM 4589 C C . ILE A 1 612 ? -27.133 -19.499 -17.697 1.00 37.78 612 ILE A C 1
ATOM 4591 O O . ILE A 1 612 ? -26.210 -18.731 -17.945 1.00 37.78 612 ILE A O 1
ATOM 4595 N N . ALA A 1 613 ? -27.160 -20.264 -16.597 1.00 34.47 613 ALA A N 1
ATOM 4596 C CA . ALA A 1 613 ? -25.982 -20.783 -15.871 1.00 34.47 613 ALA A CA 1
ATOM 4597 C C . ALA A 1 613 ? -26.438 -21.630 -14.661 1.00 34.47 613 ALA A C 1
ATOM 4599 O O . ALA A 1 613 ? -26.869 -21.085 -13.651 1.00 34.47 613 ALA A O 1
ATOM 4600 N N . GLY A 1 614 ? -26.362 -22.966 -14.739 1.00 36.53 614 GLY A N 1
ATOM 4601 C CA . GLY A 1 614 ? -26.805 -23.825 -13.622 1.00 36.53 614 GLY A CA 1
ATOM 4602 C C . GLY A 1 614 ? -26.864 -25.330 -13.908 1.00 36.53 614 GLY A C 1
ATOM 4603 O O . GLY A 1 614 ? -27.741 -26.017 -13.396 1.00 36.53 614 GLY A O 1
ATOM 4604 N N . GLY A 1 615 ? -25.976 -25.847 -14.763 1.00 42.69 615 GLY A N 1
ATOM 4605 C CA . GLY A 1 615 ? -26.143 -27.149 -15.426 1.00 42.69 615 GLY A CA 1
ATOM 4606 C C . GLY A 1 615 ? -25.217 -28.294 -14.998 1.00 42.69 615 GLY A C 1
ATOM 4607 O O . GLY A 1 615 ? -24.979 -29.167 -15.823 1.00 42.69 615 GLY A O 1
ATOM 4608 N N . VAL A 1 616 ? -24.661 -28.311 -13.774 1.00 45.56 616 VAL A N 1
ATOM 4609 C CA . VAL A 1 616 ? -23.794 -29.433 -13.315 1.00 45.56 616 VAL A CA 1
ATOM 4610 C C . VAL A 1 616 ? -24.077 -29.899 -11.874 1.00 45.56 616 VAL A C 1
ATOM 4612 O O . VAL A 1 616 ? -24.071 -31.099 -11.612 1.00 45.56 616 VAL A O 1
ATOM 4615 N N . GLY A 1 617 ? -24.393 -29.000 -10.933 1.00 43.81 617 GLY A N 1
ATOM 4616 C CA . GLY A 1 617 ? -24.534 -29.364 -9.509 1.00 43.81 617 GLY A CA 1
ATOM 4617 C C . GLY A 1 617 ? -25.721 -30.281 -9.158 1.00 43.81 617 GLY A C 1
ATOM 4618 O O . GLY A 1 617 ? -25.622 -31.092 -8.237 1.00 43.81 617 GLY A O 1
ATOM 4619 N N . GLY A 1 618 ? -26.836 -30.198 -9.893 1.00 46.81 618 GLY A N 1
ATOM 4620 C CA . GLY A 1 618 ? -28.086 -30.888 -9.531 1.00 46.81 618 GLY A CA 1
ATOM 4621 C C . GLY A 1 618 ? -28.049 -32.419 -9.644 1.00 46.81 618 GLY A C 1
ATOM 4622 O O . GLY A 1 618 ? -28.700 -33.112 -8.861 1.00 46.81 618 GLY A O 1
ATOM 4623 N N . PHE A 1 619 ? -27.264 -32.968 -10.577 1.00 54.56 619 PHE A N 1
ATOM 4624 C CA . PHE A 1 619 ? -27.217 -34.418 -10.806 1.00 54.56 619 PHE A CA 1
ATOM 4625 C C . PHE A 1 619 ? -26.480 -35.182 -9.698 1.00 54.56 619 PHE A C 1
ATOM 4627 O O . PHE A 1 619 ? -26.857 -36.313 -9.384 1.00 54.56 619 PHE A O 1
ATOM 4634 N N . LEU A 1 620 ? -25.477 -34.569 -9.059 1.00 56.28 620 LEU A N 1
ATOM 4635 C CA . LEU A 1 620 ? -24.716 -35.222 -7.990 1.00 56.28 620 LEU A CA 1
ATOM 4636 C C . LEU A 1 620 ? -25.551 -35.371 -6.706 1.00 56.28 620 LEU A C 1
ATOM 4638 O O . LEU A 1 620 ? -25.533 -36.425 -6.072 1.00 56.28 620 LEU A O 1
ATOM 4642 N N . ALA A 1 621 ? -26.345 -34.351 -6.363 1.00 60.53 621 ALA A N 1
ATOM 4643 C CA . ALA A 1 621 ? -27.232 -34.381 -5.200 1.00 60.53 621 ALA A CA 1
ATOM 4644 C C . ALA A 1 621 ? -28.331 -35.454 -5.333 1.00 60.53 621 ALA A C 1
ATOM 4646 O O . ALA A 1 621 ? -28.570 -36.219 -4.397 1.00 60.53 621 ALA A O 1
ATOM 4647 N N . LEU A 1 622 ? -28.958 -35.569 -6.511 1.00 67.62 622 LEU A N 1
ATOM 4648 C CA . LEU A 1 622 ? -29.992 -36.580 -6.766 1.00 67.62 622 LEU A CA 1
ATOM 4649 C C . LEU A 1 622 ? -29.440 -38.015 -6.746 1.00 67.62 622 LEU A C 1
ATOM 4651 O O . LEU A 1 622 ? -30.114 -38.916 -6.244 1.00 67.62 622 LEU A O 1
ATOM 4655 N N . ALA A 1 623 ? -28.206 -38.235 -7.213 1.00 72.44 623 ALA A N 1
ATOM 4656 C CA . ALA A 1 623 ? -27.550 -39.542 -7.129 1.00 72.44 623 ALA A CA 1
ATOM 4657 C C . ALA A 1 623 ? -27.296 -39.978 -5.671 1.00 72.44 623 ALA A C 1
ATOM 4659 O O . ALA A 1 623 ? -27.549 -41.132 -5.316 1.00 72.44 623 ALA A O 1
ATOM 4660 N N . ILE A 1 624 ? -26.861 -39.051 -4.808 1.00 72.38 624 ILE A N 1
ATOM 4661 C CA . ILE A 1 624 ? -26.622 -39.313 -3.378 1.00 72.38 624 ILE A CA 1
ATOM 4662 C C . ILE A 1 624 ? -27.942 -39.623 -2.653 1.00 72.38 624 ILE A C 1
ATOM 4664 O O . ILE A 1 624 ? -28.027 -40.618 -1.930 1.00 72.38 624 ILE A O 1
ATOM 4668 N N . VAL A 1 625 ? -28.999 -38.839 -2.896 1.00 75.69 625 VAL A N 1
ATOM 4669 C CA . VAL A 1 625 ? -30.334 -39.091 -2.320 1.00 75.69 625 VAL A CA 1
ATOM 4670 C C . VAL A 1 625 ? -30.895 -40.443 -2.785 1.00 75.69 625 VAL A C 1
ATOM 4672 O O . VAL A 1 625 ? -31.403 -41.211 -1.966 1.00 75.69 625 VAL A O 1
ATOM 4675 N N . GLY A 1 626 ? -30.736 -40.791 -4.067 1.00 79.19 626 GLY A N 1
ATOM 4676 C CA . GLY A 1 626 ? -31.133 -42.097 -4.602 1.00 79.19 626 GLY A CA 1
ATOM 4677 C C . GLY A 1 626 ? -30.420 -43.272 -3.920 1.00 79.19 626 GLY A C 1
ATOM 4678 O O . GLY A 1 626 ? -31.067 -44.249 -3.537 1.00 79.19 626 GLY A O 1
ATOM 4679 N N . ALA A 1 627 ? -29.106 -43.163 -3.695 1.00 75.56 627 ALA A N 1
ATOM 4680 C CA . ALA A 1 627 ? -28.325 -44.190 -3.004 1.00 75.56 627 ALA A CA 1
ATOM 4681 C C . ALA A 1 627 ? -28.777 -44.395 -1.544 1.00 75.56 627 ALA A C 1
ATOM 4683 O O . ALA A 1 627 ? -28.936 -45.537 -1.102 1.00 75.56 627 ALA A O 1
ATOM 4684 N N . VAL A 1 628 ? -29.052 -43.307 -0.812 1.00 74.38 628 VAL A N 1
ATOM 4685 C CA . VAL A 1 628 ? -29.554 -43.364 0.574 1.00 74.38 628 VAL A CA 1
ATOM 4686 C C . VAL A 1 628 ? -30.943 -44.010 0.637 1.00 74.38 628 VAL A C 1
ATOM 4688 O O . VAL A 1 628 ? -31.171 -44.883 1.474 1.00 74.38 628 VAL A O 1
ATOM 4691 N N . ILE A 1 629 ? -31.853 -43.665 -0.280 1.00 74.88 629 ILE A N 1
ATOM 4692 C CA . ILE A 1 629 ? -33.196 -44.266 -0.338 1.00 74.88 629 ILE A CA 1
ATOM 4693 C C . ILE A 1 629 ? -33.111 -45.777 -0.614 1.00 74.88 629 ILE A C 1
ATOM 4695 O O . ILE A 1 629 ? -33.753 -46.564 0.085 1.00 74.88 629 ILE A O 1
ATOM 4699 N N . ILE A 1 630 ? -32.277 -46.212 -1.566 1.00 75.62 630 ILE A N 1
ATOM 4700 C CA . ILE A 1 630 ? -32.075 -47.642 -1.869 1.00 75.62 630 ILE A CA 1
ATOM 4701 C C . ILE A 1 630 ? -31.487 -48.393 -0.661 1.00 75.62 630 ILE A C 1
ATOM 4703 O O . ILE A 1 630 ? -31.922 -49.509 -0.356 1.00 75.62 630 ILE A O 1
ATOM 4707 N N . TYR A 1 631 ? -30.544 -47.783 0.062 1.00 72.62 631 TYR A N 1
ATOM 4708 C CA . TYR A 1 631 ? -29.960 -48.358 1.276 1.00 72.62 631 TYR A CA 1
ATOM 4709 C C . TYR A 1 631 ? -30.994 -48.508 2.406 1.00 72.62 631 TYR A C 1
ATOM 4711 O O . TYR A 1 631 ? -31.102 -49.576 3.015 1.00 72.62 631 TYR A O 1
ATOM 4719 N N . CYS A 1 632 ? -31.822 -47.485 2.639 1.00 63.50 632 CYS A N 1
ATOM 4720 C CA . CYS A 1 632 ? -32.900 -47.530 3.628 1.00 63.50 632 CYS A CA 1
ATOM 4721 C C . CYS A 1 632 ? -33.985 -48.565 3.283 1.00 63.50 632 CYS A C 1
ATOM 4723 O O . CYS A 1 632 ? -34.462 -49.270 4.176 1.00 63.50 632 CYS A O 1
ATOM 4725 N N . LEU A 1 633 ? -34.349 -48.709 2.003 1.00 59.75 633 LEU A N 1
ATOM 4726 C CA . LEU A 1 633 ? -35.370 -49.665 1.559 1.00 59.75 633 LEU A CA 1
ATOM 4727 C C . LEU A 1 633 ? -34.912 -51.130 1.658 1.00 59.75 633 LEU A C 1
ATOM 4729 O O . LEU A 1 633 ? -35.733 -52.002 1.943 1.00 59.75 633 LEU A O 1
ATOM 4733 N N . LYS A 1 634 ? -33.612 -51.423 1.511 1.00 56.53 634 LYS A N 1
ATOM 4734 C CA . LYS A 1 634 ? -33.085 -52.794 1.659 1.00 56.53 634 LYS A CA 1
ATOM 4735 C C . LYS A 1 634 ? -33.077 -53.329 3.098 1.00 56.53 634 LYS A C 1
ATOM 4737 O O . LYS A 1 634 ? -32.929 -54.536 3.274 1.00 56.53 634 LYS A O 1
ATOM 4742 N N . ARG A 1 635 ? -33.246 -52.486 4.129 1.00 47.75 635 ARG A N 1
ATOM 4743 C CA . ARG A 1 635 ? -33.111 -52.897 5.545 1.00 47.75 635 ARG A CA 1
ATOM 4744 C C . ARG A 1 635 ? -34.424 -53.303 6.241 1.00 47.75 635 ARG A C 1
ATOM 4746 O O . ARG A 1 635 ? -34.408 -53.584 7.437 1.00 47.75 635 ARG A O 1
ATOM 4753 N N . LYS A 1 636 ? -35.564 -53.367 5.540 1.00 42.66 636 LYS A N 1
ATOM 4754 C CA . LYS A 1 636 ? -36.840 -53.834 6.121 1.00 42.66 636 LYS A CA 1
ATOM 4755 C C . LYS A 1 636 ? -37.551 -54.881 5.258 1.00 42.66 636 LYS A C 1
ATOM 4757 O O . LYS A 1 636 ? -38.208 -54.523 4.287 1.00 42.66 636 LYS A O 1
ATOM 4762 N N . ARG A 1 637 ? -37.571 -56.134 5.733 1.00 40.97 637 ARG A N 1
ATOM 4763 C CA . ARG A 1 637 ? -38.806 -56.935 5.897 1.00 40.97 637 ARG A CA 1
ATOM 4764 C C . ARG A 1 637 ? -38.612 -58.067 6.935 1.00 40.97 637 ARG A C 1
ATOM 4766 O O . ARG A 1 637 ? -37.463 -58.423 7.189 1.00 40.97 637 ARG A O 1
ATOM 4773 N N . PRO A 1 638 ? -39.688 -58.556 7.591 1.00 49.56 638 PRO A N 1
ATOM 4774 C CA . PRO A 1 638 ? -39.604 -59.299 8.856 1.00 49.56 638 PRO A CA 1
ATOM 4775 C C . PRO A 1 638 ? -40.026 -60.780 8.752 1.00 49.56 638 PRO A C 1
ATOM 4777 O O . PRO A 1 638 ? -40.554 -61.210 7.729 1.00 49.56 638 PRO A O 1
ATOM 4780 N N . GLY A 1 639 ? -39.886 -61.524 9.857 1.00 33.31 639 GLY A N 1
ATOM 4781 C CA . GLY A 1 639 ? -40.595 -62.789 10.105 1.00 33.31 639 GLY A CA 1
ATOM 4782 C C . GLY A 1 639 ? -41.728 -62.611 11.130 1.00 33.31 639 GLY A C 1
ATOM 4783 O O . GLY A 1 639 ? -41.544 -61.905 12.119 1.00 33.31 639 GLY A O 1
ATOM 4784 N N . ILE A 1 640 ? -42.887 -63.232 10.881 1.00 43.34 640 ILE A N 1
ATOM 4785 C CA . ILE A 1 640 ? -44.111 -63.236 11.717 1.00 43.34 640 ILE A CA 1
ATOM 4786 C C . ILE A 1 640 ? -44.661 -64.683 11.728 1.00 43.34 640 ILE A C 1
ATOM 4788 O O . ILE A 1 640 ? -44.504 -65.367 10.713 1.00 43.34 640 ILE A O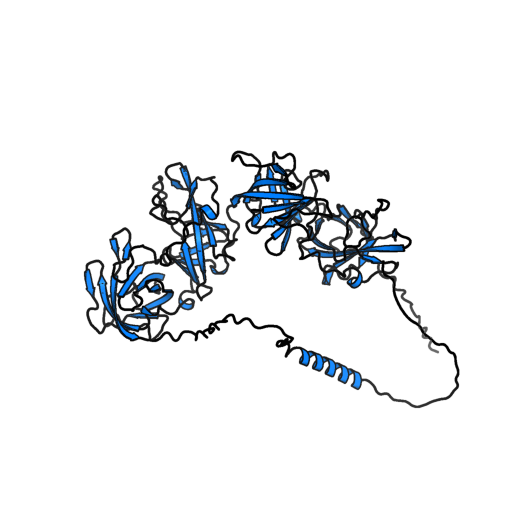 1
ATOM 4792 N N . PRO A 1 641 ? -45.232 -65.183 12.844 1.00 43.97 641 PRO A N 1
ATOM 4793 C CA . PRO A 1 641 ? -46.676 -65.535 12.895 1.00 43.97 641 PRO A CA 1
ATOM 4794 C C . PRO A 1 641 ? -47.384 -64.929 14.142 1.00 43.97 641 PRO A C 1
ATOM 4796 O O . PRO A 1 641 ? -46.804 -64.926 15.221 1.00 43.97 641 PRO A O 1
ATOM 4799 N N . SER A 1 642 ? -48.517 -64.216 14.001 1.00 36.03 642 SER A N 1
ATOM 4800 C CA . SER A 1 642 ? -49.918 -64.636 14.314 1.00 36.03 642 SER A CA 1
ATOM 4801 C C . SER A 1 642 ? -50.164 -65.156 15.752 1.00 36.03 642 SER A C 1
ATOM 4803 O O . SER A 1 642 ? -49.501 -66.112 16.140 1.00 36.03 642 SER A O 1
ATOM 4805 N N . ALA A 1 643 ? -51.124 -64.675 16.565 1.00 37.16 643 ALA A N 1
ATOM 4806 C CA . ALA A 1 643 ? -52.234 -63.701 16.394 1.00 37.16 643 ALA A CA 1
ATOM 4807 C C . ALA A 1 643 ? -52.624 -63.084 17.795 1.00 37.16 643 ALA A C 1
ATOM 4809 O O . ALA A 1 643 ? -51.750 -63.082 18.657 1.00 37.16 643 ALA A O 1
ATOM 4810 N N . ASP A 1 644 ? -53.799 -62.522 18.157 1.00 35.44 644 ASP A N 1
ATOM 4811 C CA . ASP A 1 644 ? -55.127 -62.362 17.517 1.00 35.44 644 ASP A CA 1
ATOM 4812 C C . ASP A 1 644 ? -56.017 -61.257 18.185 1.00 35.44 644 ASP A C 1
ATOM 4814 O O . ASP A 1 644 ? -55.611 -60.623 19.154 1.00 35.44 644 ASP A O 1
ATOM 4818 N N . GLU A 1 645 ? -57.227 -61.050 17.640 1.00 32.28 645 GLU A N 1
ATOM 4819 C CA . GLU A 1 645 ? -58.512 -60.530 18.189 1.00 32.28 645 GLU A CA 1
ATOM 4820 C C . GLU A 1 645 ? -58.589 -59.692 19.514 1.00 32.28 645 GLU A C 1
ATOM 4822 O O . GLU A 1 645 ? -58.423 -60.247 20.598 1.00 32.28 645 GLU A O 1
ATOM 4827 N N . LYS A 1 646 ? -59.033 -58.402 19.473 1.00 31.94 646 LYS A N 1
ATOM 4828 C CA . LYS A 1 646 ? -60.424 -57.925 19.818 1.00 31.94 646 LYS A CA 1
ATOM 4829 C C . LYS A 1 646 ? -60.653 -56.383 19.971 1.00 31.94 646 LYS A C 1
ATOM 4831 O O . LYS A 1 646 ? -59.895 -55.676 20.619 1.00 31.94 646 LYS A O 1
ATOM 4836 N N . SER A 1 647 ? -61.797 -55.925 19.431 1.00 31.61 647 SER A N 1
ATOM 4837 C CA . SER A 1 647 ? -62.729 -54.824 19.838 1.00 31.61 647 SER A CA 1
ATOM 4838 C C . SER A 1 647 ? -62.300 -53.371 20.220 1.00 31.61 647 SER A C 1
ATOM 4840 O O . SER A 1 647 ? -61.936 -53.091 21.356 1.00 31.61 647 SER A O 1
ATOM 4842 N N . THR A 1 648 ? -62.564 -52.438 19.286 1.00 33.34 648 THR A N 1
ATOM 4843 C CA . THR A 1 648 ? -63.368 -51.161 19.322 1.00 33.34 648 THR A CA 1
ATOM 4844 C C . THR A 1 648 ? -64.225 -50.747 20.559 1.00 33.34 648 THR A C 1
ATOM 4846 O O . THR A 1 648 ? -64.602 -51.661 21.290 1.00 33.34 648 THR A O 1
ATOM 4849 N N . PRO A 1 649 ? -64.783 -49.487 20.684 1.00 53.03 649 PRO A N 1
ATOM 4850 C CA . PRO A 1 649 ? -64.626 -48.210 19.918 1.00 53.03 649 PRO A CA 1
ATOM 4851 C C . PRO A 1 649 ? -64.554 -46.890 20.815 1.00 53.03 649 PRO A C 1
ATOM 4853 O O . PRO A 1 649 ? -63.741 -46.908 21.731 1.00 53.03 649 PRO A O 1
ATOM 4856 N N . PRO A 1 650 ? -65.218 -45.707 20.581 1.00 53.31 650 PRO A N 1
ATOM 4857 C CA . PRO A 1 650 ? -64.506 -44.485 20.122 1.00 53.31 650 PRO A CA 1
ATOM 4858 C C . PRO A 1 650 ? -64.891 -43.100 20.757 1.00 53.31 650 PRO A C 1
ATOM 4860 O O . PRO A 1 650 ? -65.898 -42.954 21.445 1.00 53.31 650 PRO A O 1
ATOM 4863 N N . GLY A 1 651 ? -64.193 -42.023 20.355 1.00 29.91 651 GLY A N 1
ATOM 4864 C CA . GLY A 1 651 ? -64.650 -40.608 20.392 1.00 29.91 651 GLY A CA 1
ATOM 4865 C C . GLY A 1 651 ? -63.735 -39.737 19.503 1.00 29.91 651 GLY A C 1
ATOM 4866 O O . GLY A 1 651 ? -62.528 -39.929 19.555 1.00 29.91 651 GLY A O 1
ATOM 4867 N N . LYS A 1 652 ? -64.192 -38.958 18.498 1.00 33.22 652 LYS A N 1
ATOM 4868 C CA . LYS A 1 652 ? -64.950 -37.674 18.540 1.00 33.22 652 LYS A CA 1
ATOM 4869 C C . LYS A 1 652 ? -64.265 -36.637 19.456 1.00 33.22 652 LYS A C 1
ATOM 4871 O O . LYS A 1 652 ? -64.084 -36.952 20.621 1.00 33.22 652 LYS A O 1
ATOM 4876 N N . THR A 1 653 ? -63.896 -35.419 19.035 1.00 35.00 653 THR A N 1
ATOM 4877 C CA . THR A 1 653 ? -64.276 -34.535 17.891 1.00 35.00 653 THR A CA 1
ATOM 4878 C C . THR A 1 653 ? -63.018 -33.871 17.257 1.00 35.00 653 THR A C 1
ATOM 4880 O O . THR A 1 653 ? -61.966 -33.904 17.879 1.00 35.00 653 THR A O 1
ATOM 4883 N N . ARG A 1 654 ? -62.947 -33.399 15.992 1.00 33.06 654 ARG A N 1
ATOM 4884 C CA . ARG A 1 654 ? -63.689 -32.300 15.303 1.00 33.06 654 ARG A CA 1
ATOM 4885 C C . ARG A 1 654 ? -63.580 -30.942 16.046 1.00 33.06 654 ARG A C 1
ATOM 4887 O O . ARG A 1 654 ? -63.746 -30.955 17.258 1.00 33.06 654 ARG A O 1
ATOM 4894 N N . PHE A 1 655 ? -63.390 -29.772 15.417 1.00 32.31 655 PHE A N 1
ATOM 4895 C CA . PHE A 1 655 ? -63.175 -29.350 14.006 1.00 32.31 655 PHE A CA 1
ATOM 4896 C C . PHE A 1 655 ? -62.921 -27.815 14.012 1.00 32.31 655 PHE A C 1
ATOM 4898 O O . PHE A 1 655 ? -63.553 -27.199 14.861 1.00 32.31 655 PHE A O 1
ATOM 4905 N N . GLU A 1 656 ? -62.143 -27.249 13.064 1.00 31.98 656 GLU A N 1
ATOM 4906 C CA . GLU A 1 656 ? -62.269 -25.856 12.516 1.00 31.98 656 GLU A CA 1
ATOM 4907 C C . GLU A 1 656 ? -62.213 -24.661 13.534 1.00 31.98 656 GLU A C 1
ATOM 4909 O O . GLU A 1 656 ? -62.314 -24.850 14.738 1.00 31.98 656 GLU A O 1
ATOM 4914 N N . ASP A 1 657 ? -61.977 -23.378 13.224 1.00 31.09 657 ASP A N 1
ATOM 4915 C CA . ASP A 1 657 ? -61.633 -22.592 12.020 1.00 31.09 657 ASP A CA 1
ATOM 4916 C C . ASP A 1 657 ? -61.012 -21.243 12.536 1.00 31.09 657 ASP A C 1
ATOM 4918 O O . ASP A 1 657 ? -61.305 -20.845 13.660 1.00 31.09 657 ASP A O 1
ATOM 4922 N N . LEU A 1 658 ? -59.999 -20.583 11.945 1.00 29.98 658 LEU A N 1
ATOM 4923 C CA . LEU A 1 658 ? -59.943 -19.777 10.703 1.00 29.98 658 LEU A CA 1
ATOM 4924 C C . LEU A 1 658 ? -59.923 -18.237 10.952 1.00 29.98 658 LEU A C 1
ATOM 4926 O O . LEU A 1 658 ? -60.871 -17.660 11.466 1.00 29.98 658 LEU A O 1
ATOM 4930 N N . PHE A 1 659 ? -58.864 -17.594 10.434 1.00 29.06 659 PHE A N 1
ATOM 4931 C CA . PHE A 1 659 ? -58.789 -16.233 9.844 1.00 29.06 659 PHE A CA 1
ATOM 4932 C C . PHE A 1 659 ? -58.663 -14.908 10.657 1.00 29.06 659 PHE A C 1
ATOM 4934 O O . PHE A 1 659 ? -59.569 -14.460 11.344 1.00 29.06 659 PHE A O 1
ATOM 4941 N N . LEU A 1 660 ? -57.582 -14.198 10.271 1.00 33.53 660 LEU A N 1
ATOM 4942 C CA . LEU A 1 660 ? -57.441 -12.770 9.894 1.00 33.53 660 LEU A CA 1
ATOM 4943 C C . LEU A 1 660 ? -57.322 -11.618 10.919 1.00 33.53 660 LEU A C 1
ATOM 4945 O O . LEU A 1 660 ? -58.160 -11.419 11.783 1.00 33.53 660 LEU A O 1
ATOM 4949 N N . LEU A 1 661 ? -56.333 -10.764 10.589 1.00 33.16 661 LEU A N 1
ATOM 4950 C CA . LEU A 1 661 ? -56.282 -9.289 10.661 1.00 33.16 661 LEU A CA 1
ATOM 4951 C C . LEU A 1 661 ? -56.615 -8.593 11.993 1.00 33.16 661 LEU A C 1
ATOM 4953 O O . LEU A 1 661 ? -57.759 -8.566 12.421 1.00 33.16 661 LEU A O 1
ATOM 4957 N N . PHE A 1 662 ? -55.674 -7.774 12.473 1.00 29.12 662 PHE A N 1
ATOM 4958 C CA . PHE A 1 662 ? -55.711 -6.341 12.143 1.00 29.12 662 PHE A CA 1
ATOM 4959 C C . PHE A 1 662 ? -54.327 -5.690 12.275 1.00 29.12 662 PHE A C 1
ATOM 4961 O O . PHE A 1 662 ? -53.495 -6.116 13.070 1.00 29.12 662 PHE A O 1
ATOM 4968 N N . SER A 1 663 ? -54.099 -4.662 11.464 1.00 33.03 663 SER A N 1
ATOM 4969 C CA . SER A 1 663 ? -52.960 -3.746 11.534 1.00 33.03 663 SER A CA 1
ATOM 4970 C C . SER A 1 663 ? -53.285 -2.526 12.396 1.00 33.03 663 SER A C 1
ATOM 4972 O O . SER A 1 663 ? -54.382 -1.977 12.250 1.00 33.03 663 SER A O 1
ATOM 4974 N N . LEU A 1 664 ? -52.301 -2.040 13.153 1.00 39.53 664 LEU A N 1
ATOM 4975 C CA . LEU A 1 664 ? -52.098 -0.624 13.476 1.00 39.53 664 LEU A CA 1
ATOM 4976 C C . LEU A 1 664 ? -50.595 -0.365 13.640 1.00 39.53 664 LEU A C 1
ATOM 4978 O O . LEU A 1 664 ? -49.936 -1.251 14.225 1.00 39.53 664 LEU A O 1
#

Sequence (664 aa):
MANLCLLSLFVSGTAAACTWPAAFNGSTWLDSDLGSLVFSTSGTLTGFSIKTTGGAFTASNWECADSSTFSSDNRLLIRSASSYSTLGLTFYLYLCMDLTKLTDASYRYYRLAAKEPLTELGDRLHGSETANLVSNSAACNATAGANGAEFSTLVKQGSESSAYTTCPPELHGHFEYAMEKPNTIECNDTDLNVTDHLDGCTDRTKLTITSTCPTSPVYASGSVYCVAIVTVGTDTFVQLFNPQTTVNDNTTFRFSCMAISTGGVSATVVYSNCISSMTSTQIATIGTQVIGWKLVLKNVVYCQGGCTWPNAFGNTVWDGTDGTLTFASDTLTGFNVNVSSVDPSVNSVSKWECLSTTYFSTDGILLLKSTQVFKHTNGLHMAYLCLTLKDVSSPDAYYFYRTHARTPSLNNERIKISQTGSFTTQGQICGDVPPVHEFHYMVKQGKELTSRQFCPPSLLAKMDYNVTSAGGANSCTSSVDDWDVCTNKTEMVFNYSTCATQMLYSSAGKVYCMFNMTATNDYAIVYVEDSQFICVVSNTAGTAASFVGGHCGQTDHTPTSFAKQGGVDVGFTVTMTAKETCPFLGPTTISTTTIQTTTATAKENSNIIPIIAGGVGGFLALAIVGAVIIYCLKRKRPGIPSADEKSTPPGKTRFEDLFLLFSL

pLDDT: mean 77.07, std 18.38, range [28.77, 98.0]

Foldseek 3Di:
DDDDDPDDPPPPPPPPFAADDPLQEQFWKQKLAQGIWHQYNVQKIASGWAAWPPRPDTQGIKGFLDDPCCVPQVKTKIKRPDWDDDPRAIWIKIWIWRWDDDFSFKIKTFTQAFQDPRGPQSDRIDIDRDPDRDDPCVGNVHDGAPQPQFIMMIGTPPCNVRLFDFDDLLLQFKWDKWWADVVDTQRDPPDPDDQFIWHCAVPRQWTATDDPGPAGQAQEHGIWGFRDWDDGDQKIKTKTAHPDPDHDVPRHARIKIWIAGLNNQKIKIFRGTGHPQDHSPGQDDRPPDGGTIMMGIDGQARHFFDDAPDCLQPQWKQKQPQGIWGDDRFKIFSDWFAFQAPPPVPRIFGIWGWRDCSCCVPFVKTKIKGPDWGHDDPAIKIKIWIKGWDDDPDSQKIKIFRAAAQDVNRVRDRIAMDHVVGGADPPRGGHHTDDPQAMMMMGHPPCQVVLFDFADQLLQFFKQKWKQFLVRDIFSPDRPWTWHCPVPRFKTATDCVSTVDDDPPAPRRMWGWRDWDDDQWIWTWIHHPVRHIKIWTGHPNSFKIEIGRGGRRDPPDDSPAADDDPNRRHGIMMGIGGPGGRDPPDVDPPPPPPPPPDDDDDDDDDDDDDDDDDPDPPVVVVVVVVVVVVVVVVPDDDDDDDDDDDDDDDDDDDDDDDDDDDDD

Organism: Dreissena polymorpha (NCBI:txid45954)

Secondary structure (DSSP, 8-state):
--------------PPPPPPPTTTTTEEEEETTTEEEEE-TTSEEES---BBTTS--B--EEEEEE-TTHHHH-EEEEEESS-EEETTEEEEEEEEEEEEE-SSSEEEEEE-S-B-TTBTT--B-EEESSSSPPPHHHHS-SPSSGGG--BEEEEETT-GGGS--PPPGGG-EEEEEEEEETTEEEE---STT---EEE-SS-TTEEEEE--SSS-TTS-SEEEEEEEEEEETTEEEEEEE---S---SSS--SEEEEEEETTSSEEEEEESSB-TT--SSS--EETTEE-EEEEEEEEEEEPSS-PPPPTTT-SEEEETTTEEEEE-SSEEEEEEEE---SSTT-SEEEEEEEEE-TTHHHH-EEEEEESS-EEETTEEEEEEEEEEEEE-SSTTEEEEEE-S--BGGGTTBS-EEEETT----HHHHS-PPPPTT-BEEEEETT-TTTS--PPPGGG-EEEEEEEEETTS-EE--STT-EEESSSSTTEEEE-TTT--S-STT-SSSEEEEEEEEESSSEEEEEEETTTEEEEEEE-TTSSEEEEEES-B--TT--TTSPEEETTEEESEEEEEEEEEE-----S----------------------------SHHHHHHHHHHHHHHHHHHT-----------------------------